Protein AF-A0A7Y5MPW9-F1 (afdb_monomer_lite)

Sequence (555 aa):
MIPFFASEKNNMHRIFVIFLLVLFFAHKMAAQVIPIPTDTASVNLPALAHAICSNPALPTSSKVRQVVEWTNQNFHWNYTDYQKRTVKQIICRKGGNCNEQAMVVRALFKELGIKNRRMVEINIQPESERRQQDAEKKVAEIGNRMSVFGLRHNDHVWTEFFDEETQSWQPADPTLNLIGLEDWLKARVGFSERKTHEIVSSRDMLVPIAVFALDAKGNIVENRSEHYLIRSFDAVYQNKISAAPIWKKWQDAIQFINPVCRNAFEGKENLHLHTNKINEIKGVYTELKNWYYNAYAPWEILRQGEKPQLMILGTFHFKDSGLDGYKPKFSVNILSEKRQQEVDDLVNRLAAFKPTKIAIEWKKEKDQRFVDSLYGEYLAGRYQLGQNEIYQVCFRLGKKLGHKQLYCVDTQARWFEDVPEEEPFAKQYGLQKYADTTYGTLYQKLYETDDSLKTVTTLREHLLYVNSPERLQIGHGHYLTGSFKYAAEGEYPGADNATGWYNRNLRILANVLQLAESPGDRIFLLIGAGHLPIIKHAATATPEIKYVEASEYLK

Radius of gyration: 27.68 Å; chains: 1; bounding box: 73×65×76 Å

Foldseek 3Di:
DDDDDDDPVVVVVVVVVLVVVCVVVCVVVPPVPQDQDLDLVPDDLLVSLCSQVVDLPDFLLVSLLSLLVVLLVQEAADPDPVDDDDLSRRSNNSYYHQVSSQNVSVS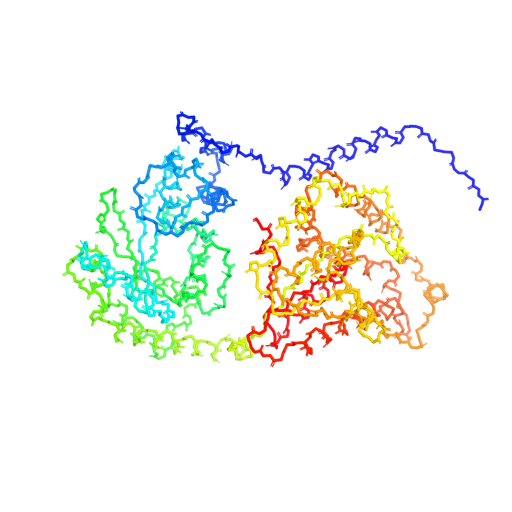SCVSSVWAKFKKKFKFFFAFDPPFQVVLVVCCVVPFLLSLSTHGTIHMGMFMWTQGPVVRDTATRGSNLSATGQLSCLCQAPNLDQHPDFLHDPSNGTDHTLWMFTADPVGQTPDTCCCVRHPVSNCVSVVVPLVPDPLNVVLVVLSVVCHVQSNCSNVRNHRCVVCVVSSVVNSVSSVVSSVVCCVVPNVVCVLQDDQFAEEEEFADQWLDDPPPDPADFPAHDPCVDPQNLVLLVLLLVLVCSLVAPAEEEADAQVPCQVVQLVQLVCVLVVNDDFDRTPCRSHVSVNCSVNVHNGHGYQFDFFDADPPADDLPVLCVVVVVQVQADPDVVVVVNVVVNSLSVVPVVDRSLVSSCVLLDPVNLVVLLCVLCGGSQPRDDPHHRRSVRVSVSLLRRLVSSLVSVLVVGPDSPGYYYYYYHSNSCVNNVVVQVVRSNYHYDYSVSRSD

pLDDT: mean 89.31, std 15.76, range [20.92, 98.88]

Secondary structure (DSSP, 8-state):
----PPPTHHHHHHHHHHHHHHHHHHHHH-----PPPSSGGG--HHHHHHHHS--TTS-HHHHHHHHHHHHHHH-EE---------HHHHHHHTEE-HHHHHHHHHHHHHHTT--EEEEEEEEE----HHHHHHHHHHHHHH-GGGGGSBTTEEEEEEEEEEETTTTEEEEEETTTTEESHHHHHHHHT-SSPPPPPSS-GGGG--EEEEEEEE-TTS-EEEE-HHIIIIIHHHHHTTT-GGGSTTHHHHHHHHHHHHHHHHHHHTTSS-GGGGHHHHHHHHHHHHHHHHHHHHHH-GGGGGG-S---EEEEEEE--SS--S-SSSPP-S---TTSHHHHHHHHHHHHHHHHT--SEEEEEEEHHHHHHHHHHHHHHHHTT-----S-HIIIIIIHHHHHHT-S--EEEE-PPP--SSPPPHHHHHHHTTGGGGS-SSHHHHHHHHHHHHHHHHHHS-HHHHHHHHTSHHHHHHHHGGGGSGGGG--BTTB-HHHHHHHHHHHHHHHHHHHHHTT--STT-EEEEEEEGGGHHHHHHHHHH-TTSEEEEGGGT--

Structure (mmCIF, N/CA/C/O backbone):
data_AF-A0A7Y5MPW9-F1
#
_entry.id   AF-A0A7Y5MPW9-F1
#
loop_
_atom_site.group_PDB
_atom_site.id
_atom_site.type_symbol
_atom_site.label_atom_id
_atom_site.label_alt_id
_atom_site.label_comp_id
_atom_site.label_asym_id
_atom_site.label_entity_id
_atom_site.label_seq_id
_atom_site.pdbx_PDB_ins_code
_atom_site.Cartn_x
_atom_site.Cartn_y
_atom_site.Cartn_z
_atom_site.occupancy
_atom_site.B_iso_or_equiv
_atom_site.auth_seq_id
_atom_site.auth_comp_id
_atom_site.auth_asym_id
_atom_site.auth_atom_id
_atom_site.pdbx_PDB_model_num
ATOM 1 N N . MET A 1 1 ? 38.965 -15.275 -31.873 1.00 36.59 1 MET A N 1
ATOM 2 C CA . MET A 1 1 ? 39.614 -16.514 -31.398 1.00 36.59 1 MET A CA 1
ATOM 3 C C . MET A 1 1 ? 41.077 -16.212 -31.065 1.00 36.59 1 MET A C 1
ATOM 5 O O . MET A 1 1 ? 41.889 -16.299 -31.965 1.00 36.59 1 MET A O 1
ATOM 9 N N . ILE A 1 2 ? 41.387 -15.800 -29.823 1.00 20.92 2 ILE A N 1
ATOM 10 C CA . ILE A 1 2 ? 42.716 -15.829 -29.155 1.00 20.92 2 ILE A CA 1
ATOM 11 C C . ILE A 1 2 ? 42.427 -15.898 -27.630 1.00 20.92 2 ILE A C 1
ATOM 13 O O . ILE A 1 2 ? 41.531 -15.172 -27.191 1.00 20.92 2 ILE A O 1
ATOM 17 N N . PRO A 1 3 ? 43.082 -16.768 -26.829 1.00 28.38 3 PRO A N 1
ATOM 18 C CA . PRO A 1 3 ? 42.669 -17.079 -25.457 1.00 28.38 3 PRO A CA 1
ATOM 19 C C . PRO A 1 3 ? 43.405 -16.230 -24.406 1.00 28.38 3 PRO A C 1
ATOM 21 O O . PRO A 1 3 ? 44.587 -15.931 -24.555 1.00 28.38 3 PRO A O 1
ATOM 24 N N . PHE A 1 4 ? 42.721 -15.884 -23.312 1.00 25.27 4 PHE A N 1
ATOM 25 C CA . PHE A 1 4 ? 43.318 -15.224 -22.146 1.00 25.27 4 PHE A CA 1
ATOM 26 C C . PHE A 1 4 ? 43.434 -16.220 -20.984 1.00 25.27 4 PHE A C 1
ATOM 28 O O . PHE A 1 4 ? 42.434 -16.768 -20.521 1.00 25.27 4 PHE A O 1
ATOM 35 N N . PHE A 1 5 ? 44.663 -16.442 -20.513 1.00 27.03 5 PHE A N 1
ATOM 36 C CA . PHE A 1 5 ? 44.967 -17.181 -19.288 1.00 27.03 5 PHE A CA 1
ATOM 37 C C . PHE A 1 5 ? 44.454 -16.406 -18.064 1.00 27.03 5 PHE A C 1
ATOM 39 O O . PHE A 1 5 ? 44.859 -15.268 -17.821 1.00 27.03 5 PHE A O 1
ATOM 46 N N . ALA A 1 6 ? 43.570 -17.025 -17.280 1.00 27.36 6 ALA A N 1
ATOM 47 C CA . ALA A 1 6 ? 43.117 -16.509 -15.992 1.00 27.36 6 ALA A CA 1
ATOM 48 C C . ALA A 1 6 ? 44.077 -16.968 -14.882 1.00 27.36 6 ALA A C 1
ATOM 50 O O . ALA A 1 6 ? 44.284 -18.165 -14.703 1.00 27.36 6 ALA A O 1
ATOM 51 N N . SER A 1 7 ? 44.654 -16.024 -14.132 1.00 30.05 7 SER A N 1
ATOM 52 C CA . SER A 1 7 ? 45.459 -16.324 -12.943 1.00 30.05 7 SER A CA 1
ATOM 53 C C . SER A 1 7 ? 44.592 -16.342 -11.678 1.00 30.05 7 SER A C 1
ATOM 55 O O . SER A 1 7 ? 43.710 -15.501 -11.475 1.00 30.05 7 SER A O 1
ATOM 57 N N . GLU A 1 8 ? 44.866 -17.309 -10.802 1.00 32.97 8 GLU A N 1
ATOM 58 C CA . GLU A 1 8 ? 44.140 -17.632 -9.562 1.00 32.97 8 GLU A CA 1
ATOM 59 C C . GLU A 1 8 ? 44.047 -16.482 -8.537 1.00 32.97 8 GLU A C 1
ATOM 61 O O . GLU A 1 8 ? 43.248 -16.543 -7.602 1.00 32.97 8 GLU A O 1
ATOM 66 N N . LYS A 1 9 ? 44.772 -15.372 -8.733 1.00 31.84 9 LYS A N 1
ATOM 67 C CA . LYS A 1 9 ? 44.693 -14.180 -7.867 1.00 31.84 9 LYS A CA 1
ATOM 68 C C . LYS A 1 9 ? 43.358 -13.426 -7.969 1.00 31.84 9 LYS A C 1
ATOM 70 O O . LYS A 1 9 ? 43.001 -12.706 -7.037 1.00 31.84 9 LYS A O 1
ATOM 75 N N . ASN A 1 10 ? 42.581 -13.635 -9.036 1.00 39.34 10 ASN A N 1
ATOM 76 C CA . ASN A 1 10 ? 41.259 -13.015 -9.197 1.00 39.34 10 ASN A CA 1
ATOM 77 C C . ASN A 1 10 ? 40.160 -13.651 -8.328 1.00 39.34 10 ASN A C 1
ATOM 79 O O . ASN A 1 10 ? 39.169 -12.983 -8.037 1.00 39.34 10 ASN A O 1
ATOM 83 N N . ASN A 1 11 ? 40.318 -14.899 -7.870 1.00 34.66 11 ASN A N 1
ATOM 84 C CA . ASN A 1 11 ? 39.304 -15.549 -7.030 1.00 34.66 11 ASN A CA 1
ATOM 85 C C . ASN A 1 11 ? 39.284 -14.987 -5.608 1.00 34.66 11 ASN A C 1
ATOM 87 O O . ASN A 1 11 ? 38.213 -14.757 -5.056 1.00 34.66 11 ASN A O 1
ATOM 91 N N . MET A 1 12 ? 40.446 -14.673 -5.037 1.00 33.28 12 MET A N 1
ATOM 92 C CA . MET A 1 12 ? 40.521 -14.143 -3.676 1.00 33.28 12 MET A CA 1
ATOM 93 C C . MET A 1 12 ? 40.031 -12.687 -3.601 1.00 33.28 12 MET A C 1
ATOM 95 O O . MET A 1 12 ? 39.333 -12.321 -2.662 1.00 33.28 12 MET A O 1
ATOM 99 N N . HIS A 1 13 ? 40.300 -11.874 -4.632 1.00 36.84 13 HIS A N 1
ATOM 100 C CA . HIS A 1 13 ? 39.751 -10.517 -4.752 1.00 36.84 13 HIS A CA 1
ATOM 101 C C . HIS A 1 13 ? 38.240 -10.515 -5.042 1.00 36.84 13 HIS A C 1
ATOM 103 O O . HIS A 1 13 ? 37.518 -9.695 -4.482 1.00 36.84 13 HIS A O 1
ATOM 109 N N . ARG A 1 14 ? 37.731 -11.464 -5.843 1.00 41.09 14 ARG A N 1
ATOM 110 C CA . ARG A 1 14 ? 36.284 -11.669 -6.036 1.00 41.09 14 ARG A CA 1
ATOM 111 C C . ARG A 1 14 ? 35.585 -12.073 -4.740 1.00 41.09 14 ARG A C 1
ATOM 113 O O . ARG A 1 14 ? 34.569 -11.475 -4.418 1.00 41.09 14 ARG A O 1
ATOM 120 N N . ILE A 1 15 ? 36.149 -13.008 -3.972 1.00 38.53 15 ILE A N 1
ATOM 121 C CA . ILE A 1 15 ? 35.609 -13.405 -2.663 1.00 38.53 15 ILE A CA 1
ATOM 122 C C . ILE A 1 15 ? 35.618 -12.216 -1.698 1.00 38.53 15 ILE A C 1
ATOM 124 O O . ILE A 1 15 ? 34.621 -11.988 -1.031 1.00 38.53 15 ILE A O 1
ATOM 128 N N . PHE A 1 16 ? 36.684 -11.411 -1.669 1.00 34.97 16 PHE A N 1
ATOM 129 C CA . PHE A 1 16 ? 36.799 -10.265 -0.760 1.00 34.97 16 PHE A CA 1
ATOM 130 C C . PHE A 1 16 ? 35.855 -9.105 -1.121 1.00 34.97 16 PHE A C 1
ATOM 132 O O . PHE A 1 16 ? 35.263 -8.496 -0.235 1.00 34.97 16 PHE A O 1
ATOM 139 N N . VAL A 1 17 ? 35.651 -8.830 -2.415 1.00 41.34 17 VAL A N 1
ATOM 140 C CA . VAL A 1 17 ? 34.695 -7.817 -2.901 1.00 41.34 17 VAL A CA 1
ATOM 141 C C . VAL A 1 17 ? 33.247 -8.288 -2.728 1.00 41.34 17 VAL A C 1
ATOM 143 O O . VAL A 1 17 ? 32.407 -7.482 -2.339 1.00 41.34 17 VAL A O 1
ATOM 146 N N . ILE A 1 18 ? 32.961 -9.583 -2.919 1.00 42.28 18 ILE A N 1
ATOM 147 C CA . ILE A 1 18 ? 31.672 -10.197 -2.557 1.00 42.28 18 ILE A CA 1
ATOM 148 C C . ILE A 1 18 ? 31.454 -10.096 -1.043 1.00 42.28 18 ILE A C 1
ATOM 150 O O . ILE A 1 18 ? 30.380 -9.691 -0.627 1.00 42.28 18 ILE A O 1
ATOM 154 N N . PHE A 1 19 ? 32.465 -10.362 -0.211 1.00 35.78 19 PHE A N 1
ATOM 155 C CA . PHE A 1 19 ? 32.359 -10.254 1.249 1.00 35.78 19 PHE A CA 1
ATOM 156 C C . PHE A 1 19 ? 32.123 -8.808 1.710 1.00 35.78 19 PHE A C 1
ATOM 158 O O . PHE A 1 19 ? 31.300 -8.578 2.588 1.00 35.78 19 PHE A O 1
ATOM 165 N N . LEU A 1 20 ? 32.788 -7.823 1.093 1.00 33.75 20 LEU A N 1
ATOM 166 C CA . LEU A 1 20 ? 32.621 -6.394 1.388 1.00 33.75 20 LEU A CA 1
ATOM 167 C C . LEU A 1 20 ? 31.289 -5.827 0.883 1.00 33.75 20 LEU A C 1
ATOM 169 O O . LEU A 1 20 ? 30.681 -5.034 1.591 1.00 33.75 20 LEU A O 1
ATOM 173 N N . LEU A 1 21 ? 30.798 -6.241 -0.290 1.00 38.34 21 LEU A N 1
ATOM 174 C CA . LEU A 1 21 ? 29.475 -5.847 -0.794 1.00 38.34 21 LEU A CA 1
ATOM 175 C C . LEU A 1 21 ? 28.344 -6.562 -0.056 1.00 38.34 21 LEU A C 1
ATOM 177 O O . LEU A 1 21 ? 27.338 -5.925 0.231 1.00 38.34 21 LEU A O 1
ATOM 181 N N . VAL A 1 22 ? 28.526 -7.830 0.329 1.00 38.56 22 VAL A N 1
ATOM 182 C CA . VAL A 1 22 ? 27.638 -8.529 1.268 1.00 38.56 22 VAL A CA 1
ATOM 183 C C . VAL A 1 22 ? 27.673 -7.837 2.623 1.00 38.56 22 VAL A C 1
ATOM 185 O O . VAL A 1 22 ? 26.615 -7.664 3.191 1.00 38.56 22 VAL A O 1
ATOM 188 N N . LEU A 1 23 ? 28.814 -7.349 3.121 1.00 31.73 23 LEU A N 1
ATOM 189 C CA . LEU A 1 23 ? 28.885 -6.550 4.353 1.00 31.73 23 LEU A CA 1
ATOM 190 C C . LEU A 1 23 ? 28.256 -5.160 4.210 1.00 31.73 23 LEU A C 1
ATOM 192 O O . LEU A 1 23 ? 27.691 -4.677 5.183 1.00 31.73 23 LEU A O 1
ATOM 196 N N . PHE A 1 24 ? 28.315 -4.523 3.036 1.00 33.16 24 PHE A N 1
ATOM 197 C CA . PHE A 1 24 ? 27.736 -3.195 2.789 1.00 33.16 24 PHE A CA 1
ATOM 198 C C . PHE A 1 24 ? 26.217 -3.265 2.551 1.00 33.16 24 PHE A C 1
ATOM 200 O O . PHE A 1 24 ? 25.467 -2.445 3.083 1.00 33.16 24 PHE A O 1
ATOM 207 N N . PHE A 1 25 ? 25.737 -4.288 1.833 1.00 34.47 25 PHE A N 1
ATOM 208 C CA . PHE A 1 25 ? 24.311 -4.611 1.730 1.00 34.47 25 PHE A CA 1
ATOM 209 C C . PHE A 1 25 ? 23.775 -5.223 3.023 1.00 34.47 25 PHE A C 1
ATOM 211 O O . PHE A 1 25 ? 22.677 -4.865 3.420 1.00 34.47 25 PHE A O 1
ATOM 218 N N . ALA A 1 26 ? 24.543 -6.035 3.751 1.00 32.91 26 ALA A N 1
ATOM 219 C CA . ALA A 1 26 ? 24.190 -6.462 5.103 1.00 32.91 26 ALA A CA 1
ATOM 220 C C . ALA A 1 26 ? 24.281 -5.304 6.102 1.00 32.91 26 ALA A C 1
ATOM 222 O O . ALA A 1 26 ? 23.536 -5.308 7.056 1.00 32.91 26 ALA A O 1
ATOM 223 N N . HIS A 1 27 ? 25.078 -4.253 5.910 1.00 30.97 27 HIS A N 1
ATOM 224 C CA . HIS A 1 27 ? 24.986 -3.076 6.787 1.00 30.97 27 HIS A CA 1
ATOM 225 C C . HIS A 1 27 ? 23.733 -2.235 6.515 1.00 30.97 27 HIS A C 1
ATOM 227 O O . HIS A 1 27 ? 23.226 -1.594 7.429 1.00 30.97 27 HIS A O 1
ATOM 233 N N . LYS A 1 28 ? 23.207 -2.247 5.281 1.00 33.47 28 LYS A N 1
ATOM 234 C CA . LYS A 1 28 ? 21.926 -1.600 4.946 1.00 33.47 28 LYS A CA 1
ATOM 235 C C . LYS A 1 28 ? 20.693 -2.498 5.115 1.00 33.47 28 LYS A C 1
ATOM 237 O O . LYS A 1 28 ? 19.593 -1.962 5.191 1.00 33.47 28 LYS A O 1
ATOM 242 N N . MET A 1 29 ? 20.849 -3.824 5.168 1.00 34.78 29 MET A N 1
ATOM 243 C CA . MET A 1 29 ? 19.740 -4.794 5.245 1.00 34.78 29 MET A CA 1
ATOM 244 C C . MET A 1 29 ? 19.801 -5.753 6.434 1.00 34.78 29 MET A C 1
ATOM 246 O O . MET A 1 29 ? 18.770 -6.302 6.802 1.00 34.78 29 MET A O 1
ATOM 250 N N . ALA A 1 30 ? 20.939 -5.913 7.105 1.00 34.00 30 ALA A N 1
ATOM 251 C CA . ALA A 1 30 ? 20.949 -6.389 8.481 1.00 34.00 30 ALA A CA 1
ATOM 252 C C . ALA A 1 30 ? 20.621 -5.187 9.368 1.00 34.00 30 ALA A C 1
ATOM 254 O O . ALA A 1 30 ? 21.451 -4.665 10.110 1.00 34.00 30 ALA A O 1
ATOM 255 N N . ALA A 1 31 ? 19.344 -4.796 9.351 1.00 41.03 31 ALA A N 1
ATOM 256 C CA . ALA A 1 31 ? 18.733 -4.554 10.643 1.00 41.03 31 ALA A CA 1
ATOM 257 C C . ALA A 1 31 ? 19.089 -5.797 11.462 1.00 41.03 31 ALA A C 1
ATOM 259 O O . ALA A 1 31 ? 18.732 -6.913 11.077 1.00 41.03 31 ALA A O 1
ATOM 260 N N . GLN A 1 32 ? 19.936 -5.630 12.477 1.00 47.59 32 GLN A N 1
ATOM 261 C CA . GLN A 1 32 ? 20.263 -6.698 13.406 1.00 47.59 32 GLN A CA 1
ATOM 262 C C . GLN A 1 32 ? 18.916 -7.331 13.767 1.00 47.59 32 GLN A C 1
ATOM 264 O O . GLN A 1 32 ? 18.032 -6.617 14.233 1.00 47.59 32 GLN A O 1
ATOM 269 N N . VAL A 1 33 ? 18.673 -8.598 13.409 1.00 58.28 33 VAL A N 1
ATOM 270 C CA . VAL A 1 33 ? 17.370 -9.217 13.680 1.00 58.28 33 VAL A CA 1
ATOM 271 C C . VAL A 1 33 ? 17.301 -9.344 15.190 1.00 58.28 33 VAL A C 1
ATOM 273 O O . VAL A 1 33 ? 17.901 -10.251 15.759 1.00 58.28 33 VAL A O 1
ATOM 276 N N . ILE A 1 34 ? 16.663 -8.374 15.845 1.00 75.19 34 ILE A N 1
ATOM 277 C CA . ILE A 1 34 ? 16.579 -8.319 17.300 1.00 75.19 34 ILE A CA 1
ATOM 278 C C . ILE A 1 34 ? 15.661 -9.469 17.704 1.00 75.19 34 ILE A C 1
ATOM 280 O O . ILE A 1 34 ? 14.462 -9.418 17.408 1.00 75.19 34 ILE A O 1
ATOM 284 N N . PRO A 1 35 ? 16.195 -10.531 18.331 1.00 74.94 35 PRO A N 1
ATOM 285 C CA . PRO A 1 35 ? 15.394 -11.691 18.655 1.00 74.94 35 PRO A CA 1
ATOM 286 C C . PRO A 1 35 ? 14.330 -11.282 19.670 1.00 74.94 35 PRO A C 1
ATOM 288 O O . PRO A 1 35 ? 14.627 -10.700 20.713 1.00 74.94 35 PRO A O 1
ATOM 291 N N . ILE A 1 36 ? 13.075 -11.592 19.358 1.00 79.38 36 ILE A N 1
ATOM 292 C CA . ILE A 1 36 ? 11.963 -11.298 20.257 1.00 79.38 36 ILE A CA 1
ATOM 293 C C . ILE A 1 36 ? 11.840 -12.435 21.263 1.00 79.38 36 ILE A C 1
ATOM 295 O O . ILE A 1 36 ? 11.637 -13.579 20.836 1.00 79.38 36 ILE A O 1
ATOM 299 N N . PRO A 1 37 ? 11.918 -12.143 22.573 1.00 82.44 37 PRO A N 1
ATOM 300 C CA . PRO A 1 37 ? 11.787 -13.163 23.598 1.00 82.44 37 PRO A CA 1
ATOM 301 C C . PRO A 1 37 ? 10.447 -13.895 23.487 1.00 82.44 37 PRO A C 1
ATOM 303 O O . PRO A 1 37 ? 9.399 -13.264 23.354 1.00 82.44 37 PRO A O 1
ATOM 306 N N . THR A 1 38 ? 10.467 -15.223 23.571 1.00 84.25 38 THR A N 1
ATOM 307 C CA . THR A 1 38 ? 9.258 -16.066 23.524 1.00 84.25 38 THR A CA 1
ATOM 308 C C . THR A 1 38 ? 8.666 -16.336 24.908 1.00 84.25 38 THR A C 1
ATOM 310 O O . THR A 1 38 ? 7.516 -16.756 25.002 1.00 84.25 38 THR A O 1
ATOM 313 N N . ASP A 1 39 ? 9.416 -16.044 25.974 1.00 87.00 39 ASP A N 1
ATOM 314 C CA . ASP A 1 39 ? 8.990 -16.185 27.366 1.00 87.00 39 ASP A CA 1
ATOM 315 C C . ASP A 1 39 ? 9.064 -14.845 28.112 1.00 87.00 39 ASP A C 1
ATOM 317 O O . ASP A 1 39 ? 10.076 -14.139 28.097 1.00 87.00 39 ASP A O 1
ATOM 321 N N . THR A 1 40 ? 7.989 -14.518 28.826 1.00 90.38 40 THR A N 1
ATOM 322 C CA . THR A 1 40 ? 7.848 -13.301 29.626 1.00 90.38 40 THR A CA 1
ATOM 323 C C . THR A 1 40 ? 8.956 -13.114 30.663 1.00 90.38 40 THR A C 1
ATOM 325 O O . THR A 1 40 ? 9.346 -11.969 30.912 1.00 90.38 40 THR A O 1
ATOM 328 N N . ALA A 1 41 ? 9.499 -14.194 31.239 1.00 88.00 41 ALA A N 1
ATOM 329 C CA . ALA A 1 41 ? 10.591 -14.110 32.211 1.00 88.00 41 ALA A CA 1
ATOM 330 C C . ALA A 1 41 ? 11.889 -13.573 31.583 1.00 88.00 41 ALA A C 1
ATOM 332 O O . ALA A 1 41 ? 12.651 -12.867 32.241 1.00 88.00 41 ALA A O 1
ATOM 333 N N . SER A 1 42 ? 12.094 -13.832 30.289 1.00 87.69 42 SER A N 1
ATOM 334 C CA . SER A 1 42 ? 13.272 -13.392 29.531 1.00 87.69 42 SER A CA 1
ATOM 335 C C . SER A 1 42 ? 13.159 -11.976 28.951 1.00 87.69 42 SER A C 1
ATOM 337 O O . SER A 1 42 ? 14.141 -11.431 28.450 1.00 87.69 42 SER A O 1
ATOM 339 N N . VAL A 1 43 ? 11.988 -11.331 29.042 1.00 91.12 43 VAL A N 1
ATOM 340 C CA . VAL A 1 43 ? 11.812 -9.954 28.557 1.00 91.12 43 VAL A CA 1
ATOM 341 C C . VAL A 1 43 ? 12.457 -8.958 29.528 1.00 91.12 43 VAL A C 1
ATOM 343 O O . VAL A 1 43 ? 11.893 -8.630 30.582 1.00 91.12 43 VAL A O 1
ATOM 346 N N . ASN A 1 44 ? 13.614 -8.427 29.127 1.00 94.44 44 ASN A N 1
ATOM 347 C CA . ASN A 1 44 ? 14.279 -7.272 29.730 1.00 94.44 44 ASN A CA 1
ATOM 348 C C . ASN A 1 44 ? 14.008 -6.023 28.869 1.00 94.44 44 ASN A C 1
ATOM 350 O O . ASN A 1 44 ? 14.571 -5.881 27.786 1.00 94.44 44 ASN A O 1
ATOM 354 N N . LEU A 1 45 ? 13.113 -5.143 29.337 1.00 94.69 45 LEU A N 1
ATOM 355 C CA . LEU A 1 45 ? 12.677 -3.958 28.587 1.00 94.69 45 LEU A CA 1
ATOM 356 C C . LEU A 1 45 ? 13.814 -2.955 28.317 1.00 94.69 45 LEU A C 1
ATOM 358 O O . LEU A 1 45 ? 13.947 -2.578 27.155 1.00 94.69 45 LEU A O 1
ATOM 362 N N . PRO A 1 46 ? 14.655 -2.569 29.303 1.00 94.75 46 PRO A N 1
ATOM 363 C CA . PRO A 1 46 ? 15.826 -1.737 29.034 1.00 94.75 46 PRO A CA 1
ATOM 364 C C . PRO A 1 46 ? 16.738 -2.320 27.953 1.00 94.75 46 PRO A C 1
ATOM 366 O O . PRO A 1 46 ? 17.067 -1.642 26.982 1.00 94.75 46 PRO A O 1
ATOM 369 N N . ALA A 1 47 ? 17.107 -3.600 28.079 1.00 92.62 47 ALA A N 1
ATOM 370 C CA . ALA A 1 47 ? 18.001 -4.248 27.122 1.00 92.62 47 ALA A CA 1
ATOM 371 C C . ALA A 1 47 ? 17.386 -4.306 25.717 1.00 92.62 47 ALA A C 1
ATOM 373 O O . ALA A 1 47 ? 18.075 -4.039 24.737 1.00 92.62 47 ALA A O 1
ATOM 374 N N . LEU A 1 48 ? 16.086 -4.599 25.617 1.00 93.69 48 LEU A N 1
ATOM 375 C CA . LEU A 1 48 ? 15.366 -4.606 24.347 1.00 93.69 48 LEU A CA 1
ATOM 376 C C . LEU A 1 48 ? 15.308 -3.207 23.721 1.00 93.69 48 LEU A C 1
ATOM 378 O O . LEU A 1 48 ? 15.583 -3.060 22.535 1.00 93.69 48 LEU A O 1
ATOM 382 N N . ALA A 1 49 ? 14.991 -2.176 24.506 1.00 93.75 49 ALA A N 1
ATOM 383 C CA . ALA A 1 49 ? 14.926 -0.802 24.023 1.00 93.75 49 ALA A CA 1
ATOM 384 C C . ALA A 1 49 ? 16.289 -0.312 23.502 1.00 93.75 49 ALA A C 1
ATOM 386 O O . ALA A 1 49 ? 16.353 0.293 22.434 1.00 93.75 49 ALA A O 1
ATOM 387 N N . HIS A 1 50 ? 17.381 -0.630 24.205 1.00 91.00 50 HIS A N 1
ATOM 388 C CA . HIS A 1 50 ? 18.744 -0.326 23.758 1.00 91.00 50 HIS A CA 1
ATOM 389 C C . HIS A 1 50 ? 19.202 -1.177 22.568 1.00 91.00 50 HIS A C 1
ATOM 391 O O . HIS A 1 50 ? 19.967 -0.693 21.741 1.00 91.00 50 HIS A O 1
ATOM 397 N N . ALA A 1 51 ? 18.731 -2.421 22.444 1.00 90.88 51 ALA A N 1
ATOM 398 C CA . ALA A 1 51 ? 19.001 -3.239 21.264 1.00 90.88 51 ALA A CA 1
ATOM 399 C C . ALA A 1 51 ? 18.312 -2.670 20.015 1.00 90.88 51 ALA A C 1
ATOM 401 O O . ALA A 1 51 ? 18.907 -2.670 18.942 1.00 90.88 51 ALA A O 1
ATOM 402 N N . ILE A 1 52 ? 17.084 -2.154 20.163 1.00 91.00 52 ILE A N 1
ATOM 403 C CA . ILE A 1 52 ? 16.361 -1.458 19.088 1.00 91.00 52 ILE A CA 1
ATOM 404 C C . ILE A 1 52 ? 17.071 -0.156 18.725 1.00 91.00 52 ILE A C 1
ATOM 406 O O . ILE A 1 52 ? 17.315 0.091 17.551 1.00 91.00 52 ILE A O 1
ATOM 410 N N . CYS A 1 53 ? 17.442 0.638 19.730 1.00 87.81 53 CYS A N 1
ATOM 411 C CA . CYS A 1 53 ? 18.123 1.918 19.567 1.00 87.81 53 CYS A CA 1
ATOM 412 C C . CYS A 1 53 ? 19.603 1.802 19.949 1.00 87.81 53 CYS A C 1
ATOM 414 O O . CYS A 1 53 ? 20.010 2.234 21.031 1.00 87.81 53 CYS A O 1
ATOM 416 N N . SER A 1 54 ? 20.415 1.251 19.045 1.00 73.38 54 SER A N 1
ATOM 417 C CA . SER A 1 54 ? 21.834 0.948 19.296 1.00 73.38 54 SER A CA 1
ATOM 418 C C . SER A 1 54 ? 22.714 2.177 19.563 1.00 73.38 54 SER A C 1
ATOM 420 O O . SER A 1 54 ? 23.769 2.052 20.185 1.00 73.38 54 SER A O 1
ATOM 422 N N . ASN A 1 55 ? 22.286 3.372 19.138 1.00 82.62 55 ASN A N 1
ATOM 423 C CA . ASN A 1 55 ? 22.996 4.626 19.379 1.00 82.62 55 ASN A CA 1
ATOM 424 C C . ASN A 1 55 ? 22.195 5.571 20.307 1.00 82.62 55 ASN A C 1
ATOM 426 O O . ASN A 1 55 ? 21.218 6.190 19.868 1.00 82.62 55 ASN A O 1
ATOM 430 N N . PRO A 1 56 ? 22.618 5.758 21.572 1.00 78.94 56 PRO A N 1
ATOM 431 C CA . PRO A 1 56 ? 21.923 6.623 22.524 1.00 78.94 56 PRO A CA 1
ATOM 432 C C . PRO A 1 56 ? 22.041 8.121 22.201 1.00 78.94 56 PRO A C 1
ATOM 434 O O . PRO A 1 56 ? 21.252 8.903 22.731 1.00 78.94 56 PRO A O 1
ATOM 437 N N . ALA A 1 57 ? 22.969 8.533 21.330 1.00 86.06 57 ALA A N 1
ATOM 438 C CA . ALA A 1 57 ? 23.161 9.929 20.927 1.00 86.06 57 ALA A CA 1
ATOM 439 C C . ALA A 1 57 ? 22.221 10.380 19.794 1.00 86.06 57 ALA A C 1
ATOM 441 O O . ALA A 1 57 ? 22.271 11.536 19.381 1.00 86.06 57 ALA A O 1
ATOM 442 N N . LEU A 1 58 ? 21.375 9.487 19.270 1.00 88.62 58 LEU A N 1
ATOM 443 C CA . LEU A 1 58 ? 20.410 9.848 18.235 1.00 88.62 58 LEU A CA 1
ATOM 444 C C . LEU A 1 58 ? 19.395 10.893 18.733 1.00 88.62 58 LEU A C 1
ATOM 446 O O . LEU A 1 58 ? 18.979 10.821 19.897 1.00 88.62 58 LEU A O 1
ATOM 450 N N . PRO A 1 59 ? 18.920 11.787 17.845 1.00 91.19 59 PRO A N 1
ATOM 451 C CA . PRO A 1 59 ? 17.764 12.632 18.122 1.00 91.19 59 PRO A CA 1
ATOM 452 C C . PRO A 1 59 ? 16.558 11.813 18.589 1.00 91.19 59 PRO A C 1
ATOM 454 O O . PRO A 1 59 ? 16.360 10.671 18.154 1.00 91.19 59 PRO A O 1
ATOM 457 N N . THR A 1 60 ? 15.714 12.399 19.436 1.00 94.25 60 THR A N 1
ATOM 458 C CA . THR A 1 60 ? 14.523 11.724 19.975 1.00 94.25 60 THR A CA 1
ATOM 459 C C . THR A 1 60 ? 13.606 11.210 18.870 1.00 94.25 60 THR A C 1
ATOM 461 O O . THR A 1 60 ? 13.193 10.052 18.912 1.00 94.25 60 THR A O 1
ATOM 464 N N . SER A 1 61 ? 13.377 12.004 17.822 1.00 91.62 61 SER A N 1
ATOM 465 C CA . SER A 1 61 ? 12.609 11.605 16.635 1.00 91.62 61 SER A CA 1
ATOM 466 C C . SER A 1 61 ? 13.164 10.344 15.947 1.00 91.62 61 SER A C 1
ATOM 468 O O . SER A 1 61 ? 12.400 9.473 15.527 1.00 91.62 61 SER A O 1
ATOM 470 N N . SER A 1 62 ? 14.491 10.193 15.890 1.00 92.00 62 SER A N 1
ATOM 471 C CA . SER A 1 62 ? 15.161 9.019 15.312 1.00 92.00 62 SER A CA 1
ATOM 472 C C . SER A 1 62 ? 15.000 7.771 16.183 1.00 92.00 62 SER A C 1
ATOM 474 O O . SER A 1 62 ? 14.731 6.689 15.661 1.00 92.00 62 SER A O 1
ATOM 476 N N . LYS A 1 63 ? 15.106 7.911 17.511 1.00 94.62 63 LYS A N 1
ATOM 477 C CA . LYS A 1 63 ? 14.854 6.807 18.456 1.00 94.62 63 LYS A CA 1
ATOM 478 C C . LYS A 1 63 ? 13.398 6.346 18.402 1.00 94.62 63 LYS A C 1
ATOM 480 O O . LYS A 1 63 ? 13.119 5.151 18.357 1.00 94.62 63 LYS A O 1
ATOM 485 N N . VAL A 1 64 ? 12.470 7.304 18.371 1.00 95.81 64 VAL A N 1
ATOM 486 C CA . VAL A 1 64 ? 11.031 7.051 18.229 1.00 95.81 64 VAL A CA 1
ATOM 487 C C . VAL A 1 64 ? 10.751 6.252 16.966 1.00 95.81 64 VAL A C 1
ATOM 489 O O . VAL A 1 64 ? 10.060 5.236 17.035 1.00 95.81 64 VAL A O 1
ATOM 492 N N . ARG A 1 65 ? 11.320 6.679 15.834 1.00 93.75 65 ARG A N 1
ATOM 493 C CA . ARG A 1 65 ? 11.170 6.003 14.545 1.00 93.75 65 ARG A CA 1
ATOM 494 C C . ARG A 1 65 ? 11.602 4.540 14.617 1.00 93.75 65 ARG A C 1
ATOM 496 O O . ARG A 1 65 ? 10.809 3.683 14.255 1.00 93.75 65 ARG A O 1
ATOM 503 N N . GLN A 1 66 ? 12.782 4.247 15.165 1.00 93.69 66 GLN A N 1
ATOM 504 C CA . GLN A 1 66 ? 13.279 2.868 15.278 1.00 93.69 66 GLN A CA 1
ATOM 505 C C . GLN A 1 66 ? 12.360 1.974 16.118 1.00 93.69 66 GLN A C 1
ATOM 507 O O . GLN A 1 66 ? 12.053 0.857 15.718 1.00 93.69 66 GLN A O 1
ATOM 512 N N . VAL A 1 67 ? 11.865 2.466 17.256 1.00 95.56 67 VAL A N 1
ATOM 513 C CA . VAL A 1 67 ? 10.943 1.702 18.116 1.00 95.56 67 VAL A CA 1
ATOM 514 C C . VAL A 1 67 ? 9.584 1.477 17.452 1.00 95.56 67 VAL A C 1
ATOM 516 O O . VAL A 1 67 ? 9.025 0.380 17.551 1.00 95.56 67 VAL A O 1
ATOM 519 N N . VAL A 1 68 ? 9.041 2.500 16.791 1.00 94.50 68 VAL A N 1
ATOM 520 C CA . VAL A 1 68 ? 7.757 2.420 16.085 1.00 94.50 68 VAL A CA 1
ATOM 521 C C . VAL A 1 68 ? 7.854 1.455 14.905 1.00 94.50 68 VAL A C 1
ATOM 523 O O . VAL A 1 68 ? 7.035 0.542 14.814 1.00 94.50 68 VAL A O 1
ATOM 526 N N . GLU A 1 69 ? 8.882 1.595 14.066 1.00 89.88 69 GLU A N 1
ATOM 527 C CA . GLU A 1 69 ? 9.128 0.725 12.912 1.00 89.88 69 GLU A CA 1
ATOM 528 C C . GLU A 1 69 ? 9.390 -0.717 13.353 1.00 89.88 69 GLU A C 1
ATOM 530 O O . GLU A 1 69 ? 8.780 -1.637 12.812 1.00 89.88 69 GLU A O 1
ATOM 535 N N . TRP A 1 70 ? 10.214 -0.925 14.387 1.00 92.19 70 TRP A N 1
ATOM 536 C CA . TRP A 1 70 ? 10.456 -2.255 14.942 1.00 92.19 70 TRP A CA 1
ATOM 537 C C . TRP A 1 70 ? 9.163 -2.896 15.446 1.00 92.19 70 TRP A C 1
ATOM 539 O O . TRP A 1 70 ? 8.888 -4.050 15.127 1.00 92.19 70 TRP A O 1
ATOM 549 N N . THR A 1 71 ? 8.337 -2.157 16.192 1.00 91.88 71 THR A N 1
ATOM 550 C CA . THR A 1 71 ? 7.060 -2.688 16.689 1.00 91.88 71 THR A CA 1
ATOM 551 C C . THR A 1 71 ? 6.141 -3.041 15.521 1.00 91.88 71 THR A C 1
ATOM 553 O O . THR A 1 71 ? 5.603 -4.142 15.485 1.00 91.88 71 THR A O 1
ATOM 556 N N . ASN A 1 72 ? 6.009 -2.153 14.534 1.00 87.31 72 ASN A N 1
ATOM 557 C CA . ASN A 1 72 ? 5.155 -2.368 13.368 1.00 87.31 72 ASN A CA 1
ATOM 558 C C . ASN A 1 72 ? 5.580 -3.588 12.532 1.00 87.31 72 ASN A C 1
ATOM 560 O O . ASN A 1 72 ? 4.731 -4.364 12.109 1.00 87.31 72 ASN A O 1
ATOM 564 N N . GLN A 1 73 ? 6.886 -3.785 12.339 1.00 82.69 73 GLN A N 1
ATOM 565 C CA . GLN A 1 73 ? 7.441 -4.896 11.555 1.00 82.69 73 GLN A CA 1
ATOM 566 C C . GLN A 1 73 ? 7.332 -6.251 12.259 1.00 82.69 73 GLN A C 1
ATOM 568 O O . GLN A 1 73 ? 7.326 -7.290 11.607 1.00 82.69 73 GLN A O 1
ATOM 573 N N . ASN A 1 74 ? 7.287 -6.254 13.590 1.00 86.56 74 ASN A N 1
ATOM 574 C CA . ASN A 1 74 ? 7.393 -7.480 14.372 1.00 86.56 74 ASN A CA 1
ATOM 575 C C . ASN A 1 74 ? 6.084 -7.924 15.035 1.00 86.56 74 ASN A C 1
ATOM 577 O O . ASN A 1 74 ? 6.030 -9.025 15.586 1.00 86.56 74 ASN A O 1
ATOM 581 N N . PHE A 1 75 ? 5.053 -7.076 15.042 1.00 87.62 75 PHE A N 1
ATOM 582 C CA . PHE A 1 75 ? 3.796 -7.345 15.732 1.00 87.62 75 PHE A CA 1
ATOM 583 C C . PHE A 1 75 ? 2.664 -7.536 14.731 1.00 87.62 75 PHE A C 1
ATOM 585 O O . PHE A 1 75 ? 2.318 -6.638 13.970 1.00 87.62 75 PHE A O 1
ATOM 592 N N . HIS A 1 76 ? 2.013 -8.692 14.797 1.00 82.31 76 HIS A N 1
ATOM 593 C CA . HIS A 1 76 ? 0.807 -8.959 14.028 1.00 82.31 76 HIS A CA 1
ATOM 594 C C . HIS A 1 76 ? -0.404 -8.231 14.623 1.00 82.31 76 HIS A C 1
ATOM 596 O O . HIS A 1 76 ? -0.573 -8.151 15.848 1.00 82.31 76 HIS A O 1
ATOM 602 N N . TRP A 1 77 ? -1.298 -7.749 13.756 1.00 79.31 77 TRP A N 1
ATOM 603 C CA . TRP A 1 77 ? -2.607 -7.290 14.208 1.00 79.31 77 TRP A CA 1
ATOM 604 C C . TRP A 1 77 ? -3.400 -8.444 14.807 1.00 79.31 77 TRP A C 1
ATOM 606 O O . TRP A 1 77 ? -3.606 -9.468 14.158 1.00 79.31 77 TRP A O 1
ATOM 616 N N . ASN A 1 78 ? -3.931 -8.226 16.005 1.00 78.56 78 ASN A N 1
ATOM 617 C CA . ASN A 1 78 ? -4.932 -9.099 16.594 1.00 78.56 78 ASN A CA 1
ATOM 618 C C . ASN A 1 78 ? -6.176 -8.267 16.904 1.00 78.56 78 ASN A C 1
ATOM 620 O O . ASN A 1 78 ? -6.079 -7.226 17.556 1.00 78.56 78 ASN A O 1
ATOM 624 N N . TYR A 1 79 ? -7.346 -8.728 16.457 1.00 73.62 79 TYR A N 1
ATOM 625 C CA . TYR A 1 79 ? -8.612 -8.108 16.845 1.00 73.62 79 TYR A CA 1
ATOM 626 C C . TYR A 1 79 ? -8.782 -8.141 18.366 1.00 73.62 79 TYR A C 1
ATOM 628 O O . TYR A 1 79 ? -8.332 -9.073 19.034 1.00 73.62 79 TYR A O 1
ATOM 636 N N . THR A 1 80 ? -9.444 -7.118 18.907 1.00 77.56 80 THR A N 1
ATOM 637 C CA . THR A 1 80 ? -9.671 -6.979 20.347 1.00 77.56 80 THR A CA 1
ATOM 638 C C . THR A 1 80 ? -10.421 -8.188 20.906 1.00 77.56 80 THR A C 1
ATOM 640 O O . THR A 1 80 ? -11.584 -8.409 20.585 1.00 77.56 80 THR A O 1
ATOM 643 N N . ASP A 1 81 ? -9.763 -8.925 21.799 1.00 81.44 81 ASP A N 1
ATOM 644 C CA . ASP A 1 81 ? -10.336 -10.046 22.556 1.00 81.44 81 ASP A CA 1
ATOM 645 C C . ASP A 1 81 ? -10.635 -9.685 24.022 1.00 81.44 81 ASP A C 1
ATOM 647 O O . ASP A 1 81 ? -11.031 -10.536 24.816 1.00 81.44 81 ASP A O 1
ATOM 651 N N . TYR A 1 82 ? -10.453 -8.406 24.373 1.00 80.44 82 TYR A N 1
ATOM 652 C CA . TYR A 1 82 ? -10.679 -7.821 25.698 1.00 80.44 82 TYR A CA 1
ATOM 653 C C . TYR A 1 82 ? -9.898 -8.487 26.845 1.00 80.44 82 TYR A C 1
ATOM 655 O O . TYR A 1 82 ? -10.188 -8.228 28.017 1.00 80.44 82 TYR A O 1
ATOM 663 N N . GLN A 1 83 ? -8.872 -9.289 26.544 1.00 87.19 83 GLN A N 1
ATOM 664 C CA . GLN A 1 83 ? -7.985 -9.830 27.568 1.00 87.19 83 GLN A CA 1
ATOM 665 C C . GLN A 1 83 ? -7.024 -8.748 28.070 1.00 87.19 83 GLN A C 1
ATOM 667 O O . GLN A 1 83 ? -6.451 -7.981 27.298 1.00 87.19 83 GLN A O 1
ATOM 672 N N . LYS A 1 84 ? -6.815 -8.688 29.388 1.00 90.50 84 LYS A N 1
ATOM 673 C CA . LYS A 1 84 ? -5.803 -7.806 29.982 1.00 90.50 84 LYS A CA 1
ATOM 674 C C . LYS A 1 84 ? -4.439 -8.481 29.897 1.00 90.50 84 LYS A C 1
ATOM 676 O O . LYS A 1 84 ? -4.256 -9.555 30.465 1.00 90.50 84 LYS A O 1
ATOM 681 N N . ARG A 1 85 ? -3.485 -7.833 29.231 1.00 93.56 85 ARG A N 1
ATOM 682 C CA . ARG A 1 85 ? -2.107 -8.317 29.092 1.00 93.56 85 ARG A CA 1
ATOM 683 C C . ARG A 1 85 ? -1.099 -7.296 29.600 1.00 93.56 85 ARG A C 1
ATOM 685 O O . ARG A 1 85 ? -1.311 -6.088 29.512 1.00 93.56 85 ARG A O 1
ATOM 692 N N . THR A 1 86 ? 0.011 -7.789 30.133 1.00 96.06 86 THR A N 1
ATOM 693 C CA . THR A 1 86 ? 1.185 -6.977 30.465 1.00 96.06 86 THR A CA 1
ATOM 694 C C . THR A 1 86 ? 2.006 -6.687 29.209 1.00 96.06 86 THR A C 1
ATOM 696 O O . THR A 1 86 ? 1.936 -7.423 28.227 1.00 96.06 86 THR A O 1
ATOM 699 N N . VAL A 1 87 ? 2.853 -5.654 29.251 1.00 96.12 87 VAL A N 1
ATOM 700 C CA . VAL A 1 87 ? 3.765 -5.317 28.139 1.00 96.12 87 VAL A CA 1
ATOM 701 C C . VAL A 1 87 ? 4.618 -6.521 27.724 1.00 96.12 87 VAL A C 1
ATOM 703 O O . VAL A 1 87 ? 4.746 -6.805 26.537 1.00 96.12 87 VAL A O 1
ATOM 706 N N . LYS A 1 88 ? 5.144 -7.280 28.694 1.00 96.69 88 LYS A N 1
ATOM 707 C CA . LYS A 1 88 ? 5.961 -8.472 28.428 1.00 96.69 88 LYS A CA 1
ATOM 708 C C . LYS A 1 88 ? 5.170 -9.566 27.706 1.00 96.69 88 LYS A C 1
ATOM 710 O O . LYS A 1 88 ? 5.678 -10.153 26.760 1.00 96.69 88 LYS A O 1
ATOM 715 N N . GLN A 1 89 ? 3.920 -9.803 28.109 1.00 95.25 89 GLN A N 1
ATOM 716 C CA . GLN A 1 89 ? 3.039 -10.768 27.437 1.00 95.25 89 GLN A CA 1
ATOM 717 C C . GLN A 1 89 ? 2.746 -10.361 25.990 1.00 95.25 89 GLN A C 1
ATOM 719 O O . GLN A 1 89 ? 2.749 -11.214 25.108 1.00 95.25 89 GLN A O 1
ATOM 724 N N . ILE A 1 90 ? 2.518 -9.068 25.742 1.00 94.88 90 ILE A N 1
ATOM 725 C CA . ILE A 1 90 ? 2.258 -8.545 24.394 1.00 94.88 90 ILE A CA 1
ATOM 726 C C . ILE A 1 90 ? 3.508 -8.712 23.511 1.00 94.88 90 ILE A C 1
ATOM 728 O O . ILE A 1 90 ? 3.388 -9.159 22.373 1.00 94.88 90 ILE A O 1
ATOM 732 N N . ILE A 1 91 ? 4.709 -8.445 24.048 1.00 94.62 91 ILE A N 1
ATOM 733 C CA . ILE A 1 91 ? 5.986 -8.672 23.346 1.00 94.62 91 ILE A CA 1
ATOM 734 C C . ILE A 1 91 ? 6.160 -10.145 22.966 1.00 94.62 91 ILE A C 1
ATOM 736 O O . ILE A 1 91 ? 6.399 -10.442 21.799 1.00 94.62 91 ILE A O 1
ATOM 740 N N . CYS A 1 92 ? 5.981 -11.074 23.909 1.00 92.56 92 CYS A N 1
ATOM 741 C CA . CYS A 1 92 ? 6.130 -12.505 23.622 1.00 92.56 92 CYS A CA 1
ATOM 742 C C . CYS A 1 92 ? 5.095 -13.023 22.620 1.00 92.56 92 CYS A C 1
ATOM 744 O O . CYS A 1 92 ? 5.399 -13.904 21.817 1.00 92.56 92 CYS A O 1
ATOM 746 N N . ARG A 1 93 ? 3.883 -12.455 22.636 1.00 91.00 93 ARG A N 1
ATOM 747 C CA . ARG A 1 93 ? 2.823 -12.771 21.673 1.00 91.00 93 ARG A CA 1
ATOM 748 C C . ARG A 1 93 ? 3.144 -12.288 20.257 1.00 91.00 93 ARG A C 1
ATOM 750 O O . ARG A 1 93 ? 2.553 -12.814 19.318 1.00 91.00 93 ARG A O 1
ATOM 757 N N . LYS A 1 94 ? 4.041 -11.306 20.094 1.00 89.69 94 LYS A N 1
ATOM 758 C CA . LYS A 1 94 ? 4.354 -10.673 18.800 1.00 89.69 94 LYS A CA 1
ATOM 759 C C . LYS A 1 94 ? 3.099 -10.148 18.106 1.00 89.69 94 LYS A C 1
ATOM 761 O O . LYS A 1 94 ? 2.884 -10.362 16.916 1.00 89.69 94 LYS A O 1
ATOM 766 N N . GLY A 1 95 ? 2.211 -9.510 18.861 1.00 86.44 95 GLY A N 1
ATOM 767 C CA . GLY A 1 95 ? 0.986 -8.976 18.284 1.00 86.44 95 GLY A CA 1
ATOM 768 C C . GLY A 1 95 ? -0.017 -8.471 19.301 1.00 86.44 95 GLY A C 1
ATOM 769 O O . GLY A 1 95 ? 0.024 -8.827 20.477 1.00 86.44 95 GLY A O 1
ATOM 770 N N . GLY A 1 96 ? -0.960 -7.674 18.816 1.00 88.06 96 GLY A N 1
ATOM 771 C CA . GLY A 1 96 ? -1.988 -7.043 19.635 1.00 88.06 96 GLY A CA 1
ATOM 772 C C . GLY A 1 96 ? -2.781 -5.986 18.876 1.00 88.06 96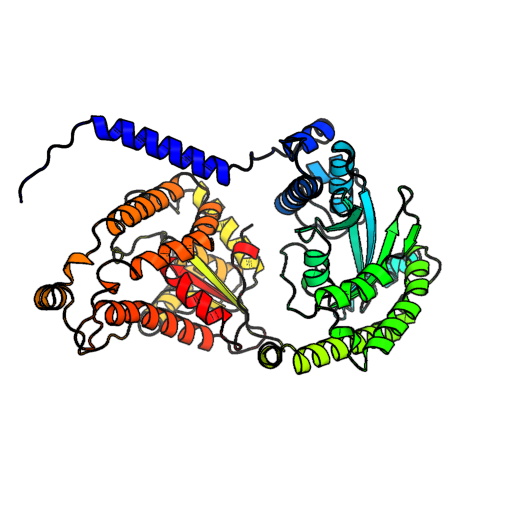 GLY A C 1
ATOM 773 O O . GLY A 1 96 ? -2.433 -5.634 17.743 1.00 88.06 96 GLY A O 1
ATOM 774 N N . ASN A 1 97 ? -3.841 -5.487 19.508 1.00 89.50 97 ASN A N 1
ATOM 775 C CA . ASN A 1 97 ? -4.629 -4.369 18.983 1.00 89.50 97 ASN A CA 1
ATOM 776 C C . ASN A 1 97 ? -3.899 -3.018 19.166 1.00 89.50 97 ASN A C 1
ATOM 778 O O . ASN A 1 97 ? -2.782 -2.956 19.686 1.00 89.50 97 ASN A O 1
ATOM 782 N N . CYS A 1 98 ? -4.536 -1.908 18.774 1.00 90.75 98 CYS A N 1
ATOM 783 C CA . CYS A 1 98 ? -3.917 -0.579 18.834 1.00 90.75 98 CYS A CA 1
ATOM 784 C C . CYS A 1 98 ? -3.493 -0.155 20.241 1.00 90.75 98 CYS A C 1
ATOM 786 O O . CYS A 1 98 ? -2.416 0.411 20.426 1.00 90.75 98 CYS A O 1
ATOM 788 N N . ASN A 1 99 ? -4.289 -0.504 21.250 1.00 93.31 99 ASN A N 1
ATOM 789 C CA . ASN A 1 99 ? -3.953 -0.220 22.633 1.00 93.31 99 ASN A CA 1
ATOM 790 C C . ASN A 1 99 ? -2.741 -1.034 23.106 1.00 93.31 99 ASN A C 1
ATOM 792 O O . ASN A 1 99 ? -1.844 -0.479 23.735 1.00 93.31 99 ASN A O 1
ATOM 796 N N . GLU A 1 100 ? -2.699 -2.331 22.806 1.00 94.69 100 GLU A N 1
ATOM 797 C CA . GLU A 1 100 ? -1.594 -3.209 23.200 1.00 94.69 100 GLU A CA 1
ATOM 798 C C . GLU A 1 100 ? -0.268 -2.787 22.546 1.00 94.69 100 GLU A C 1
ATOM 800 O O . GLU A 1 100 ? 0.754 -2.699 23.229 1.00 94.69 100 GLU A O 1
ATOM 805 N N . GLN A 1 101 ? -0.280 -2.433 21.259 1.00 94.62 101 GLN A N 1
ATOM 806 C CA . GLN A 1 101 ? 0.919 -1.930 20.579 1.00 94.62 101 GLN A CA 1
ATOM 807 C C . GLN A 1 101 ? 1.368 -0.567 21.134 1.00 94.62 101 GLN A C 1
ATOM 809 O O . GLN A 1 101 ? 2.557 -0.362 21.385 1.00 94.62 101 GLN A O 1
ATOM 814 N N . ALA A 1 102 ? 0.431 0.348 21.418 1.00 95.44 102 ALA A N 1
ATOM 815 C CA . ALA A 1 102 ? 0.748 1.618 22.074 1.00 95.44 102 ALA A CA 1
ATOM 816 C C . ALA A 1 102 ? 1.330 1.415 23.487 1.00 95.44 102 ALA A C 1
ATOM 818 O O . ALA A 1 102 ? 2.232 2.148 23.892 1.00 95.44 102 ALA A O 1
ATOM 819 N N . MET A 1 103 ? 0.871 0.409 24.241 1.00 96.31 103 MET A N 1
ATOM 820 C CA . MET A 1 103 ? 1.451 0.064 25.546 1.00 96.31 103 MET A CA 1
ATOM 821 C C . MET A 1 103 ? 2.919 -0.358 25.430 1.00 96.31 103 MET A C 1
ATOM 823 O O . MET A 1 103 ? 3.732 0.085 26.244 1.00 96.31 103 MET A O 1
ATOM 827 N N . VAL A 1 104 ? 3.260 -1.181 24.432 1.00 97.19 104 VAL A N 1
ATOM 828 C CA . VAL A 1 104 ? 4.642 -1.626 24.188 1.00 97.19 104 VAL A CA 1
ATOM 829 C C . VAL A 1 104 ? 5.536 -0.444 23.834 1.00 97.19 104 VAL A C 1
ATOM 831 O O . VAL A 1 104 ? 6.533 -0.215 24.517 1.00 97.19 104 VAL A O 1
ATOM 834 N N . VAL A 1 105 ? 5.147 0.362 22.844 1.00 97.38 105 VAL A N 1
ATOM 835 C CA . VAL A 1 105 ? 5.939 1.524 22.414 1.00 97.38 105 VAL A CA 1
ATOM 836 C C . VAL A 1 105 ? 6.167 2.513 23.551 1.00 97.38 105 VAL A C 1
ATOM 838 O O . VAL A 1 105 ? 7.293 2.951 23.767 1.00 97.38 105 VAL A O 1
ATOM 841 N N . ARG A 1 106 ? 5.137 2.821 24.344 1.00 97.56 106 ARG A N 1
ATOM 842 C CA . ARG A 1 106 ? 5.278 3.731 25.490 1.00 97.56 106 ARG A CA 1
ATOM 843 C C . ARG A 1 106 ? 6.216 3.207 26.569 1.00 97.56 106 ARG A C 1
ATOM 845 O O . ARG A 1 106 ? 6.923 4.001 27.191 1.00 97.56 106 ARG A O 1
ATOM 852 N N . ALA A 1 107 ? 6.210 1.897 26.810 1.00 97.56 107 ALA A N 1
ATOM 853 C CA . ALA A 1 107 ? 7.140 1.278 27.744 1.00 97.56 107 ALA A CA 1
ATOM 854 C C . ALA A 1 107 ? 8.580 1.388 27.228 1.00 97.56 107 ALA A C 1
ATOM 856 O O . ALA A 1 107 ? 9.443 1.838 27.970 1.00 97.56 107 ALA A O 1
ATOM 857 N N . LEU A 1 108 ? 8.820 1.087 25.949 1.00 97.50 108 LEU A N 1
ATOM 858 C CA . LEU A 1 108 ? 10.145 1.215 25.335 1.00 97.50 108 LEU A CA 1
ATOM 859 C C . LEU A 1 108 ? 10.629 2.675 25.308 1.00 97.50 108 LEU A C 1
ATOM 861 O O . LEU A 1 108 ? 11.774 2.944 25.651 1.00 97.50 108 LEU A O 1
ATOM 865 N N . PHE A 1 109 ? 9.754 3.639 25.003 1.00 97.25 109 PHE A N 1
ATOM 866 C CA . PHE A 1 109 ? 10.064 5.070 25.109 1.00 97.25 109 PHE A CA 1
ATOM 867 C C . PHE A 1 109 ? 10.490 5.465 26.519 1.00 97.25 109 PHE A C 1
ATOM 869 O O . PHE A 1 109 ? 11.451 6.211 26.677 1.00 97.25 109 PHE A O 1
ATOM 876 N N . LYS A 1 110 ? 9.806 4.946 27.545 1.00 96.81 110 LYS A N 1
ATOM 877 C CA . LYS A 1 110 ? 10.163 5.216 28.938 1.00 96.81 110 LYS A CA 1
ATOM 878 C C . LYS A 1 110 ? 11.571 4.713 29.268 1.00 96.81 110 LYS A C 1
ATOM 880 O O . LYS A 1 110 ? 12.317 5.453 29.901 1.00 96.81 110 LYS A O 1
ATOM 885 N N . GLU A 1 111 ? 11.940 3.514 28.815 1.00 96.69 111 GLU A N 1
ATOM 886 C CA . GLU A 1 111 ? 13.297 2.975 29.013 1.00 96.69 111 GLU A CA 1
ATOM 887 C C . GLU A 1 111 ? 14.370 3.799 28.281 1.00 96.69 111 GLU A C 1
ATOM 889 O O . GLU A 1 111 ? 15.504 3.889 28.739 1.00 96.69 111 GLU A O 1
ATOM 894 N N . LEU A 1 112 ? 14.006 4.465 27.182 1.00 95.62 112 LEU A N 1
ATOM 895 C CA . LEU A 1 112 ? 14.884 5.379 26.442 1.00 95.62 112 LEU A CA 1
ATOM 896 C C . LEU A 1 112 ? 14.892 6.816 26.991 1.00 95.62 112 LEU A C 1
ATOM 898 O O . LEU A 1 112 ? 15.507 7.692 26.383 1.00 95.62 112 LEU A O 1
ATOM 902 N N . GLY A 1 113 ? 14.196 7.084 28.102 1.00 95.06 113 GLY A N 1
ATOM 903 C CA . GLY A 1 113 ? 14.075 8.426 28.681 1.00 95.06 113 GLY A CA 1
ATOM 904 C C . GLY A 1 113 ? 13.181 9.384 27.885 1.00 95.06 113 GLY A C 1
ATOM 905 O O . GLY A 1 113 ? 13.170 10.580 28.157 1.00 95.06 113 GLY A O 1
ATOM 906 N N . ILE A 1 114 ? 12.408 8.881 26.920 1.00 96.38 114 ILE A N 1
ATOM 907 C CA . ILE A 1 114 ? 11.557 9.689 26.043 1.00 96.38 114 ILE A CA 1
ATOM 908 C C . ILE A 1 114 ? 10.240 9.990 26.757 1.00 96.38 114 ILE A C 1
ATOM 910 O O . ILE A 1 114 ? 9.431 9.094 27.053 1.00 96.38 114 ILE A O 1
ATOM 914 N N . LYS A 1 115 ? 9.987 11.279 26.999 1.00 97.25 115 LYS A N 1
ATOM 915 C CA . LYS A 1 115 ? 8.720 11.750 27.561 1.00 97.25 115 LYS A CA 1
ATOM 916 C C . LYS A 1 115 ? 7.588 11.424 26.587 1.00 97.25 115 LYS A C 1
ATOM 918 O O . LYS A 1 115 ? 7.587 11.871 25.446 1.00 97.25 115 LYS A O 1
ATOM 923 N N . ASN A 1 116 ? 6.613 10.646 27.047 1.00 97.25 116 ASN A N 1
ATOM 924 C CA . ASN A 1 116 ? 5.516 10.163 26.214 1.00 97.25 116 ASN A CA 1
ATOM 925 C C . ASN A 1 116 ? 4.179 10.163 26.959 1.00 97.25 116 ASN A C 1
ATOM 927 O O . ASN A 1 116 ? 4.136 10.106 28.191 1.00 97.25 116 ASN A O 1
ATOM 931 N N . ARG A 1 117 ? 3.077 10.180 26.208 1.00 96.81 117 ARG A N 1
ATOM 932 C CA . ARG A 1 117 ? 1.719 10.076 26.752 1.00 96.81 117 ARG A CA 1
ATOM 933 C C . ARG A 1 117 ? 0.795 9.294 25.833 1.00 96.81 117 ARG A C 1
ATOM 935 O O . ARG A 1 117 ? 1.024 9.190 24.631 1.00 96.81 117 ARG A O 1
ATOM 942 N N . ARG A 1 118 ? -0.233 8.696 26.433 1.00 97.62 118 ARG A N 1
ATOM 943 C CA . ARG A 1 118 ? -1.228 7.903 25.709 1.00 97.62 118 ARG A CA 1
ATOM 944 C C . ARG A 1 118 ? -2.238 8.838 25.061 1.00 97.62 118 ARG A C 1
ATOM 946 O O . ARG A 1 118 ? -2.696 9.778 25.703 1.00 97.62 118 ARG A O 1
ATOM 953 N N . MET A 1 119 ? -2.610 8.521 23.833 1.00 98.25 119 MET A N 1
ATOM 954 C CA . MET A 1 119 ? -3.579 9.265 23.045 1.00 98.25 119 MET A CA 1
ATOM 955 C C . MET A 1 119 ? -4.762 8.370 22.727 1.00 98.25 119 MET A C 1
ATOM 957 O O . MET A 1 119 ? -4.587 7.187 22.429 1.00 98.25 119 MET A O 1
ATOM 961 N N . VAL A 1 120 ? -5.956 8.942 22.787 1.00 97.44 120 VAL A N 1
ATOM 962 C CA . VAL A 1 120 ? -7.172 8.315 22.274 1.00 97.44 120 VAL A CA 1
ATOM 963 C C . VAL A 1 120 ? -7.847 9.266 21.311 1.00 97.44 120 VAL A C 1
ATOM 965 O O . VAL A 1 120 ? -7.755 10.489 21.444 1.00 97.44 120 VAL A O 1
ATOM 968 N N . GLU A 1 121 ? -8.554 8.701 20.354 1.00 95.94 121 GLU A N 1
ATOM 969 C CA . GLU A 1 121 ? -9.373 9.460 19.430 1.00 95.94 121 GLU A CA 1
ATOM 970 C C . GLU A 1 121 ? -10.664 8.722 19.105 1.00 95.94 121 GLU A C 1
ATOM 972 O O . GLU A 1 121 ? -10.757 7.508 19.283 1.00 95.94 121 GLU A O 1
ATOM 977 N N . ILE A 1 122 ? -11.629 9.469 18.579 1.00 97.00 122 ILE A N 1
ATOM 978 C CA . ILE A 1 122 ? -12.807 8.926 17.907 1.00 97.00 122 ILE A CA 1
ATOM 979 C C . ILE A 1 122 ? -12.757 9.404 16.465 1.00 97.00 122 ILE A C 1
ATOM 981 O O . ILE A 1 122 ? -12.573 10.596 16.205 1.00 97.00 122 ILE A O 1
ATOM 985 N N . ASN A 1 123 ? -12.926 8.474 15.533 1.00 94.31 123 ASN A N 1
ATOM 986 C CA . ASN A 1 123 ? -12.910 8.739 14.104 1.00 94.31 123 ASN A CA 1
ATOM 987 C C . ASN A 1 123 ? -14.175 8.244 13.417 1.00 94.31 123 ASN A C 1
ATOM 989 O O . ASN A 1 123 ? -14.771 7.248 13.819 1.00 94.31 123 ASN A O 1
ATOM 993 N N . ILE A 1 124 ? -14.569 8.957 12.366 1.00 94.94 124 ILE A N 1
ATOM 994 C CA . ILE A 1 124 ? -15.661 8.571 11.477 1.00 94.94 124 ILE A CA 1
ATOM 995 C C . ILE A 1 124 ? -15.181 7.423 10.585 1.00 94.94 124 ILE A C 1
ATOM 997 O O . ILE A 1 124 ? -14.075 7.474 10.049 1.00 94.94 124 ILE A O 1
ATOM 1001 N N . GLN A 1 125 ? -16.031 6.420 10.380 1.00 90.06 125 GLN A N 1
ATOM 1002 C CA . GLN A 1 125 ? -15.818 5.293 9.467 1.00 90.06 125 GLN A CA 1
ATOM 1003 C C . GLN A 1 125 ? -17.106 4.997 8.663 1.00 90.06 125 GLN A C 1
ATOM 1005 O O . GLN A 1 125 ? -18.184 5.455 9.052 1.00 90.06 125 GLN A O 1
ATOM 1010 N N . PRO A 1 126 ? -17.039 4.226 7.561 1.00 88.12 126 PRO A N 1
ATOM 1011 C CA . PRO A 1 126 ? -18.171 3.611 6.896 1.00 88.12 126 PRO A CA 1
ATOM 1012 C C . PRO A 1 126 ? -19.087 2.898 7.866 1.00 88.12 126 PRO A C 1
ATOM 1014 O O . PRO A 1 126 ? -18.663 2.405 8.914 1.00 88.12 126 PRO A O 1
ATOM 1017 N N . GLU A 1 127 ? -20.354 2.865 7.485 1.00 92.12 127 GLU A N 1
ATOM 1018 C CA . GLU A 1 127 ? -21.407 2.260 8.278 1.00 92.12 127 GLU A CA 1
ATOM 1019 C C . GLU A 1 127 ? -21.162 0.761 8.445 1.00 92.12 127 GLU A C 1
ATOM 1021 O O . GLU A 1 127 ? -20.804 0.059 7.501 1.00 92.12 127 GLU A O 1
ATOM 1026 N N . SER A 1 128 ? -21.332 0.273 9.671 1.00 92.25 128 SER A N 1
ATOM 1027 C CA . SER A 1 128 ? -21.204 -1.145 9.983 1.00 92.25 128 SER A CA 1
ATOM 1028 C C . SER A 1 128 ? -22.244 -1.554 11.015 1.00 92.25 128 SER A C 1
ATOM 1030 O O . SER A 1 128 ? -22.087 -1.288 12.208 1.00 92.25 128 SER A O 1
ATOM 1032 N N . GLU A 1 129 ? -23.280 -2.250 10.550 1.00 93.81 129 GLU A N 1
ATOM 1033 C CA . GLU A 1 129 ? -24.321 -2.835 11.406 1.00 93.81 129 GLU A CA 1
ATOM 1034 C C . GLU A 1 129 ? -23.725 -3.793 12.437 1.00 93.81 129 GLU A C 1
ATOM 1036 O O . GLU A 1 129 ? -24.060 -3.751 13.617 1.00 93.81 129 GLU A O 1
ATOM 1041 N N . ARG A 1 130 ? -22.744 -4.600 12.017 1.00 92.31 130 ARG A N 1
ATOM 1042 C CA . ARG A 1 130 ? -22.004 -5.483 12.921 1.00 92.31 130 ARG A CA 1
ATOM 1043 C C . ARG A 1 130 ? -21.347 -4.699 14.059 1.00 92.31 130 ARG A C 1
ATOM 1045 O O . ARG A 1 130 ? -21.487 -5.077 15.217 1.00 92.31 130 ARG A O 1
ATOM 1052 N N . ARG A 1 131 ? -20.631 -3.611 13.745 1.00 91.75 131 ARG A N 1
ATOM 1053 C CA . ARG A 1 131 ? -19.962 -2.793 14.768 1.00 91.75 131 ARG A CA 1
ATOM 1054 C C . ARG A 1 131 ? -20.971 -2.119 15.694 1.00 91.75 131 ARG A C 1
ATOM 1056 O O . ARG A 1 131 ? -20.693 -2.019 16.883 1.00 91.75 131 ARG A O 1
ATOM 1063 N N . GLN A 1 132 ? -22.117 -1.678 15.171 1.00 94.75 132 GLN A N 1
ATOM 1064 C CA . GLN A 1 132 ? -23.197 -1.130 15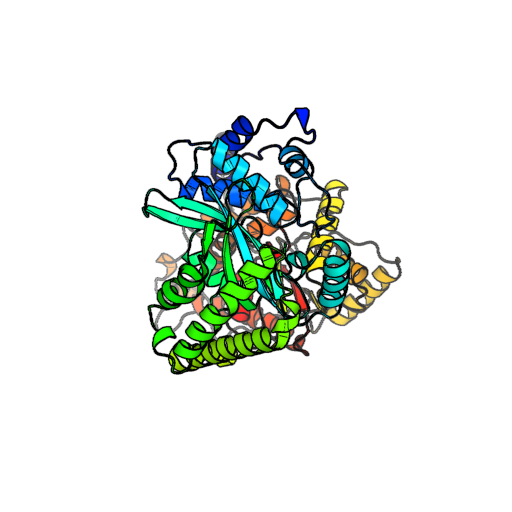.993 1.00 94.75 132 GLN A CA 1
ATOM 1065 C C . GLN A 1 132 ? -23.709 -2.172 16.997 1.00 94.75 132 GLN A C 1
ATOM 1067 O O . GLN A 1 132 ? -23.726 -1.895 18.193 1.00 94.75 132 GLN A O 1
ATOM 1072 N N . GLN A 1 133 ? -24.026 -3.383 16.536 1.00 95.62 133 GLN A N 1
ATOM 1073 C CA . GLN A 1 133 ? -24.494 -4.479 17.393 1.00 95.62 133 GLN A CA 1
ATOM 1074 C C . GLN A 1 133 ? -23.456 -4.865 18.460 1.00 95.62 133 GLN A C 1
ATOM 1076 O O . GLN A 1 133 ? -23.786 -5.014 19.640 1.00 95.62 133 GLN A O 1
ATOM 1081 N N . ASP A 1 134 ? -22.183 -4.981 18.066 1.00 93.31 134 ASP A N 1
ATOM 1082 C CA . ASP A 1 134 ? -21.078 -5.262 18.987 1.00 93.31 134 ASP A CA 1
ATOM 1083 C C . ASP A 1 134 ? -20.939 -4.147 20.047 1.00 93.31 134 ASP A C 1
ATOM 1085 O O . ASP A 1 134 ? -20.727 -4.430 21.232 1.00 93.31 134 ASP A O 1
ATOM 1089 N N . ALA A 1 135 ? -21.096 -2.881 19.643 1.00 94.75 135 ALA A N 1
ATOM 1090 C CA . ALA A 1 135 ? -21.021 -1.727 20.534 1.00 94.75 135 ALA A CA 1
ATOM 1091 C C . ALA A 1 135 ? -22.180 -1.677 21.532 1.00 94.75 135 ALA A C 1
ATOM 1093 O O . ALA A 1 135 ? -21.943 -1.491 22.723 1.00 94.75 135 ALA A O 1
ATOM 1094 N N . GLU A 1 136 ? -23.418 -1.879 21.084 1.00 96.75 136 GLU A N 1
ATOM 1095 C CA . GLU A 1 136 ? -24.609 -1.892 21.945 1.00 96.75 136 GLU A CA 1
ATOM 1096 C C . GLU A 1 136 ? -24.509 -2.971 23.022 1.00 96.75 136 GLU A C 1
ATOM 1098 O O . GLU A 1 136 ? -24.737 -2.699 24.204 1.00 96.75 136 GLU A O 1
ATOM 1103 N N . LYS A 1 137 ? -24.058 -4.174 22.643 1.00 96.06 137 LYS A N 1
ATOM 1104 C CA . LYS A 1 137 ? -23.793 -5.255 23.597 1.00 96.06 137 LYS A CA 1
ATOM 1105 C C . LYS A 1 137 ? -22.771 -4.830 24.652 1.00 96.06 137 LYS A C 1
ATOM 1107 O O . LYS A 1 137 ? -22.957 -5.100 25.837 1.00 96.06 137 LYS A O 1
ATOM 1112 N N . LYS A 1 138 ? -21.699 -4.146 24.243 1.00 95.19 138 LYS A N 1
ATOM 1113 C CA . LYS A 1 138 ? -20.661 -3.665 25.162 1.00 95.19 138 LYS A CA 1
ATOM 1114 C C . LYS A 1 138 ? -21.116 -2.504 26.039 1.00 95.19 138 LYS A C 1
ATOM 1116 O O . LYS A 1 138 ? -20.732 -2.462 27.206 1.00 95.19 138 LYS A O 1
ATOM 1121 N N . VAL A 1 139 ? -21.946 -1.600 25.530 1.00 97.00 139 VAL A N 1
ATOM 1122 C CA . VAL A 1 139 ? -22.557 -0.536 26.335 1.00 97.00 139 VAL A CA 1
ATOM 1123 C C . VAL A 1 139 ? -23.464 -1.136 27.410 1.00 97.00 139 VAL A C 1
ATOM 1125 O O . VAL A 1 139 ? -23.366 -0.730 28.567 1.00 97.00 139 VAL A O 1
ATOM 1128 N N . ALA A 1 140 ? -24.265 -2.150 27.070 1.00 96.69 140 ALA A N 1
ATOM 1129 C CA . ALA A 1 140 ? -25.096 -2.866 28.037 1.00 96.69 140 ALA A CA 1
ATOM 1130 C C . ALA A 1 140 ? -24.270 -3.625 29.096 1.00 96.69 140 ALA A C 1
ATOM 1132 O O . ALA A 1 140 ? -24.661 -3.676 30.257 1.00 96.69 140 ALA A O 1
ATOM 1133 N N . GLU A 1 141 ? -23.121 -4.197 28.714 1.00 95.62 141 GLU A N 1
ATOM 1134 C CA . GLU A 1 141 ? -22.263 -4.991 29.608 1.00 95.62 141 GLU A CA 1
ATOM 1135 C C . GLU A 1 141 ? -21.443 -4.128 30.584 1.00 95.62 141 GLU A C 1
ATOM 1137 O O . GLU A 1 141 ? -21.322 -4.456 31.763 1.00 95.62 141 GLU A O 1
ATOM 1142 N N . ILE A 1 142 ? -20.823 -3.049 30.093 1.00 93.38 142 ILE A N 1
ATOM 1143 C CA . ILE A 1 142 ? -19.776 -2.315 30.830 1.00 93.38 142 ILE A CA 1
ATOM 1144 C C . ILE A 1 142 ? -19.898 -0.782 30.746 1.00 93.38 142 ILE A C 1
ATOM 1146 O O . ILE A 1 142 ? -18.957 -0.069 31.124 1.00 93.38 142 ILE A O 1
ATOM 1150 N N . GLY A 1 143 ? -21.051 -0.285 30.290 1.00 96.31 143 GLY A N 1
ATOM 1151 C CA . GLY A 1 143 ? -21.475 1.112 30.361 1.00 96.31 143 GLY A CA 1
ATOM 1152 C C . GLY A 1 143 ? -21.108 1.982 29.157 1.00 96.31 143 GLY A C 1
ATOM 1153 O O . GLY A 1 143 ? -20.410 1.573 28.226 1.00 96.31 143 GLY A O 1
ATOM 1154 N N . ASN A 1 144 ? -21.544 3.244 29.223 1.00 97.38 144 ASN A N 1
ATOM 1155 C CA . ASN A 1 144 ? -21.450 4.238 28.146 1.00 97.38 144 ASN A CA 1
ATOM 1156 C C . ASN A 1 144 ? -20.033 4.480 27.609 1.00 97.38 144 ASN A C 1
ATOM 1158 O O . ASN A 1 144 ? -19.889 4.932 26.477 1.00 97.38 144 ASN A O 1
ATOM 1162 N N . ARG A 1 145 ? -18.984 4.122 28.359 1.00 95.19 145 ARG A N 1
ATOM 1163 C CA . ARG A 1 145 ? -17.592 4.187 27.882 1.00 95.19 145 ARG A CA 1
ATOM 1164 C C . ARG A 1 145 ? -17.329 3.381 26.614 1.00 95.19 145 ARG A C 1
ATOM 1166 O O . ARG A 1 145 ? -16.371 3.658 25.907 1.00 95.19 145 ARG A O 1
ATOM 1173 N N . MET A 1 146 ? -18.174 2.393 26.325 1.00 95.44 146 MET A N 1
ATOM 1174 C CA . MET A 1 146 ? -18.091 1.590 25.104 1.00 95.44 146 MET A CA 1
ATOM 1175 C C . MET A 1 146 ? -18.865 2.183 23.929 1.00 95.44 146 MET A C 1
ATOM 1177 O O . MET A 1 146 ? -18.814 1.634 22.838 1.00 95.44 146 MET A O 1
ATOM 1181 N N . SER A 1 147 ? -19.532 3.325 24.112 1.00 97.62 147 SER A N 1
ATOM 1182 C CA . SER A 1 147 ? -20.202 4.030 23.015 1.00 97.62 147 SER A CA 1
ATOM 1183 C C . SER A 1 147 ? -19.227 4.746 22.068 1.00 97.62 147 SER A C 1
ATOM 1185 O O . SER A 1 147 ? -19.639 5.263 21.031 1.00 97.62 147 SER A O 1
ATOM 1187 N N . VAL A 1 148 ? -17.926 4.751 22.389 1.00 96.12 148 VAL A N 1
ATOM 1188 C CA . VAL A 1 148 ? -16.840 5.365 21.597 1.00 96.12 148 VAL A CA 1
ATOM 1189 C C . VAL A 1 148 ? -16.599 4.693 20.237 1.00 96.12 148 VAL A C 1
ATOM 1191 O O . VAL A 1 148 ? -15.896 5.249 19.398 1.00 96.12 148 VAL A O 1
ATOM 1194 N N . PHE A 1 149 ? -17.232 3.546 19.989 1.00 94.69 149 PHE A N 1
ATOM 1195 C CA . PHE A 1 149 ? -17.392 2.935 18.671 1.00 94.69 149 PHE A CA 1
ATOM 1196 C C . PHE A 1 149 ? -18.864 2.585 18.434 1.00 94.69 149 PHE A C 1
ATOM 1198 O O . PHE A 1 149 ? -19.618 2.407 19.387 1.00 94.69 149 PHE A O 1
ATOM 1205 N N . GLY A 1 150 ? -19.298 2.518 17.177 1.00 94.88 150 GLY A N 1
ATOM 1206 C CA . GLY A 1 150 ? -20.696 2.275 16.810 1.00 94.88 150 GLY A CA 1
ATOM 1207 C C . GLY A 1 150 ? -20.902 2.321 15.300 1.00 94.88 150 GLY A C 1
ATOM 1208 O O . GLY A 1 150 ? -19.968 2.104 14.541 1.00 94.88 150 GLY A O 1
ATOM 1209 N N . LEU A 1 151 ? -22.109 2.614 14.827 1.00 94.88 151 LEU A N 1
ATOM 1210 C CA . LEU A 1 151 ? -22.481 2.493 13.417 1.00 94.88 151 LEU A CA 1
ATOM 1211 C C . LEU A 1 151 ? -21.509 3.228 12.484 1.00 94.88 151 LEU A C 1
ATOM 1213 O O . LEU A 1 151 ? -21.012 2.631 11.532 1.00 94.88 151 LEU A O 1
ATOM 1217 N N . ARG A 1 152 ? -21.192 4.492 12.788 1.00 94.62 152 ARG A N 1
ATOM 1218 C CA . ARG A 1 152 ? -20.458 5.428 11.910 1.00 94.62 152 ARG A CA 1
ATOM 1219 C C . ARG A 1 152 ? -19.095 5.854 12.458 1.00 94.62 152 ARG A C 1
ATOM 1221 O O . ARG A 1 152 ? -18.454 6.731 11.882 1.00 94.62 152 ARG A O 1
ATOM 1228 N N . HIS A 1 153 ? -18.659 5.293 13.580 1.00 95.50 153 HIS A N 1
ATOM 1229 C CA . HIS A 1 153 ? -17.448 5.732 14.267 1.00 95.50 153 HIS A CA 1
ATOM 1230 C C . HIS A 1 153 ? -16.750 4.589 14.994 1.00 95.50 153 HIS A C 1
ATOM 1232 O O . HIS A 1 153 ? -17.351 3.562 15.308 1.00 95.50 153 HIS A O 1
ATOM 1238 N N . ASN A 1 154 ? -15.462 4.775 15.251 1.00 93.62 154 ASN A N 1
ATOM 1239 C CA . ASN A 1 154 ? -14.646 3.852 16.022 1.00 93.62 154 ASN A CA 1
ATOM 1240 C C . ASN A 1 154 ? -13.616 4.621 16.850 1.00 93.62 154 ASN A C 1
ATOM 1242 O O . ASN A 1 154 ? -13.206 5.719 16.459 1.00 93.62 154 ASN A O 1
ATOM 1246 N N . ASP A 1 155 ? -13.157 4.031 17.948 1.00 93.31 155 ASP A N 1
ATOM 1247 C CA . ASP A 1 155 ? -12.036 4.569 18.703 1.00 93.31 155 ASP A CA 1
ATOM 1248 C C . ASP A 1 155 ? -10.692 4.078 18.149 1.00 93.31 155 ASP A C 1
ATOM 1250 O O . ASP A 1 155 ? -10.592 3.071 17.439 1.00 93.31 155 ASP A O 1
ATOM 1254 N N . HIS A 1 156 ? -9.633 4.824 18.449 1.00 93.06 156 HIS A N 1
ATOM 1255 C CA . HIS A 1 156 ? -8.260 4.400 18.198 1.00 93.06 156 HIS A CA 1
ATOM 1256 C C . HIS A 1 156 ? -7.334 4.899 19.303 1.00 93.06 156 HIS A C 1
ATOM 1258 O O . HIS A 1 156 ? -7.552 5.966 19.877 1.00 93.06 156 HIS A O 1
ATOM 1264 N N . VAL A 1 157 ? -6.282 4.131 19.585 1.00 94.38 157 VAL A N 1
ATOM 1265 C CA . VAL A 1 157 ? -5.294 4.435 20.625 1.00 94.38 157 VAL A CA 1
ATOM 1266 C C . VAL A 1 157 ? -3.910 4.500 19.999 1.00 94.38 157 VAL A C 1
ATOM 1268 O O . VAL A 1 157 ? -3.514 3.603 19.260 1.00 94.38 157 VAL A O 1
ATOM 1271 N N . TRP A 1 158 ? -3.167 5.550 20.328 1.00 95.75 158 TRP A N 1
ATOM 1272 C CA . TRP A 1 158 ? -1.806 5.781 19.847 1.00 95.75 158 TRP A CA 1
ATOM 1273 C C . TRP A 1 158 ? -0.997 6.580 20.888 1.00 95.75 158 TRP A C 1
ATOM 1275 O O . TRP A 1 158 ? -1.417 6.696 22.043 1.00 95.75 158 TRP A O 1
ATOM 1285 N N . THR A 1 159 ? 0.198 7.063 20.537 1.00 97.56 159 THR A N 1
ATOM 1286 C CA . THR A 1 159 ? 1.133 7.701 21.483 1.00 97.56 159 THR A CA 1
ATOM 1287 C C . THR A 1 159 ? 1.603 9.063 20.987 1.00 97.56 159 THR A C 1
ATOM 1289 O O . THR A 1 159 ? 1.911 9.214 19.815 1.00 97.56 159 THR A O 1
ATOM 1292 N N . GLU A 1 160 ? 1.737 10.046 21.874 1.00 98.00 160 GLU A N 1
ATOM 1293 C CA . GLU A 1 160 ? 2.567 11.227 21.611 1.00 98.00 160 GLU A CA 1
ATOM 1294 C C . GLU A 1 160 ? 3.905 11.092 22.345 1.00 98.00 160 GLU A C 1
ATOM 1296 O O . GLU A 1 160 ? 3.963 10.566 23.463 1.00 98.00 160 GLU A O 1
ATOM 1301 N N . PHE A 1 161 ? 4.965 11.619 21.742 1.00 97.88 161 PHE A N 1
ATOM 1302 C CA . PHE A 1 161 ? 6.257 11.855 22.377 1.00 97.88 161 PHE A CA 1
ATOM 1303 C C . PHE A 1 161 ? 6.554 13.354 22.390 1.00 97.88 161 PHE A C 1
ATOM 1305 O O . PHE A 1 161 ? 6.072 14.090 21.532 1.00 97.88 161 PHE A O 1
ATOM 1312 N N . PHE A 1 162 ? 7.292 13.826 23.387 1.00 97.75 162 PHE A N 1
ATOM 1313 C CA . PHE A 1 162 ? 7.781 15.198 23.387 1.00 97.75 162 PHE A CA 1
ATOM 1314 C C . PHE A 1 162 ? 9.093 15.233 22.612 1.00 97.75 162 PHE A C 1
ATOM 1316 O O . PHE A 1 162 ? 10.021 14.510 22.960 1.00 97.75 162 PHE A O 1
ATOM 1323 N N . ASP A 1 163 ? 9.139 16.036 21.561 1.00 95.50 163 ASP A N 1
ATOM 1324 C CA . ASP A 1 163 ? 10.319 16.211 20.730 1.00 95.50 163 ASP A CA 1
ATOM 1325 C C . ASP A 1 163 ? 11.084 17.453 21.186 1.00 95.50 163 ASP A C 1
ATOM 1327 O O . ASP A 1 163 ? 10.556 18.568 21.134 1.00 95.50 163 ASP A O 1
ATOM 1331 N N . GLU A 1 164 ? 12.314 17.270 21.666 1.00 93.38 164 GLU A N 1
ATOM 1332 C CA . GLU A 1 164 ? 13.131 18.371 22.169 1.00 93.38 164 GLU A CA 1
ATOM 1333 C C . GLU A 1 164 ? 13.618 19.308 21.057 1.00 93.38 164 GLU A C 1
ATOM 1335 O O . GLU A 1 164 ? 13.883 20.475 21.338 1.00 93.38 164 GLU A O 1
ATOM 1340 N N . GLU A 1 165 ? 13.700 18.862 19.802 1.00 91.69 165 GLU A N 1
ATOM 1341 C CA . GLU A 1 165 ? 14.116 19.737 18.697 1.00 91.69 165 GLU A CA 1
ATOM 1342 C C . GLU A 1 165 ? 13.017 20.742 18.343 1.00 91.69 165 GLU A C 1
ATOM 1344 O O . GLU A 1 165 ? 13.270 21.939 18.217 1.00 91.69 165 GLU A O 1
ATOM 1349 N N . THR A 1 166 ? 11.773 20.270 18.243 1.00 92.00 166 THR A N 1
ATOM 1350 C CA . THR A 1 166 ? 10.616 21.129 17.947 1.00 92.00 166 THR A CA 1
ATOM 1351 C C . THR A 1 166 ? 9.954 21.717 19.195 1.00 92.00 166 THR A C 1
ATOM 1353 O O . THR A 1 166 ? 9.012 22.499 19.070 1.00 92.00 166 THR A O 1
ATOM 1356 N N . GLN A 1 167 ? 10.413 21.342 20.396 1.00 95.81 167 GLN A N 1
ATOM 1357 C CA . GLN A 1 167 ? 9.839 21.732 21.693 1.00 95.81 167 GLN A CA 1
ATOM 1358 C C . GLN A 1 167 ? 8.322 21.491 21.772 1.00 95.81 167 GLN A C 1
ATOM 1360 O O . GLN A 1 167 ? 7.560 22.301 22.309 1.00 95.81 167 GLN A O 1
ATOM 1365 N N . SER A 1 168 ? 7.854 20.375 21.212 1.00 95.50 168 SER A N 1
ATOM 1366 C CA . SER A 1 168 ? 6.423 20.125 21.048 1.00 95.50 168 SER A CA 1
ATOM 1367 C C . SER A 1 168 ? 6.061 18.645 21.147 1.00 95.50 168 SER A C 1
ATOM 1369 O O . SER A 1 168 ? 6.891 17.757 20.971 1.00 95.50 168 SER A O 1
ATOM 1371 N N . TRP A 1 169 ? 4.791 18.369 21.451 1.00 97.69 169 TRP A N 1
ATOM 1372 C CA . TRP A 1 169 ? 4.264 17.008 21.409 1.00 97.69 169 TRP A CA 1
ATOM 1373 C C . TRP A 1 169 ? 4.008 16.578 19.964 1.00 97.69 169 TRP A C 1
ATOM 1375 O O . TRP A 1 169 ? 3.250 17.227 19.244 1.00 97.69 169 TRP A O 1
ATOM 1385 N N . GLN A 1 170 ? 4.612 15.460 19.577 1.00 97.88 170 GLN A N 1
ATOM 1386 C CA . GLN A 1 170 ? 4.568 14.877 18.244 1.00 97.88 170 GLN A CA 1
ATOM 1387 C C . GLN A 1 170 ? 3.904 13.493 18.281 1.00 97.88 170 GLN A C 1
ATOM 1389 O O . GLN A 1 170 ? 4.097 12.743 19.243 1.00 97.88 170 GLN A O 1
ATOM 1394 N N . PRO A 1 171 ? 3.118 13.119 17.259 1.00 97.44 171 PRO A N 1
ATOM 1395 C CA . PRO A 1 171 ? 2.461 11.823 17.219 1.00 97.44 171 PRO A CA 1
ATOM 1396 C C . PRO A 1 171 ? 3.405 10.678 16.832 1.00 97.44 171 PRO A C 1
ATOM 1398 O O . PRO A 1 171 ? 4.326 10.842 16.037 1.00 97.44 171 PRO A O 1
ATOM 1401 N N . ALA A 1 172 ? 3.129 9.500 17.384 1.00 96.94 172 ALA A N 1
ATOM 1402 C CA . ALA A 1 172 ? 3.773 8.223 17.108 1.00 96.94 172 ALA A CA 1
ATOM 1403 C C . ALA A 1 172 ? 2.717 7.099 17.182 1.00 96.94 172 ALA A C 1
ATOM 1405 O O . ALA A 1 172 ? 2.296 6.673 18.264 1.00 96.94 172 ALA A O 1
ATOM 1406 N N . ASP A 1 173 ? 2.254 6.630 16.024 1.00 93.88 173 ASP A N 1
ATOM 1407 C CA . ASP A 1 173 ? 1.266 5.555 15.893 1.00 93.88 173 ASP A CA 1
ATOM 1408 C C . ASP A 1 173 ? 1.947 4.247 15.443 1.00 93.88 173 ASP A C 1
ATOM 1410 O O . ASP A 1 173 ? 2.283 4.116 14.261 1.00 93.88 173 ASP A O 1
ATOM 1414 N N . PRO A 1 174 ? 2.131 3.259 16.343 1.00 91.19 174 PRO A N 1
ATOM 1415 C CA . PRO A 1 174 ? 2.766 1.987 15.997 1.00 91.19 174 PRO A CA 1
ATOM 1416 C C . PRO A 1 174 ? 1.960 1.120 15.043 1.00 91.19 174 PRO A C 1
ATOM 1418 O O . PRO A 1 174 ? 2.537 0.364 14.266 1.00 91.19 174 PRO A O 1
ATOM 1421 N N . THR A 1 175 ? 0.635 1.237 15.062 1.00 86.19 175 THR A N 1
ATOM 1422 C CA . THR A 1 175 ? -0.209 0.378 14.226 1.00 86.19 175 THR A CA 1
ATOM 1423 C C . THR A 1 175 ? -0.157 0.765 12.758 1.00 86.19 175 THR A C 1
ATOM 1425 O O . THR A 1 175 ? -0.296 -0.089 11.886 1.00 86.19 175 THR A O 1
ATOM 1428 N N . LEU A 1 176 ? 0.051 2.055 12.491 1.00 83.44 176 LEU A N 1
ATOM 1429 C CA . LEU A 1 176 ? 0.088 2.628 11.149 1.00 83.44 176 LEU A CA 1
ATOM 1430 C C . LEU A 1 176 ? 1.484 3.094 10.737 1.00 83.44 176 LEU A C 1
ATOM 1432 O O . LEU A 1 176 ? 1.614 3.722 9.695 1.00 83.44 176 LEU A O 1
ATOM 1436 N N . ASN A 1 177 ? 2.503 2.839 11.559 1.00 88.56 177 ASN A N 1
ATOM 1437 C CA . ASN A 1 177 ? 3.869 3.302 11.330 1.00 88.56 177 ASN A CA 1
ATOM 1438 C C . ASN A 1 177 ? 3.956 4.811 10.998 1.00 88.56 177 ASN A C 1
ATOM 1440 O O . ASN A 1 177 ? 4.640 5.216 10.059 1.00 88.56 177 ASN A O 1
ATOM 1444 N N . LEU A 1 178 ? 3.219 5.648 11.741 1.00 89.81 178 LEU A N 1
ATOM 1445 C CA . LEU A 1 178 ? 3.192 7.103 11.534 1.00 89.81 178 LEU A CA 1
ATOM 1446 C C . LEU A 1 178 ? 3.991 7.792 12.635 1.00 89.81 178 LEU A C 1
ATOM 1448 O O . LEU A 1 178 ? 3.670 7.634 13.813 1.00 89.81 178 LEU A O 1
ATOM 1452 N N . ILE A 1 179 ? 4.994 8.585 12.260 1.00 93.50 179 ILE A N 1
ATOM 1453 C CA . ILE A 1 179 ? 5.822 9.354 13.193 1.00 93.50 179 ILE A CA 1
ATOM 1454 C C . ILE A 1 179 ? 5.857 10.813 12.743 1.00 93.50 179 ILE A C 1
ATOM 1456 O O . ILE A 1 179 ? 6.209 11.100 11.605 1.00 93.50 179 ILE A O 1
ATOM 1460 N N . GLY A 1 180 ? 5.557 11.733 13.657 1.00 94.56 180 GLY A N 1
ATOM 1461 C CA . GLY A 1 180 ? 5.584 13.170 13.404 1.00 94.56 180 GLY A CA 1
ATOM 1462 C C . GLY A 1 180 ? 4.264 13.726 12.867 1.00 94.56 180 GLY A C 1
ATOM 1463 O O . GLY A 1 180 ? 3.430 13.020 12.294 1.00 94.56 180 GLY A O 1
ATOM 1464 N N . LEU A 1 181 ? 4.053 15.021 13.115 1.00 93.88 181 LEU A N 1
ATOM 1465 C CA . LEU A 1 181 ? 2.773 15.695 12.905 1.00 93.88 181 LEU A CA 1
ATOM 1466 C C . LEU A 1 181 ? 2.299 15.652 11.448 1.00 93.88 181 LEU A C 1
ATOM 1468 O O . LEU A 1 181 ? 1.130 15.368 11.199 1.00 93.88 181 LEU A O 1
ATOM 1472 N N . GLU A 1 182 ? 3.188 15.911 10.491 1.00 91.50 182 GLU A N 1
ATOM 1473 C CA . GLU A 1 182 ? 2.832 15.983 9.071 1.00 91.50 182 GLU A CA 1
ATOM 1474 C C . GLU A 1 182 ? 2.383 14.626 8.510 1.00 91.50 182 GLU A C 1
ATOM 1476 O O . GLU A 1 182 ? 1.315 14.543 7.899 1.00 91.50 182 GLU A O 1
ATOM 1481 N N . ASP A 1 183 ? 3.148 13.560 8.763 1.00 89.00 183 ASP A N 1
ATOM 1482 C CA . ASP A 1 183 ? 2.812 12.199 8.324 1.00 89.00 183 ASP A CA 1
ATOM 1483 C C . ASP A 1 183 ? 1.490 11.736 8.937 1.00 89.00 183 ASP A C 1
ATOM 1485 O O . ASP A 1 183 ? 0.626 11.189 8.244 1.00 89.00 183 ASP A O 1
ATOM 1489 N N . TRP A 1 184 ? 1.295 12.016 10.229 1.00 92.19 184 TRP A N 1
ATOM 1490 C CA . TRP A 1 184 ? 0.053 11.693 10.915 1.00 92.19 184 TRP A CA 1
ATOM 1491 C C . TRP A 1 184 ? -1.131 12.451 10.314 1.00 92.19 184 TRP A C 1
ATOM 1493 O O . TRP A 1 184 ? -2.142 11.839 9.984 1.00 92.19 184 TRP A O 1
ATOM 1503 N N . LEU A 1 185 ? -1.018 13.763 10.099 1.00 92.88 185 LEU A N 1
ATOM 1504 C CA . LEU A 1 185 ? -2.102 14.567 9.532 1.00 92.88 185 LEU A CA 1
ATOM 1505 C C . LEU A 1 185 ? -2.443 14.150 8.107 1.00 92.88 185 LEU A C 1
ATOM 1507 O O . LEU A 1 185 ? -3.621 13.973 7.811 1.00 92.88 185 LEU A O 1
ATOM 1511 N N . LYS A 1 186 ? -1.449 13.924 7.242 1.00 87.81 186 LYS A N 1
ATOM 1512 C CA . LYS A 1 186 ? -1.686 13.443 5.872 1.00 87.81 186 LYS A CA 1
ATOM 1513 C C . LYS A 1 186 ? -2.406 12.096 5.858 1.00 87.81 186 LYS A C 1
ATOM 1515 O O . LYS A 1 186 ? -3.294 11.896 5.037 1.00 87.81 186 LYS A O 1
ATOM 1520 N N . ALA A 1 187 ? -2.061 11.192 6.775 1.00 85.44 187 ALA A N 1
ATOM 1521 C CA . ALA A 1 187 ? -2.662 9.863 6.843 1.00 85.44 187 ALA A CA 1
ATOM 1522 C C . ALA A 1 187 ? -4.018 9.824 7.573 1.00 85.44 187 ALA A C 1
ATOM 1524 O O . ALA A 1 187 ? -4.850 8.959 7.283 1.00 85.44 187 ALA A O 1
ATOM 1525 N N . ARG A 1 188 ? -4.242 10.716 8.547 1.00 88.94 188 ARG A N 1
ATOM 1526 C CA . ARG A 1 188 ? -5.383 10.661 9.478 1.00 88.94 188 ARG A CA 1
ATOM 1527 C C . ARG A 1 188 ? -6.426 11.741 9.233 1.00 88.94 188 ARG A C 1
ATOM 1529 O O . ARG A 1 188 ? -7.588 11.482 9.499 1.00 88.94 188 ARG A O 1
ATOM 1536 N N . VAL A 1 189 ? -6.065 12.918 8.734 1.00 91.81 189 VAL A N 1
ATOM 1537 C CA . VAL A 1 189 ? -6.997 14.052 8.545 1.00 91.81 189 VAL A CA 1
ATOM 1538 C C . VAL A 1 189 ? -7.063 14.502 7.084 1.00 91.81 189 VAL A C 1
ATOM 1540 O O . VAL A 1 189 ? -8.104 14.966 6.625 1.00 91.81 189 VAL A O 1
ATOM 1543 N N . GLY A 1 190 ? -5.968 14.334 6.344 1.00 90.19 190 GLY A N 1
ATOM 1544 C CA . GLY A 1 190 ? -5.819 14.775 4.967 1.00 90.19 190 GLY A CA 1
ATOM 1545 C C . GLY A 1 190 ? -6.851 14.189 4.005 1.00 90.19 190 GLY A C 1
ATOM 1546 O O . GLY A 1 190 ? -7.392 13.105 4.199 1.00 90.19 190 GLY A O 1
ATOM 1547 N N . PHE A 1 191 ? -7.104 14.941 2.942 1.00 88.88 191 PHE A N 1
ATOM 1548 C CA . PHE A 1 191 ? -8.024 14.609 1.863 1.00 88.88 191 PHE A CA 1
ATOM 1549 C C . PHE A 1 191 ? -7.518 13.506 0.945 1.00 88.88 191 PHE A C 1
ATOM 1551 O O . PHE A 1 191 ? -8.338 12.758 0.410 1.00 88.88 191 PHE A O 1
ATOM 1558 N N . SER A 1 192 ? -6.199 13.433 0.747 1.00 75.75 192 SER A N 1
ATOM 1559 C CA . SER A 1 192 ? -5.549 12.481 -0.151 1.00 75.75 192 SER A CA 1
ATOM 1560 C C . SER A 1 192 ? -5.909 11.041 0.189 1.00 75.75 192 SER A C 1
ATOM 1562 O O . SER A 1 192 ? -6.282 10.717 1.318 1.00 75.75 192 SER A O 1
ATOM 1564 N N . GLU A 1 193 ? -5.777 10.161 -0.799 1.00 67.50 193 GLU A N 1
ATOM 1565 C CA . GLU A 1 193 ? -5.954 8.741 -0.555 1.00 67.50 193 GLU A CA 1
ATOM 1566 C C . GLU A 1 193 ? -5.006 8.260 0.553 1.00 67.50 193 GLU A C 1
ATOM 1568 O O . GLU A 1 193 ? -3.809 8.561 0.573 1.00 67.50 193 GLU A O 1
ATOM 1573 N N . ARG A 1 194 ? -5.574 7.542 1.520 1.00 71.31 194 ARG A N 1
ATOM 1574 C CA . ARG A 1 194 ? -4.849 7.078 2.698 1.00 71.31 194 ARG A CA 1
ATOM 1575 C C . ARG A 1 194 ? -4.016 5.864 2.314 1.00 71.31 194 ARG A C 1
ATOM 1577 O O . ARG A 1 194 ? -4.541 4.918 1.727 1.00 71.31 194 ARG A O 1
ATOM 1584 N N . LYS A 1 195 ? -2.731 5.868 2.681 1.00 55.28 195 LYS A N 1
ATOM 1585 C CA . LYS A 1 195 ? -1.858 4.699 2.512 1.00 55.28 195 LYS A CA 1
ATOM 1586 C C . LYS A 1 195 ? -2.445 3.514 3.278 1.00 55.28 195 LYS A C 1
ATOM 1588 O O . LYS A 1 195 ? -2.601 3.571 4.503 1.00 55.28 195 LYS A O 1
ATOM 1593 N N . THR A 1 196 ? -2.778 2.452 2.556 1.00 49.66 196 THR A N 1
ATOM 1594 C CA . THR A 1 196 ? -3.297 1.217 3.131 1.00 49.66 196 THR A CA 1
ATOM 1595 C C . THR A 1 196 ? -2.188 0.523 3.911 1.00 49.66 196 THR A C 1
ATOM 1597 O O . THR A 1 196 ? -1.138 0.208 3.373 1.00 49.66 196 THR A O 1
ATOM 1600 N N . HIS A 1 197 ? -2.408 0.308 5.207 1.00 49.22 197 HIS A N 1
ATOM 1601 C CA . HIS A 1 197 ? -1.541 -0.542 6.022 1.00 49.22 197 HIS A CA 1
ATOM 1602 C C . HIS A 1 197 ? -2.174 -1.936 6.142 1.00 49.22 197 HIS A C 1
ATOM 1604 O O . HIS A 1 197 ? -3.402 -2.085 6.095 1.00 49.22 197 HIS A O 1
ATOM 1610 N N . GLU A 1 198 ? -1.337 -2.969 6.269 1.00 44.41 198 GLU A N 1
ATOM 1611 C CA . GLU A 1 198 ? -1.740 -4.382 6.399 1.00 44.41 198 GLU A CA 1
ATOM 1612 C C . GLU A 1 198 ? -2.625 -4.651 7.631 1.00 44.41 198 GLU A C 1
ATOM 1614 O O . GLU A 1 198 ? -3.371 -5.626 7.660 1.00 44.41 198 GLU A O 1
ATOM 1619 N N . ILE A 1 199 ? -2.559 -3.778 8.640 1.00 47.88 199 ILE A N 1
ATOM 1620 C CA . ILE A 1 199 ? -2.813 -4.153 10.033 1.00 47.88 199 ILE A CA 1
ATOM 1621 C C . ILE A 1 199 ? -4.174 -3.661 10.567 1.00 47.88 199 ILE A C 1
ATOM 1623 O O . ILE A 1 199 ? -4.667 -4.259 11.507 1.00 47.88 199 ILE A O 1
ATOM 1627 N N . VAL A 1 200 ? -4.866 -2.650 10.016 1.00 47.31 200 VAL A N 1
ATOM 1628 C CA . VAL A 1 200 ? -6.084 -2.113 10.686 1.00 47.31 200 VAL A CA 1
ATOM 1629 C C . VAL A 1 200 ? -7.237 -1.793 9.727 1.00 47.31 200 VAL A C 1
ATOM 1631 O O . VAL A 1 200 ? -7.032 -1.371 8.591 1.00 47.31 200 VAL A O 1
ATOM 1634 N N . SER A 1 201 ? -8.469 -1.872 10.248 1.00 44.00 201 SER A N 1
ATOM 1635 C CA . SER A 1 201 ? -9.699 -1.250 9.714 1.00 44.00 201 SER A CA 1
ATOM 1636 C C . SER A 1 201 ? -9.604 0.268 9.471 1.00 44.00 201 SER A C 1
ATOM 1638 O O . SER A 1 201 ? -10.568 0.895 9.045 1.00 44.00 201 SER A O 1
ATOM 1640 N N . SER A 1 202 ? -8.439 0.883 9.702 1.00 47.03 202 SER A N 1
ATOM 1641 C CA . SER A 1 202 ? -8.140 2.268 9.340 1.00 47.03 202 SER A CA 1
ATOM 1642 C C . SER A 1 202 ? -8.197 2.514 7.831 1.00 47.03 202 SER A C 1
ATOM 1644 O O . SER A 1 202 ? -8.302 3.674 7.439 1.00 47.03 202 SER A O 1
ATOM 1646 N N . ARG A 1 203 ? -8.184 1.451 7.002 1.00 50.62 203 ARG A N 1
ATOM 1647 C CA . ARG A 1 203 ? -8.461 1.515 5.552 1.00 50.62 203 ARG A CA 1
ATOM 1648 C C . ARG A 1 203 ? -9.751 2.273 5.244 1.00 50.62 203 ARG A C 1
ATOM 1650 O O . ARG A 1 203 ? -9.810 2.986 4.250 1.00 50.62 203 ARG A O 1
ATOM 1657 N N . ASP A 1 204 ? -10.720 2.165 6.146 1.00 58.81 204 ASP A N 1
ATOM 1658 C CA . ASP A 1 204 ? -12.046 2.741 6.000 1.00 58.81 204 ASP A CA 1
ATOM 1659 C C . ASP A 1 204 ? -12.204 4.029 6.831 1.00 58.81 204 ASP A C 1
ATOM 1661 O O . ASP A 1 204 ? -13.224 4.698 6.773 1.00 58.81 204 ASP A O 1
ATOM 1665 N N . MET A 1 205 ? -11.210 4.444 7.620 1.00 81.00 205 MET A N 1
ATOM 1666 C CA . MET A 1 205 ? -11.352 5.632 8.463 1.00 81.00 205 MET A CA 1
ATOM 1667 C C . MET A 1 205 ? -11.372 6.924 7.638 1.00 81.00 205 MET A C 1
ATOM 1669 O O . MET A 1 205 ? -10.449 7.185 6.871 1.00 81.00 205 MET A O 1
ATOM 1673 N N . LEU A 1 206 ? -12.404 7.752 7.830 1.00 85.75 206 LEU A N 1
ATOM 1674 C CA . LEU A 1 206 ? -12.640 8.969 7.051 1.00 85.75 206 LEU A CA 1
ATOM 1675 C C . LEU A 1 206 ? -11.969 10.209 7.633 1.00 85.75 206 LEU A C 1
ATOM 1677 O O . LEU A 1 206 ? -11.340 10.934 6.870 1.00 85.75 206 LEU A O 1
ATOM 1681 N N . VAL A 1 207 ? -12.121 10.472 8.938 1.00 93.62 207 VAL A N 1
ATOM 1682 C CA . VAL A 1 207 ? -11.476 11.585 9.666 1.00 93.62 207 VAL A CA 1
ATOM 1683 C C . VAL A 1 207 ? -11.720 11.455 11.187 1.00 93.62 207 VAL A C 1
ATOM 1685 O O . VAL A 1 207 ? -12.823 11.070 11.589 1.00 93.62 207 VAL A O 1
ATOM 1688 N N . PRO A 1 208 ? -10.744 11.766 12.062 1.00 96.06 208 PRO A N 1
ATOM 1689 C CA . PRO A 1 208 ? -10.967 11.958 13.490 1.00 96.06 208 PRO A CA 1
ATOM 1690 C C . PRO A 1 208 ? -11.865 13.165 13.775 1.00 96.06 208 PRO A C 1
ATOM 1692 O O . PRO A 1 208 ? -11.801 14.180 13.090 1.00 96.06 208 PRO A O 1
ATOM 1695 N N . ILE A 1 209 ? -12.671 13.071 14.829 1.00 97.75 209 ILE A N 1
ATOM 1696 C CA . ILE A 1 209 ? -13.553 14.153 15.301 1.00 97.75 209 ILE A CA 1
ATOM 1697 C C . ILE A 1 209 ? -13.268 14.559 16.749 1.00 97.75 209 ILE A C 1
ATOM 1699 O O . ILE A 1 209 ? -13.723 15.607 17.206 1.00 97.75 209 ILE A O 1
ATOM 1703 N N . ALA A 1 210 ? -12.489 13.751 17.470 1.00 98.38 210 ALA A N 1
ATOM 1704 C CA . ALA A 1 210 ? -11.997 14.077 18.798 1.00 98.38 210 ALA A CA 1
ATOM 1705 C C . ALA A 1 210 ? -10.645 13.406 19.055 1.00 98.38 210 ALA A C 1
ATOM 1707 O O . ALA A 1 210 ? -10.470 12.244 18.696 1.00 98.38 210 ALA A O 1
ATOM 1708 N N . VAL A 1 211 ? -9.713 14.121 19.689 1.00 98.56 211 VAL A N 1
ATOM 1709 C CA . VAL A 1 211 ? -8.370 13.651 20.051 1.00 98.56 211 VAL A CA 1
ATOM 1710 C C . VAL A 1 211 ? -8.033 14.132 21.462 1.00 98.56 211 VAL A C 1
ATOM 1712 O O . VAL A 1 211 ? -8.075 15.329 21.751 1.00 98.56 211 VAL A O 1
ATOM 1715 N N . PHE A 1 212 ? -7.658 13.207 22.342 1.00 98.62 212 PHE A N 1
ATOM 1716 C CA . PHE A 1 212 ? -7.401 13.481 23.754 1.00 98.62 212 PHE A CA 1
ATOM 1717 C C . PHE A 1 212 ? -6.093 12.849 24.226 1.00 98.62 212 PHE A C 1
ATOM 1719 O O . PHE A 1 212 ? -5.767 11.723 23.848 1.00 98.62 212 PHE A O 1
ATOM 1726 N N . ALA A 1 213 ? -5.376 13.558 25.101 1.00 98.25 213 ALA A N 1
ATOM 1727 C CA . ALA A 1 213 ? -4.214 13.023 25.800 1.00 98.25 213 ALA A CA 1
ATOM 1728 C C . ALA A 1 213 ? -4.599 12.537 27.201 1.00 98.25 213 ALA A C 1
ATOM 1730 O O . ALA A 1 213 ? -5.350 13.205 27.920 1.00 98.25 213 ALA A O 1
ATOM 1731 N N . LEU A 1 214 ? -4.069 11.377 27.583 1.00 97.06 214 LEU A N 1
ATOM 1732 C CA . LEU A 1 214 ? -4.363 10.700 28.842 1.00 97.06 214 LEU A CA 1
ATOM 1733 C C . LEU A 1 214 ? -3.155 10.730 29.782 1.00 97.06 214 LEU A C 1
ATOM 1735 O O . LEU A 1 214 ? -2.006 10.604 29.348 1.00 97.06 214 LEU A O 1
ATOM 1739 N N . ASP A 1 215 ? -3.427 10.822 31.084 1.00 91.62 215 ASP A N 1
ATOM 1740 C CA . ASP A 1 215 ? -2.432 10.570 32.126 1.00 91.62 215 ASP A CA 1
ATOM 1741 C C . ASP A 1 215 ? -2.139 9.064 32.305 1.00 91.62 215 ASP A C 1
ATOM 1743 O O . ASP A 1 215 ? -2.697 8.189 31.635 1.00 91.62 215 ASP A O 1
ATOM 1747 N N . ALA A 1 216 ? -1.248 8.738 33.246 1.00 86.31 216 ALA A N 1
ATOM 1748 C CA . ALA A 1 216 ? -0.901 7.354 33.570 1.00 86.31 216 ALA A CA 1
ATOM 1749 C C . ALA A 1 216 ? -2.061 6.544 34.187 1.00 86.31 216 ALA A C 1
ATOM 1751 O O . ALA A 1 216 ? -2.019 5.315 34.152 1.00 86.31 216 ALA A O 1
ATOM 1752 N N . LYS A 1 217 ? -3.079 7.212 34.744 1.00 88.12 217 LYS A N 1
ATOM 1753 C CA . LYS A 1 217 ? -4.282 6.593 35.321 1.00 88.12 217 LYS A CA 1
ATOM 1754 C C . LYS A 1 217 ? -5.384 6.385 34.274 1.00 88.12 217 LYS A C 1
ATOM 1756 O O . LYS A 1 217 ? -6.351 5.684 34.548 1.00 88.12 217 LYS A O 1
ATOM 1761 N N . GLY A 1 218 ? -5.217 6.943 33.075 1.00 88.94 218 GLY A N 1
ATOM 1762 C CA . GLY A 1 218 ? -6.178 6.870 31.982 1.00 88.94 218 GLY A CA 1
ATOM 1763 C C . GLY A 1 218 ? -7.193 8.013 31.960 1.00 88.94 218 GLY A C 1
ATOM 1764 O O . GLY A 1 218 ? -8.140 7.938 31.183 1.00 88.94 218 GLY A O 1
ATOM 1765 N N . ASN A 1 219 ? -7.009 9.061 32.766 1.00 94.50 219 ASN A N 1
ATOM 1766 C CA . ASN A 1 219 ? -7.877 10.236 32.742 1.00 94.50 219 ASN A CA 1
ATOM 1767 C C . ASN A 1 219 ? -7.475 11.167 31.602 1.00 94.50 219 ASN A C 1
ATOM 1769 O O . ASN A 1 219 ? -6.285 11.372 31.356 1.00 94.50 219 ASN A O 1
ATOM 1773 N N . ILE A 1 220 ? -8.459 11.788 30.954 1.00 97.19 220 ILE A N 1
ATOM 1774 C CA . ILE A 1 220 ? -8.198 12.807 29.939 1.00 97.19 220 ILE A CA 1
ATOM 1775 C C . ILE A 1 220 ? -7.686 14.082 30.616 1.00 97.19 220 ILE A C 1
ATOM 1777 O O . ILE A 1 220 ? -8.439 14.766 31.312 1.00 97.19 220 ILE A O 1
ATOM 1781 N N . VAL A 1 221 ? -6.435 14.441 30.336 1.00 96.88 221 VAL A N 1
ATOM 1782 C CA . VAL A 1 221 ? -5.770 15.638 30.882 1.00 96.88 221 VAL A CA 1
ATOM 1783 C C . VAL A 1 221 ? -5.692 16.797 29.898 1.00 96.88 221 VAL A C 1
ATOM 1785 O O . VAL A 1 221 ? -5.592 17.942 30.321 1.00 96.88 221 VAL A O 1
ATOM 1788 N N . GLU A 1 222 ? -5.778 16.534 28.594 1.00 97.88 222 GLU A N 1
ATOM 1789 C CA . GLU A 1 222 ? -5.719 17.584 27.573 1.00 97.88 222 GLU A CA 1
ATOM 1790 C C . GLU A 1 222 ? -6.625 17.249 26.385 1.00 97.88 222 GLU A C 1
ATOM 1792 O O . GLU A 1 222 ? -6.655 16.110 25.911 1.00 97.88 222 GLU A O 1
ATOM 1797 N N . ASN A 1 223 ? -7.355 18.255 25.893 1.00 98.06 223 ASN A N 1
ATOM 1798 C CA . ASN A 1 223 ? -8.052 18.184 24.612 1.00 98.06 223 ASN A CA 1
ATOM 1799 C C . ASN A 1 223 ? -7.117 18.661 23.496 1.00 98.06 223 ASN A C 1
ATOM 1801 O O . ASN A 1 223 ? -6.688 19.812 23.491 1.00 98.06 223 ASN A O 1
ATOM 1805 N N . ARG A 1 224 ? -6.817 17.771 22.551 1.00 98.19 224 ARG A N 1
ATOM 1806 C CA . ARG A 1 224 ? -5.888 18.008 21.440 1.00 98.19 224 ARG A CA 1
ATOM 1807 C C . ARG A 1 224 ? -6.610 18.195 20.104 1.00 98.19 224 ARG A C 1
ATOM 1809 O O . ARG A 1 224 ? -5.953 18.449 19.097 1.00 98.19 224 ARG A O 1
ATOM 1816 N N . SER A 1 225 ? -7.940 18.122 20.078 1.00 98.31 225 SER A N 1
ATOM 1817 C CA . SER A 1 225 ? -8.739 18.212 18.853 1.00 98.31 225 SER A CA 1
ATOM 1818 C C . SER A 1 225 ? -8.526 19.516 18.093 1.00 98.31 225 SER A C 1
ATOM 1820 O O . SER A 1 225 ? -8.354 19.482 16.885 1.00 98.31 225 SER A O 1
ATOM 1822 N N . GLU A 1 226 ? -8.473 20.666 18.767 1.00 97.31 226 GLU A N 1
ATOM 1823 C CA . GLU A 1 226 ? -8.233 21.948 18.086 1.00 97.31 226 GLU A CA 1
ATOM 1824 C C . GLU A 1 226 ? -6.827 22.023 17.470 1.00 97.31 226 GLU A C 1
ATOM 1826 O O . GLU A 1 226 ? -6.636 22.587 16.392 1.00 97.31 226 GLU A O 1
ATOM 1831 N N . HIS A 1 227 ? -5.828 21.439 18.137 1.00 97.69 227 HIS A N 1
ATOM 1832 C CA . HIS A 1 227 ? -4.479 21.356 17.590 1.00 97.69 227 HIS A CA 1
ATOM 1833 C C . HIS A 1 227 ? -4.472 20.519 16.305 1.00 97.69 227 HIS A C 1
ATOM 1835 O O . HIS A 1 227 ? -4.112 21.039 15.256 1.00 97.69 227 HIS A O 1
ATOM 1841 N N . TYR A 1 228 ? -4.939 19.269 16.358 1.00 98.12 228 TYR A N 1
ATOM 1842 C CA . TYR A 1 228 ? -4.874 18.358 15.210 1.00 98.12 228 TYR A CA 1
ATOM 1843 C C . TYR A 1 228 ? -5.875 18.678 14.098 1.00 98.12 228 TYR A C 1
ATOM 1845 O O . TYR A 1 228 ? -5.510 18.666 12.928 1.00 98.12 228 TYR A O 1
ATOM 1853 N N . LEU A 1 229 ? -7.134 18.936 14.447 1.00 98.12 229 LEU A N 1
ATOM 1854 C CA . LEU A 1 229 ? -8.253 18.937 13.499 1.00 98.12 229 LEU A CA 1
ATOM 1855 C C . LEU A 1 229 ? -8.582 20.325 12.950 1.00 98.12 229 LEU A C 1
ATOM 1857 O O . LEU A 1 229 ? -9.330 20.415 11.982 1.00 98.12 229 LEU A O 1
ATOM 1861 N N . ILE A 1 230 ? -8.035 21.389 13.550 1.00 97.31 230 ILE A N 1
ATOM 1862 C CA . ILE A 1 230 ? -8.252 22.775 13.118 1.00 97.31 230 ILE A CA 1
ATOM 1863 C C . ILE A 1 230 ? -6.924 23.418 12.709 1.00 97.31 230 ILE A C 1
ATOM 1865 O O . ILE A 1 230 ? -6.689 23.621 11.522 1.00 97.31 230 ILE A O 1
ATOM 1869 N N . ARG A 1 231 ? -6.034 23.706 13.670 1.00 96.25 231 ARG A N 1
ATOM 1870 C CA . ARG A 1 231 ? -4.816 24.499 13.416 1.00 96.25 231 ARG A CA 1
ATOM 1871 C C . ARG A 1 231 ? -3.818 23.767 12.527 1.00 96.25 231 ARG A C 1
ATOM 1873 O O . ARG A 1 231 ? -3.403 24.290 11.498 1.00 96.25 231 ARG A O 1
ATOM 1880 N N . SER A 1 232 ? -3.441 22.551 12.908 1.00 96.69 232 SER A N 1
ATOM 1881 C CA . SER A 1 232 ? -2.440 21.792 12.160 1.00 96.69 232 SER A CA 1
ATOM 1882 C C . SER A 1 232 ? -3.009 21.204 10.870 1.00 96.69 232 SER A C 1
ATOM 1884 O O . SER A 1 232 ? -2.276 21.078 9.893 1.00 96.69 232 SER A O 1
ATOM 1886 N N . PHE A 1 233 ? -4.312 20.896 10.836 1.00 96.06 233 PHE A N 1
ATOM 1887 C CA . PHE A 1 233 ? -4.983 20.457 9.615 1.00 96.06 233 PHE A CA 1
ATOM 1888 C C . PHE A 1 233 ? -4.851 21.495 8.497 1.00 96.06 233 PHE A C 1
ATOM 1890 O O . PHE A 1 233 ? -4.363 21.160 7.422 1.00 96.06 233 PHE A O 1
ATOM 1897 N N . ASP A 1 234 ? -5.201 22.755 8.758 1.00 95.62 234 ASP A N 1
ATOM 1898 C CA . ASP A 1 234 ? -5.085 23.817 7.755 1.00 95.62 234 ASP A CA 1
ATOM 1899 C C . ASP A 1 234 ? -3.617 24.091 7.371 1.00 95.62 234 ASP A C 1
ATOM 1901 O O . ASP A 1 234 ? -3.289 24.247 6.192 1.00 95.62 234 ASP A O 1
ATOM 1905 N N . ALA A 1 235 ? -2.701 24.029 8.345 1.00 94.12 235 ALA A N 1
ATOM 1906 C CA . ALA A 1 235 ? -1.271 24.233 8.115 1.00 94.12 235 ALA A CA 1
ATOM 1907 C C . ALA A 1 235 ? -0.659 23.220 7.127 1.00 94.12 235 ALA A C 1
ATOM 1909 O O . ALA A 1 235 ? 0.126 23.611 6.262 1.00 94.12 235 ALA A O 1
ATOM 1910 N N . VAL A 1 236 ? -1.050 21.937 7.183 1.00 92.19 236 VAL A N 1
ATOM 1911 C CA . VAL A 1 236 ? -0.586 20.904 6.223 1.00 92.19 236 VAL A CA 1
ATOM 1912 C C . VAL A 1 236 ? -1.029 21.206 4.791 1.00 92.19 236 VAL A C 1
ATOM 1914 O O . VAL A 1 236 ? -0.391 20.781 3.829 1.00 92.19 236 VAL A O 1
ATOM 1917 N N . TYR A 1 237 ? -2.080 22.004 4.646 1.00 92.19 237 TYR A N 1
ATOM 1918 C CA . TYR A 1 237 ? -2.585 22.494 3.374 1.00 92.19 237 TYR A CA 1
ATOM 1919 C C . TYR A 1 237 ? -2.179 23.940 3.088 1.00 92.19 237 TYR A C 1
ATOM 1921 O O . TYR A 1 237 ? -2.814 24.604 2.271 1.00 92.19 237 TYR A O 1
ATOM 1929 N N . GLN A 1 238 ? -1.097 24.423 3.710 1.00 94.44 238 GLN A N 1
ATOM 1930 C CA . GLN A 1 238 ? -0.560 25.773 3.511 1.00 94.44 238 GLN A CA 1
ATOM 1931 C C . GLN A 1 238 ? -1.599 26.870 3.806 1.00 94.44 238 GLN A C 1
ATOM 1933 O O . GLN A 1 238 ? -1.640 27.889 3.121 1.00 94.44 238 GLN A O 1
ATOM 1938 N N . ASN A 1 239 ? -2.454 26.641 4.806 1.00 95.12 239 ASN A N 1
ATOM 1939 C CA . ASN A 1 239 ? -3.545 27.526 5.219 1.00 95.12 239 ASN A CA 1
ATOM 1940 C C . ASN A 1 239 ? -4.598 27.806 4.130 1.00 95.12 239 ASN A C 1
ATOM 1942 O O . ASN A 1 239 ? -5.235 28.857 4.114 1.00 95.12 239 ASN A O 1
ATOM 1946 N N . LYS A 1 240 ? -4.751 26.890 3.166 1.00 94.94 240 LYS A N 1
ATOM 1947 C CA . LYS A 1 240 ? -5.714 27.033 2.063 1.00 94.94 240 LYS A CA 1
ATOM 1948 C C . LYS A 1 240 ? -7.119 26.579 2.437 1.00 94.94 240 LYS A C 1
ATOM 1950 O O . LYS A 1 240 ? -8.079 27.040 1.832 1.00 94.94 240 LYS A O 1
ATOM 1955 N N . ILE A 1 241 ? -7.258 25.661 3.391 1.00 94.31 241 ILE A N 1
ATOM 1956 C CA . ILE A 1 241 ? -8.555 25.077 3.749 1.00 94.31 241 ILE A CA 1
ATOM 1957 C C . ILE A 1 241 ? -9.406 26.100 4.499 1.00 94.31 241 ILE A C 1
ATOM 1959 O O . ILE A 1 241 ? -10.619 26.147 4.298 1.00 94.31 241 ILE A O 1
ATOM 1963 N N . SER A 1 242 ? -8.788 26.962 5.308 1.00 96.00 242 SER A N 1
ATOM 1964 C CA . SER A 1 242 ? -9.507 28.009 6.036 1.00 96.00 242 SER A CA 1
ATOM 1965 C C . SER A 1 242 ? -10.161 29.073 5.155 1.00 96.00 242 SER A C 1
ATOM 1967 O O . SER A 1 242 ? -11.059 29.771 5.625 1.00 96.00 242 SER A O 1
ATOM 1969 N N . ALA A 1 243 ? -9.788 29.161 3.875 1.00 96.00 243 ALA A N 1
ATOM 1970 C CA . ALA A 1 243 ? -10.467 30.006 2.896 1.00 96.00 243 ALA A CA 1
ATOM 1971 C C . ALA A 1 243 ? -11.798 29.410 2.390 1.00 96.00 243 ALA A C 1
ATOM 1973 O O . ALA A 1 243 ? -12.561 30.099 1.710 1.00 96.00 243 ALA A O 1
ATOM 1974 N N . ALA A 1 244 ? -12.103 28.146 2.706 1.00 96.56 244 ALA A N 1
ATOM 1975 C CA . ALA A 1 244 ? -13.350 27.515 2.298 1.00 96.56 244 ALA A CA 1
ATOM 1976 C C . ALA A 1 244 ? -14.554 28.145 3.021 1.00 96.56 244 ALA A C 1
ATOM 1978 O O . ALA A 1 244 ? -14.538 28.232 4.252 1.00 96.56 244 ALA A O 1
ATOM 1979 N N . PRO A 1 245 ? -15.663 28.463 2.323 1.00 96.06 245 PRO A N 1
ATOM 1980 C CA . PRO A 1 245 ? -16.886 28.946 2.974 1.00 96.06 245 PRO A CA 1
ATOM 1981 C C . PRO A 1 245 ? -17.412 27.991 4.058 1.00 96.06 245 PRO A C 1
ATOM 1983 O O . PRO A 1 245 ? -17.968 28.419 5.067 1.00 96.06 245 PRO A O 1
ATOM 1986 N N . ILE A 1 246 ? -17.189 26.685 3.873 1.00 96.69 246 ILE A N 1
ATOM 1987 C CA . ILE A 1 246 ? -17.624 25.630 4.791 1.00 96.69 246 ILE A CA 1
ATOM 1988 C C . ILE A 1 246 ? -16.683 25.437 6.000 1.00 96.69 246 ILE A C 1
ATOM 1990 O O . ILE A 1 246 ? -17.025 24.716 6.939 1.00 96.69 246 ILE A O 1
ATOM 1994 N N . TRP A 1 247 ? -15.518 26.099 6.036 1.00 97.88 247 TRP A N 1
ATOM 1995 C CA . TRP A 1 247 ? -14.525 25.922 7.104 1.00 97.88 247 TRP A CA 1
ATOM 1996 C C . TRP A 1 247 ? -15.071 26.266 8.490 1.00 97.88 247 TRP A C 1
ATOM 1998 O O . TRP A 1 247 ? -14.864 25.515 9.445 1.00 97.88 247 TRP A O 1
ATOM 2008 N N . LYS A 1 248 ? -15.839 27.357 8.605 1.00 98.19 248 LYS A N 1
ATOM 2009 C CA . LYS A 1 248 ? -16.438 27.750 9.885 1.00 98.19 248 LYS A CA 1
ATOM 2010 C C . LYS A 1 248 ? -17.367 26.660 10.432 1.00 98.19 248 LYS A C 1
ATOM 2012 O O . LYS A 1 248 ? -17.316 26.342 11.617 1.00 98.19 248 LYS A O 1
ATOM 2017 N N . LYS A 1 249 ? -18.129 26.005 9.550 1.00 98.31 249 LYS A N 1
ATOM 2018 C CA . LYS A 1 249 ? -19.000 24.882 9.914 1.00 98.31 249 LYS A CA 1
ATOM 2019 C C . LYS A 1 249 ? -18.200 23.675 10.412 1.00 98.31 249 LYS A C 1
ATOM 2021 O O . LYS A 1 249 ? -18.646 23.009 11.340 1.00 98.31 249 LYS A O 1
ATOM 2026 N N . TRP A 1 250 ? -17.016 23.407 9.851 1.00 98.19 250 TRP A N 1
ATOM 2027 C CA . TRP A 1 250 ? -16.111 22.370 10.367 1.00 98.19 250 TRP A CA 1
ATOM 2028 C C . TRP A 1 250 ? -15.644 22.693 11.790 1.00 98.19 250 TRP A C 1
ATOM 2030 O O . TRP A 1 250 ? -15.765 21.848 12.677 1.00 98.19 250 TRP A O 1
ATOM 2040 N N . GLN A 1 251 ? -15.190 23.927 12.031 1.00 98.50 251 GLN A N 1
ATOM 2041 C CA . GLN A 1 251 ? -14.765 24.377 13.361 1.00 98.50 251 GLN A CA 1
ATOM 2042 C C . GLN A 1 251 ? -15.881 24.227 14.400 1.00 98.50 251 GLN A C 1
ATOM 2044 O O . GLN A 1 251 ? -15.660 23.633 15.457 1.00 98.50 251 GLN A O 1
ATOM 2049 N N . ASP A 1 252 ? -17.084 24.703 14.076 1.00 98.50 252 ASP A N 1
ATOM 2050 C CA . ASP A 1 252 ? -18.238 24.649 14.976 1.00 98.50 252 ASP A CA 1
ATOM 2051 C C . ASP A 1 252 ? -18.663 23.201 15.261 1.00 98.50 252 ASP A C 1
ATOM 2053 O O . ASP A 1 252 ? -19.004 22.852 16.393 1.00 98.50 252 ASP A O 1
ATOM 2057 N N . ALA A 1 253 ? -18.590 22.321 14.260 1.00 98.25 253 ALA A N 1
ATOM 2058 C CA . ALA A 1 253 ? -18.948 20.919 14.425 1.00 98.25 253 ALA A CA 1
ATOM 2059 C C . ALA A 1 253 ? -17.934 20.152 15.297 1.00 98.25 253 ALA A C 1
ATOM 2061 O O . ALA A 1 253 ? -18.340 19.366 16.157 1.00 98.25 253 ALA A O 1
ATOM 2062 N N . ILE A 1 254 ? -16.630 20.426 15.143 1.00 98.38 254 ILE A N 1
ATOM 2063 C CA . ILE A 1 254 ? -15.584 19.897 16.032 1.00 98.38 254 ILE A CA 1
ATOM 2064 C C . ILE A 1 254 ? -15.762 20.439 17.453 1.00 98.38 254 ILE A C 1
ATOM 2066 O O . ILE A 1 254 ? -15.712 19.664 18.410 1.00 98.38 254 ILE A O 1
ATOM 2070 N N . GLN A 1 255 ? -16.020 21.737 17.622 1.00 98.12 255 GLN A N 1
ATOM 2071 C CA . GLN A 1 255 ? -16.250 22.330 18.939 1.00 98.12 255 GLN A CA 1
ATOM 2072 C C . GLN A 1 255 ? -17.458 21.700 19.648 1.00 98.12 255 GLN A C 1
ATOM 2074 O O . GLN A 1 255 ? -17.369 21.387 20.835 1.00 98.12 255 GLN A O 1
ATOM 2079 N N . PHE A 1 256 ? -18.549 21.455 18.918 1.00 98.06 256 PHE A N 1
ATOM 2080 C CA . PHE A 1 256 ? -19.760 20.827 19.447 1.00 98.06 256 PHE A CA 1
ATOM 2081 C C . PHE A 1 256 ? -19.529 19.387 19.922 1.00 98.06 256 PHE A C 1
ATOM 2083 O O . PHE A 1 256 ? -19.935 19.022 21.022 1.00 98.06 256 PHE A O 1
ATOM 2090 N N . ILE A 1 257 ? -18.891 18.547 19.100 1.00 98.25 257 ILE A N 1
ATOM 2091 C CA . ILE A 1 257 ? -18.803 17.106 19.382 1.00 98.25 257 ILE A CA 1
ATOM 2092 C C . ILE A 1 257 ? -17.753 16.771 20.450 1.00 98.25 257 ILE A C 1
ATOM 2094 O O . ILE A 1 257 ? -17.801 15.712 21.068 1.00 98.25 257 ILE A O 1
ATOM 2098 N N . ASN A 1 258 ? -16.797 17.670 20.699 1.00 98.19 258 ASN A N 1
ATOM 2099 C CA . ASN A 1 258 ? -15.680 17.417 21.605 1.00 98.19 258 ASN A CA 1
ATOM 2100 C C . ASN A 1 258 ? -16.095 17.122 23.061 1.00 98.19 258 ASN A C 1
ATOM 2102 O O . ASN A 1 258 ? -15.639 16.110 23.599 1.00 98.19 258 ASN A O 1
ATOM 2106 N N . PRO A 1 259 ? -16.945 17.939 23.716 1.00 98.31 259 PRO A N 1
ATOM 2107 C CA . PRO A 1 259 ? -17.450 17.636 25.056 1.00 98.31 259 PRO A CA 1
ATOM 2108 C C . PRO A 1 259 ? -18.208 16.304 25.122 1.00 98.31 259 PRO A C 1
ATOM 2110 O O . PRO A 1 259 ? -17.979 15.528 26.046 1.00 98.31 259 PRO A O 1
ATOM 2113 N N . VAL A 1 260 ? -19.025 16.000 24.109 1.00 98.31 260 VAL A N 1
ATOM 2114 C CA . VAL A 1 260 ? -19.778 14.737 24.005 1.00 98.31 260 VAL A CA 1
ATOM 2115 C C . VAL A 1 260 ? -18.824 13.541 23.927 1.00 98.31 260 VAL A C 1
ATOM 2117 O O . VAL A 1 260 ? -18.941 12.586 24.691 1.00 98.31 260 VAL A O 1
ATOM 2120 N N . CYS A 1 261 ? -17.818 13.606 23.051 1.00 98.38 261 CYS A N 1
ATOM 2121 C CA . CYS A 1 261 ? -16.789 12.575 22.914 1.00 98.38 261 CYS A CA 1
ATOM 2122 C C . CYS A 1 261 ? -15.977 12.379 24.203 1.00 98.38 261 CYS A C 1
ATOM 2124 O O . CYS A 1 261 ? -15.683 11.245 24.583 1.00 98.38 261 CYS A O 1
ATOM 2126 N N . ARG A 1 262 ? -15.626 13.468 24.900 1.00 98.31 262 ARG A N 1
ATOM 2127 C CA . ARG A 1 262 ? -14.972 13.399 26.215 1.00 98.31 262 ARG A CA 1
ATOM 2128 C C . ARG A 1 262 ? -15.864 12.672 27.223 1.00 98.31 262 ARG A C 1
ATOM 2130 O O . ARG A 1 262 ? -15.400 11.740 27.875 1.00 98.31 262 ARG A O 1
ATOM 2137 N N . ASN A 1 263 ? -17.130 13.071 27.331 1.00 98.31 263 ASN A N 1
ATOM 2138 C CA . ASN A 1 263 ? -18.087 12.449 28.243 1.00 98.31 263 ASN A CA 1
ATOM 2139 C C . ASN A 1 263 ? -18.292 10.965 27.925 1.00 98.31 263 ASN A C 1
ATOM 2141 O O . ASN A 1 263 ? -18.421 10.162 28.848 1.00 98.31 263 ASN A O 1
ATOM 2145 N N . ALA A 1 264 ? -18.272 10.589 26.644 1.00 97.88 264 ALA A N 1
ATOM 2146 C CA . ALA A 1 264 ? -18.322 9.198 26.219 1.00 97.88 264 ALA A CA 1
ATOM 2147 C C . ALA A 1 264 ? -17.118 8.409 26.742 1.00 97.88 264 ALA A C 1
ATOM 2149 O O . ALA A 1 264 ? -17.321 7.410 27.422 1.00 97.88 264 ALA A O 1
ATOM 2150 N N . PHE A 1 265 ? -15.880 8.878 26.548 1.00 96.44 265 PHE A N 1
ATOM 2151 C CA . PHE A 1 265 ? -14.693 8.223 27.125 1.00 96.44 265 PHE A CA 1
ATOM 2152 C C . PHE A 1 265 ? -14.747 8.112 28.656 1.00 96.44 265 PHE A C 1
ATOM 2154 O O . PHE A 1 265 ? -14.319 7.106 29.221 1.00 96.44 265 PHE A O 1
ATOM 2161 N N . GLU A 1 266 ? -15.297 9.125 29.326 1.00 96.50 266 GLU A N 1
ATOM 2162 C CA . GLU A 1 266 ? -15.479 9.152 30.782 1.00 96.50 266 GLU A CA 1
ATOM 2163 C C . GLU A 1 266 ? -16.688 8.316 31.260 1.00 96.50 266 GLU A C 1
ATOM 2165 O O . GLU A 1 266 ? -16.917 8.196 32.462 1.00 96.50 266 GLU A O 1
ATOM 2170 N N . GLY A 1 267 ? -17.463 7.724 30.342 1.00 96.75 267 GLY A N 1
ATOM 2171 C CA . GLY A 1 267 ? -18.646 6.913 30.642 1.00 96.75 267 GLY A CA 1
ATOM 2172 C C . GLY A 1 267 ? -19.871 7.705 31.113 1.00 96.75 267 GLY A C 1
ATOM 2173 O O . GLY A 1 267 ? -20.830 7.108 31.597 1.00 96.75 267 GLY A O 1
ATOM 2174 N N . LYS A 1 268 ? -19.857 9.031 30.967 1.00 97.81 268 LYS A N 1
ATOM 2175 C CA . LYS A 1 268 ? -20.920 9.950 31.405 1.00 97.81 268 LYS A CA 1
ATOM 2176 C C . LYS A 1 268 ? -22.030 10.130 30.371 1.00 97.81 268 LYS A C 1
ATOM 2178 O O . LYS A 1 268 ? -23.131 10.522 30.732 1.00 97.81 268 LYS A O 1
ATOM 2183 N N . GLU A 1 269 ? -21.762 9.832 29.103 1.00 97.56 269 GLU A N 1
ATOM 2184 C CA . GLU A 1 269 ? -22.698 10.070 28.001 1.00 97.56 269 GLU A CA 1
ATOM 2185 C C . GLU A 1 269 ? -22.624 8.951 26.959 1.00 97.56 269 GLU A C 1
ATOM 2187 O O . GLU A 1 269 ? -21.547 8.419 26.695 1.00 97.56 269 GLU A O 1
ATOM 2192 N N . ASN A 1 270 ? -23.765 8.571 26.379 1.00 97.88 270 ASN A N 1
ATOM 2193 C CA . ASN A 1 270 ? -23.815 7.577 25.309 1.00 97.88 270 ASN A CA 1
ATOM 2194 C C . ASN A 1 270 ? -23.705 8.269 23.941 1.00 97.88 270 ASN A C 1
ATOM 2196 O O . ASN A 1 270 ? -24.654 8.899 23.476 1.00 97.88 270 ASN A O 1
ATOM 2200 N N . LEU A 1 271 ? -22.562 8.113 23.273 1.00 98.00 271 LEU A N 1
ATOM 2201 C CA . LEU A 1 271 ? -22.288 8.723 21.971 1.00 98.00 271 LEU A CA 1
ATOM 2202 C C . LEU A 1 271 ? -23.199 8.202 20.846 1.00 98.00 271 LEU A C 1
ATOM 2204 O O . LEU A 1 271 ? -23.383 8.893 19.845 1.00 98.00 271 LEU A O 1
ATOM 2208 N N . HIS A 1 272 ? -23.820 7.025 20.996 1.00 97.44 272 HIS A N 1
ATOM 2209 C CA . HIS A 1 272 ? -24.753 6.486 19.995 1.00 97.44 272 HIS A CA 1
ATOM 2210 C C . HIS A 1 272 ? -25.982 7.384 19.791 1.00 97.44 272 HIS A C 1
ATOM 2212 O O . HIS A 1 272 ? -26.542 7.411 18.697 1.00 97.44 272 HIS A O 1
ATOM 2218 N N . LEU A 1 273 ? -26.338 8.201 20.790 1.00 97.06 273 LEU A N 1
ATOM 2219 C CA . LEU A 1 273 ? -27.410 9.201 20.699 1.00 97.06 273 LEU A CA 1
ATOM 2220 C C . LEU A 1 273 ? -27.080 10.363 19.743 1.00 97.06 273 LEU A C 1
ATOM 2222 O O . LEU A 1 273 ? -27.967 11.117 19.354 1.00 97.06 273 LEU A O 1
ATOM 2226 N N . HIS A 1 274 ? -25.818 10.490 19.322 1.00 97.25 274 HIS A N 1
ATOM 2227 C CA . HIS A 1 274 ? -25.321 11.567 18.461 1.00 97.25 274 HIS A CA 1
ATOM 2228 C C . HIS A 1 274 ? -24.963 11.093 17.044 1.00 97.25 274 HIS A C 1
ATOM 2230 O O . HIS A 1 274 ? -24.294 11.810 16.299 1.00 97.25 274 HIS A O 1
ATOM 2236 N N . THR A 1 275 ? -25.424 9.908 16.627 1.00 93.50 275 THR A N 1
ATOM 2237 C CA . THR A 1 275 ? -25.101 9.316 15.309 1.00 93.50 275 THR A CA 1
ATOM 2238 C C . THR A 1 275 ? -25.448 10.233 14.125 1.00 93.50 275 THR A C 1
ATOM 2240 O O . THR A 1 275 ? -24.662 10.373 13.185 1.00 93.50 275 THR A O 1
ATOM 2243 N N . ASN A 1 276 ? -26.574 10.956 14.204 1.00 95.81 276 ASN A N 1
ATOM 2244 C CA . ASN A 1 276 ? -26.981 11.925 13.181 1.00 95.81 276 ASN A CA 1
ATOM 2245 C C . ASN A 1 276 ? -25.997 13.095 13.089 1.00 95.81 276 ASN A C 1
ATOM 2247 O O . ASN A 1 276 ? -25.657 13.531 11.989 1.00 95.81 276 ASN A O 1
ATOM 2251 N N . LYS A 1 277 ? -25.483 13.565 14.233 1.00 97.44 277 LYS A N 1
ATOM 2252 C CA . LYS A 1 277 ? -24.491 14.640 14.260 1.00 97.44 277 LYS A CA 1
ATOM 2253 C C . LYS A 1 277 ? -23.148 14.182 13.700 1.00 97.44 277 LYS A C 1
ATOM 2255 O O . LYS A 1 277 ? -22.530 14.917 12.937 1.00 97.44 277 LYS A O 1
ATOM 2260 N N . ILE A 1 278 ? -22.721 12.957 14.012 1.00 97.69 278 ILE A N 1
ATOM 2261 C CA . ILE A 1 278 ? -21.520 12.345 13.420 1.00 97.69 278 ILE A CA 1
ATOM 2262 C C . ILE A 1 278 ? -21.652 12.281 11.889 1.00 97.69 278 ILE A C 1
ATOM 2264 O O . ILE A 1 278 ? -20.704 12.602 11.171 1.00 97.69 278 ILE A O 1
ATOM 2268 N N . ASN A 1 279 ? -22.838 11.943 11.373 1.00 97.19 279 ASN A N 1
ATOM 2269 C CA . ASN A 1 279 ? -23.094 11.958 9.934 1.00 97.19 279 ASN A CA 1
ATOM 2270 C C . ASN A 1 279 ? -23.066 13.372 9.325 1.00 97.19 279 ASN A C 1
ATOM 2272 O O . ASN A 1 279 ? -22.533 13.562 8.235 1.00 97.19 279 ASN A O 1
ATOM 2276 N N . GLU A 1 280 ? -23.593 14.377 10.025 1.00 97.88 280 GLU A N 1
ATOM 2277 C CA . GLU A 1 280 ? -23.488 15.775 9.591 1.00 97.88 280 GLU A CA 1
ATOM 2278 C C . GLU A 1 280 ? -22.017 16.215 9.496 1.00 97.88 280 GLU A C 1
ATOM 2280 O O . GLU A 1 280 ? -21.612 16.786 8.485 1.00 97.88 280 GLU A O 1
ATOM 2285 N N . ILE A 1 281 ? -21.192 15.877 10.499 1.00 98.19 281 ILE A N 1
ATOM 2286 C CA . ILE A 1 281 ? -19.748 16.172 10.510 1.00 98.19 281 ILE A CA 1
ATOM 2287 C C . ILE A 1 281 ? -19.043 15.509 9.318 1.00 98.19 281 ILE A C 1
ATOM 2289 O O . ILE A 1 281 ? -18.232 16.153 8.650 1.00 98.19 281 ILE A O 1
ATOM 2293 N N . LYS A 1 282 ? -19.386 14.252 8.998 1.00 96.75 282 LYS A N 1
ATOM 2294 C CA . LYS A 1 282 ? -18.904 13.564 7.786 1.00 96.75 282 LYS A CA 1
ATOM 2295 C C . LYS A 1 282 ? -19.233 14.365 6.521 1.00 96.75 282 LYS A C 1
ATOM 2297 O O . LYS A 1 282 ? -18.377 14.501 5.645 1.00 96.75 282 LYS A O 1
ATOM 2302 N N . GLY A 1 283 ? -20.457 14.887 6.422 1.00 96.88 283 GLY A N 1
ATOM 2303 C CA . GLY A 1 283 ? -20.895 15.724 5.303 1.00 96.88 283 GLY A CA 1
ATOM 2304 C C . GLY A 1 283 ? -20.051 16.991 5.161 1.00 96.88 283 GLY A C 1
ATOM 2305 O O . GLY A 1 283 ? -19.541 17.262 4.079 1.00 96.88 283 GLY A O 1
ATOM 2306 N N . VAL A 1 284 ? -19.813 17.698 6.269 1.00 98.00 284 VAL A N 1
ATOM 2307 C CA . VAL A 1 284 ? -18.970 18.906 6.302 1.00 98.00 284 VAL A CA 1
ATOM 2308 C C . VAL A 1 284 ? -17.537 18.609 5.855 1.00 98.00 284 VAL A C 1
ATOM 2310 O O . VAL A 1 284 ? -16.989 19.333 5.027 1.00 98.00 284 VAL A O 1
ATOM 2313 N N . TYR A 1 285 ? -16.939 17.521 6.347 1.00 96.62 285 TYR A N 1
ATOM 2314 C CA . TYR A 1 285 ? -15.604 17.095 5.916 1.00 96.62 285 TYR A CA 1
ATOM 2315 C C . TYR A 1 285 ? -15.551 16.776 4.414 1.00 96.62 285 TYR A C 1
ATOM 2317 O O . TYR A 1 285 ? -14.604 17.151 3.725 1.00 96.62 285 TYR A O 1
ATOM 2325 N N . THR A 1 286 ? -16.582 16.105 3.895 1.00 93.81 286 THR A N 1
ATOM 2326 C CA . THR A 1 286 ? -16.682 15.742 2.473 1.00 93.81 286 THR A CA 1
ATOM 2327 C C . THR A 1 286 ? -16.808 16.981 1.587 1.00 93.81 286 THR A C 1
ATOM 2329 O O . THR A 1 286 ? -16.140 17.080 0.561 1.00 93.81 286 THR A O 1
ATOM 2332 N N . GLU A 1 287 ? -17.619 17.955 1.997 1.00 95.62 287 GLU A N 1
ATOM 2333 C CA . GLU A 1 287 ? -17.770 19.229 1.294 1.00 95.62 287 GLU A CA 1
ATOM 2334 C C . GLU A 1 287 ? -16.458 20.024 1.286 1.00 95.62 287 GLU A C 1
ATOM 2336 O O . GLU A 1 287 ? -16.043 20.524 0.241 1.00 95.62 287 GLU A O 1
ATOM 2341 N N . LEU A 1 288 ? -15.753 20.060 2.420 1.00 95.62 288 LEU A N 1
ATOM 2342 C CA . LEU A 1 288 ? -14.448 20.704 2.545 1.00 95.62 288 LEU A CA 1
ATOM 2343 C C . LEU A 1 288 ? -13.393 20.051 1.636 1.00 95.62 288 LEU A C 1
ATOM 2345 O O . LEU A 1 288 ? -12.648 20.749 0.946 1.00 95.62 288 LEU A O 1
ATOM 2349 N N . LYS A 1 289 ? -13.373 18.714 1.588 1.00 93.00 289 LYS A N 1
ATOM 2350 C CA . LYS A 1 289 ? -12.526 17.928 0.682 1.00 93.00 289 LYS A CA 1
ATOM 2351 C C . LYS A 1 289 ? -12.801 18.269 -0.783 1.00 93.00 289 LYS A C 1
ATOM 2353 O O . LYS A 1 289 ? -11.870 18.557 -1.533 1.00 93.00 289 LYS A O 1
ATOM 2358 N N . ASN A 1 290 ? -14.071 18.265 -1.183 1.00 91.81 290 ASN A N 1
ATOM 2359 C CA . ASN A 1 290 ? -14.476 18.554 -2.558 1.00 91.81 290 ASN A CA 1
ATOM 2360 C C . ASN A 1 290 ? -14.144 19.995 -2.955 1.00 91.81 290 ASN A C 1
ATOM 2362 O O . ASN A 1 290 ? -13.635 20.227 -4.050 1.00 91.81 290 ASN A O 1
ATOM 2366 N N . TRP A 1 291 ? -14.373 20.956 -2.056 1.00 94.50 291 TRP A N 1
ATOM 2367 C CA . TRP A 1 291 ? -13.979 22.346 -2.269 1.00 94.50 291 TRP A CA 1
ATOM 2368 C C . TRP A 1 291 ? -12.470 22.468 -2.500 1.00 94.50 291 TRP A C 1
ATOM 2370 O O . TRP A 1 291 ? -12.050 23.087 -3.478 1.00 94.50 291 TRP A O 1
ATOM 2380 N N . TYR A 1 292 ? -11.654 21.825 -1.655 1.00 93.81 292 TYR A N 1
ATOM 2381 C CA . TYR A 1 292 ? -10.199 21.869 -1.791 1.00 93.81 292 TYR A CA 1
ATOM 2382 C C . TYR A 1 292 ? -9.734 21.271 -3.122 1.00 93.81 292 TYR A C 1
ATOM 2384 O O . TYR A 1 292 ? -8.892 21.859 -3.797 1.00 93.81 292 TYR A O 1
ATOM 2392 N N . TYR A 1 293 ? -10.291 20.129 -3.528 1.00 92.25 293 TYR A N 1
ATOM 2393 C CA . TYR A 1 293 ? -9.972 19.528 -4.823 1.00 92.25 293 TYR A CA 1
ATOM 2394 C C . TYR A 1 293 ? -10.339 20.440 -5.988 1.00 92.25 293 TYR A C 1
ATOM 2396 O O . TYR A 1 293 ? -9.498 20.675 -6.849 1.00 92.25 293 TYR A O 1
ATOM 2404 N N . ASN A 1 294 ? -11.529 21.034 -5.978 1.00 90.94 294 ASN A N 1
ATOM 2405 C CA . ASN A 1 294 ? -11.943 21.946 -7.042 1.00 90.94 294 ASN A CA 1
ATOM 2406 C C . ASN A 1 294 ? -11.055 23.198 -7.124 1.00 90.94 294 ASN A C 1
ATOM 2408 O O . ASN A 1 294 ? -10.761 23.666 -8.220 1.00 90.94 294 ASN A O 1
ATOM 2412 N N . ALA A 1 295 ? -10.613 23.729 -5.981 1.00 93.06 295 ALA A N 1
ATOM 2413 C CA . ALA A 1 295 ? -9.824 24.956 -5.925 1.00 93.06 295 ALA A CA 1
ATOM 2414 C C . ALA A 1 295 ? -8.316 24.742 -6.158 1.00 93.06 295 ALA A C 1
ATOM 2416 O O . ALA A 1 295 ? -7.664 25.600 -6.752 1.00 93.06 295 ALA A O 1
ATOM 2417 N N . TYR A 1 296 ? -7.746 23.628 -5.687 1.00 92.88 296 TYR A N 1
ATOM 2418 C CA . TYR A 1 296 ? -6.288 23.460 -5.581 1.00 92.88 296 TYR A CA 1
ATOM 2419 C C . TYR A 1 296 ? -5.737 22.139 -6.123 1.00 92.88 296 TYR A C 1
ATOM 2421 O O . TYR A 1 296 ? -4.520 22.020 -6.262 1.00 92.88 296 TYR A O 1
ATOM 2429 N N . ALA A 1 297 ? -6.585 21.154 -6.426 1.00 89.12 297 ALA A N 1
ATOM 2430 C CA . ALA A 1 297 ? -6.161 19.873 -6.989 1.00 89.12 297 ALA A CA 1
ATOM 2431 C C . ALA A 1 297 ? -7.198 19.326 -7.991 1.00 89.12 297 ALA A C 1
ATOM 2433 O O . ALA A 1 297 ? -7.726 18.229 -7.790 1.00 89.12 297 ALA A O 1
ATOM 2434 N N . PRO A 1 298 ? -7.520 20.072 -9.069 1.00 87.56 298 PRO A N 1
ATOM 2435 C CA . PRO A 1 298 ? -8.646 19.744 -9.947 1.00 87.56 298 PRO A CA 1
ATOM 2436 C C . PRO A 1 298 ? -8.494 18.386 -10.644 1.00 87.56 298 PRO A C 1
ATOM 2438 O O . PRO A 1 298 ? -9.490 17.749 -10.968 1.00 87.56 298 PRO A O 1
ATOM 2441 N N . TRP A 1 299 ? -7.263 17.889 -10.817 1.00 86.06 299 TRP A N 1
ATOM 2442 C CA . TRP A 1 299 ? -6.992 16.546 -11.345 1.00 86.06 299 TRP A CA 1
ATOM 2443 C C . TRP A 1 299 ? -7.536 15.414 -10.459 1.00 86.06 299 TRP A C 1
ATOM 2445 O O . TRP A 1 299 ? -7.749 14.309 -10.956 1.00 86.06 299 TRP A O 1
ATOM 2455 N N . GLU A 1 300 ? -7.798 15.657 -9.169 1.00 85.06 300 GLU A N 1
ATOM 2456 C CA . GLU A 1 300 ? -8.370 14.651 -8.269 1.00 85.06 300 GLU A CA 1
ATOM 2457 C C . GLU A 1 300 ? -9.791 14.247 -8.677 1.00 85.06 300 GLU A C 1
ATOM 2459 O O . GLU A 1 300 ? -10.228 13.162 -8.306 1.00 85.06 300 GLU A O 1
ATOM 2464 N N . ILE A 1 301 ? -10.496 15.029 -9.509 1.00 83.81 301 ILE A N 1
ATOM 2465 C CA . ILE A 1 301 ? -11.785 14.609 -10.085 1.00 83.81 301 ILE A CA 1
ATOM 2466 C C . ILE A 1 301 ? -11.663 13.291 -10.859 1.00 83.81 301 ILE A C 1
ATOM 2468 O O . ILE A 1 301 ? -12.537 12.435 -10.767 1.00 83.81 301 ILE A O 1
ATOM 2472 N N . LEU A 1 302 ? -10.533 13.081 -11.544 1.00 85.94 302 LEU A N 1
ATOM 2473 C CA . LEU A 1 302 ? -10.243 11.845 -12.268 1.00 85.94 302 LEU A CA 1
ATOM 2474 C C . LEU A 1 302 ? -9.876 10.700 -11.320 1.00 85.94 302 LEU A C 1
ATOM 2476 O O . LEU A 1 302 ? -9.796 9.555 -11.751 1.00 85.94 302 LEU A O 1
ATOM 2480 N N . ARG A 1 303 ? -9.619 10.982 -10.037 1.00 79.81 303 ARG A N 1
ATOM 2481 C CA . ARG A 1 303 ? -9.212 10.016 -9.006 1.00 79.81 303 ARG A CA 1
ATOM 2482 C C . ARG A 1 303 ? -10.327 9.608 -8.045 1.00 79.81 303 ARG A C 1
ATOM 2484 O O . ARG A 1 303 ? -10.145 8.639 -7.316 1.00 79.81 303 ARG A O 1
ATOM 2491 N N . GLN A 1 304 ? -11.470 10.287 -8.079 1.00 76.25 304 GLN A N 1
ATOM 2492 C CA . GLN A 1 304 ? -12.625 9.979 -7.235 1.00 76.25 304 GLN A CA 1
ATOM 2493 C C . GLN A 1 304 ? -13.364 8.706 -7.681 1.00 76.25 304 GLN A C 1
ATOM 2495 O O . GLN A 1 304 ? -13.260 8.277 -8.829 1.00 76.25 304 GLN A O 1
ATOM 2500 N N . GLY A 1 305 ? -14.140 8.132 -6.756 1.00 78.31 305 GLY A N 1
ATOM 2501 C CA . GLY A 1 305 ? -14.939 6.925 -6.979 1.00 78.31 305 GLY A CA 1
ATOM 2502 C C . GLY A 1 305 ? -14.209 5.623 -6.644 1.00 78.31 305 GLY A C 1
ATOM 2503 O O . GLY A 1 305 ? -12.995 5.598 -6.442 1.00 78.31 305 GLY A O 1
ATOM 2504 N N . GLU A 1 306 ? -14.974 4.536 -6.553 1.00 83.38 306 GLU A N 1
ATOM 2505 C CA . GLU A 1 306 ? -14.402 3.191 -6.476 1.00 83.38 306 GLU A CA 1
ATOM 2506 C C . GLU A 1 306 ? -13.767 2.822 -7.816 1.00 83.38 306 GLU A C 1
ATOM 2508 O O . GLU A 1 306 ? -14.293 3.157 -8.879 1.00 83.38 306 GLU A O 1
ATOM 2513 N N . LYS A 1 307 ? -12.625 2.135 -7.757 1.00 90.25 307 LYS A N 1
ATOM 2514 C CA . LYS A 1 307 ? -11.845 1.762 -8.934 1.00 90.25 307 LYS A CA 1
ATOM 2515 C C . LYS A 1 307 ? -11.309 0.347 -8.807 1.00 90.25 307 LYS A C 1
ATOM 2517 O O . LYS A 1 307 ? -10.889 -0.025 -7.703 1.00 90.25 307 LYS A O 1
ATOM 2522 N N . PRO A 1 308 ? -11.206 -0.377 -9.935 1.00 95.75 308 PRO A N 1
ATOM 2523 C CA . PRO A 1 308 ? -10.489 -1.636 -9.972 1.00 95.75 308 PRO A CA 1
ATOM 2524 C C . PRO A 1 308 ? -9.066 -1.456 -9.432 1.00 95.75 308 PRO A C 1
ATOM 2526 O O . PRO A 1 308 ? -8.410 -0.442 -9.683 1.00 95.75 308 PRO A O 1
ATOM 2529 N N . GLN A 1 309 ? -8.569 -2.441 -8.694 1.00 96.31 309 GLN A N 1
ATOM 2530 C CA . GLN A 1 309 ? -7.227 -2.430 -8.120 1.00 96.31 309 GLN A CA 1
ATOM 2531 C C . GLN A 1 309 ? -6.278 -3.288 -8.953 1.00 96.31 309 GLN A C 1
ATOM 2533 O O . GLN A 1 309 ? -6.642 -4.394 -9.345 1.00 96.31 309 GLN A O 1
ATOM 2538 N N . LEU A 1 310 ? -5.045 -2.826 -9.165 1.00 98.19 310 LEU A N 1
ATOM 2539 C CA . LEU A 1 310 ? -3.984 -3.597 -9.814 1.00 98.19 310 LEU A CA 1
ATOM 2540 C C . LEU A 1 310 ? -2.784 -3.738 -8.881 1.00 98.19 310 LEU A C 1
ATOM 2542 O O . LEU A 1 310 ? -2.160 -2.747 -8.511 1.00 98.19 310 LEU A O 1
ATOM 2546 N N . MET A 1 311 ? -2.427 -4.978 -8.562 1.00 98.31 311 MET A N 1
ATOM 2547 C CA . MET A 1 311 ? -1.169 -5.329 -7.914 1.00 98.31 311 MET A CA 1
ATOM 2548 C C . MET A 1 311 ? -0.259 -6.037 -8.909 1.00 98.31 311 MET A C 1
ATOM 2550 O O . MET A 1 311 ? -0.690 -6.975 -9.577 1.00 98.31 311 MET A O 1
ATOM 2554 N N . ILE A 1 312 ? 1.008 -5.631 -8.968 1.00 98.44 312 ILE A N 1
ATOM 2555 C CA . ILE A 1 312 ? 2.017 -6.252 -9.829 1.00 98.44 312 ILE A CA 1
ATOM 2556 C C . ILE A 1 312 ? 3.148 -6.787 -8.955 1.00 98.44 312 ILE A C 1
ATOM 2558 O O . ILE A 1 312 ? 3.663 -6.062 -8.105 1.00 98.44 312 ILE A O 1
ATOM 2562 N N . LEU A 1 313 ? 3.544 -8.039 -9.180 1.00 98.50 313 LEU A N 1
ATOM 2563 C CA . LEU A 1 313 ? 4.725 -8.640 -8.572 1.00 98.50 313 LEU A CA 1
ATOM 2564 C C . LEU A 1 313 ? 5.722 -9.050 -9.656 1.00 98.50 313 LEU A C 1
ATOM 2566 O O . LEU A 1 313 ? 5.459 -9.949 -10.455 1.00 98.50 313 LEU A O 1
ATOM 2570 N N . GLY A 1 314 ? 6.878 -8.393 -9.638 1.00 97.62 314 GLY A N 1
ATOM 2571 C CA . GLY A 1 314 ? 8.044 -8.729 -10.440 1.00 97.62 314 GLY A CA 1
ATOM 2572 C C . GLY A 1 314 ? 8.754 -9.965 -9.900 1.00 97.62 314 GLY A C 1
ATOM 2573 O O . GLY A 1 314 ? 8.936 -10.099 -8.688 1.00 97.62 314 GLY A O 1
ATOM 2574 N N . THR A 1 315 ? 9.197 -10.853 -10.781 1.00 96.06 315 THR A N 1
ATOM 2575 C CA . THR A 1 315 ? 9.980 -12.042 -10.420 1.00 96.06 315 THR A CA 1
ATOM 2576 C C . THR A 1 315 ? 11.322 -12.074 -11.146 1.00 96.06 315 THR A C 1
ATOM 2578 O O . THR A 1 315 ? 11.542 -11.349 -12.113 1.00 96.06 315 THR A O 1
ATOM 2581 N N . PHE A 1 316 ? 12.224 -12.935 -10.686 1.00 92.88 316 PHE A N 1
ATOM 2582 C CA . PHE A 1 316 ? 13.500 -13.227 -11.346 1.00 92.88 316 PHE A CA 1
ATOM 2583 C C . PHE A 1 316 ? 13.400 -14.397 -12.346 1.00 92.88 316 PHE A C 1
ATOM 2585 O O . PHE A 1 316 ? 14.433 -14.941 -12.719 1.00 92.88 316 PHE A O 1
ATOM 2592 N N . HIS A 1 317 ? 12.177 -14.808 -12.715 1.00 93.75 317 HIS A N 1
ATOM 2593 C CA . HIS A 1 317 ? 11.853 -16.059 -13.412 1.00 93.75 317 HIS A CA 1
ATOM 2594 C C . HIS A 1 317 ? 12.390 -17.305 -12.688 1.00 93.75 317 HIS A C 1
ATOM 2596 O O . HIS A 1 317 ? 13.574 -17.634 -12.738 1.00 93.75 317 HIS A O 1
ATOM 2602 N N . PHE A 1 318 ? 11.510 -18.057 -12.014 1.00 92.88 318 PHE A N 1
ATOM 2603 C CA . PHE A 1 318 ? 11.931 -19.260 -11.273 1.00 92.88 318 PHE A CA 1
ATOM 2604 C C . PHE A 1 318 ? 12.530 -20.309 -12.209 1.00 92.88 318 PHE A C 1
ATOM 2606 O O . PHE A 1 318 ? 13.397 -21.089 -11.811 1.00 92.88 318 PHE A O 1
ATOM 2613 N N . LYS A 1 319 ? 12.074 -20.301 -13.464 1.00 89.25 319 LYS A N 1
ATOM 2614 C CA . LYS A 1 319 ? 12.656 -21.060 -14.559 1.00 89.25 319 LYS A CA 1
ATOM 2615 C C . LYS A 1 319 ? 13.013 -20.104 -15.696 1.00 89.25 319 LYS A C 1
ATOM 2617 O O . LYS A 1 319 ? 12.112 -19.583 -16.346 1.00 89.25 319 LYS A O 1
ATOM 2622 N N . ASP A 1 320 ? 14.309 -19.942 -15.952 1.00 83.44 320 ASP A N 1
ATOM 2623 C CA . ASP A 1 320 ? 14.812 -19.122 -17.057 1.00 83.44 320 ASP A CA 1
ATOM 2624 C C . ASP A 1 320 ? 14.286 -19.625 -18.413 1.00 83.44 320 ASP A C 1
ATOM 2626 O O . ASP A 1 320 ? 14.277 -20.829 -18.696 1.00 83.44 320 ASP A O 1
ATOM 2630 N N . SER A 1 321 ? 13.832 -18.684 -19.240 1.00 78.00 321 SER A N 1
ATOM 2631 C CA . SER A 1 321 ? 13.390 -18.929 -20.615 1.00 78.00 321 SER A CA 1
ATOM 2632 C C . SER A 1 321 ? 14.546 -18.863 -21.615 1.00 78.00 321 SER A C 1
ATOM 2634 O O . SER A 1 321 ? 14.396 -19.297 -22.757 1.00 78.00 321 SER A O 1
ATOM 2636 N N . GLY A 1 322 ? 15.700 -18.331 -21.195 1.00 80.75 322 GLY A N 1
ATOM 2637 C CA . GLY A 1 322 ? 16.877 -18.158 -22.031 1.00 80.75 322 GLY A CA 1
ATOM 2638 C C . GLY A 1 322 ? 16.765 -16.989 -23.008 1.00 80.75 322 GLY A C 1
ATOM 2639 O O . GLY A 1 322 ? 17.585 -16.908 -23.921 1.00 80.75 322 GLY A O 1
ATOM 2640 N N . LEU A 1 323 ? 15.798 -16.084 -22.831 1.00 80.81 323 LEU A N 1
ATOM 2641 C CA . LEU A 1 323 ? 15.589 -14.927 -23.711 1.00 80.81 323 LEU A CA 1
ATOM 2642 C C . LEU A 1 323 ? 16.402 -13.691 -23.294 1.00 80.81 323 LEU A C 1
ATOM 2644 O O . LEU A 1 323 ? 16.719 -12.863 -24.144 1.00 80.81 323 LEU A O 1
ATOM 2648 N N . ASP A 1 324 ? 16.801 -13.596 -22.025 1.00 81.25 324 ASP A N 1
ATOM 2649 C CA . ASP A 1 324 ? 17.507 -12.426 -21.494 1.00 81.25 324 ASP A CA 1
ATOM 2650 C C . ASP A 1 324 ? 18.984 -12.390 -21.907 1.00 81.25 324 ASP A C 1
ATOM 2652 O O . ASP A 1 324 ? 19.628 -13.428 -22.086 1.00 81.25 324 ASP A O 1
ATOM 2656 N N . GLY A 1 325 ? 19.556 -11.187 -22.035 1.00 79.44 325 GLY A N 1
ATOM 2657 C CA . GLY A 1 325 ? 20.972 -11.015 -22.389 1.00 79.44 325 GLY A CA 1
ATOM 2658 C C . GLY A 1 325 ? 21.933 -11.579 -21.333 1.00 79.44 325 GLY A C 1
ATOM 2659 O O . GLY A 1 325 ? 22.963 -12.162 -21.673 1.00 79.44 325 GLY A O 1
ATOM 2660 N N . TYR A 1 326 ? 21.579 -11.462 -20.050 1.00 86.06 326 TYR A N 1
ATOM 2661 C CA . TYR A 1 326 ? 22.289 -12.129 -18.960 1.00 86.06 326 TYR A CA 1
ATOM 2662 C C . TYR A 1 326 ? 21.770 -13.561 -18.786 1.00 86.06 326 TYR A C 1
ATOM 2664 O O . TYR A 1 326 ? 20.564 -13.782 -18.743 1.00 86.06 326 TYR A O 1
ATOM 2672 N N . LYS A 1 327 ? 22.681 -14.532 -18.648 1.00 87.75 327 LYS A N 1
ATOM 2673 C CA . LYS A 1 327 ? 22.337 -15.933 -18.369 1.00 87.75 327 LYS A CA 1
ATOM 2674 C C . LYS A 1 327 ? 22.611 -16.257 -16.896 1.00 87.75 327 LYS A C 1
ATOM 2676 O O . LYS A 1 327 ? 23.773 -16.133 -16.489 1.00 87.75 327 LYS A O 1
ATOM 2681 N N . PRO A 1 328 ? 21.596 -16.682 -16.118 1.00 86.19 328 PRO A N 1
ATOM 2682 C CA . PRO A 1 328 ? 21.769 -17.085 -14.726 1.00 86.19 328 PRO A CA 1
ATOM 2683 C C . PRO A 1 328 ? 22.851 -18.154 -14.539 1.00 86.19 328 PRO A C 1
ATOM 2685 O O . PRO A 1 328 ? 22.898 -19.147 -15.265 1.00 86.19 328 PRO A O 1
ATOM 2688 N N . LYS A 1 329 ? 23.707 -17.961 -13.536 1.00 90.44 329 LYS A N 1
ATOM 2689 C CA . LYS A 1 329 ? 24.772 -18.884 -13.110 1.00 90.44 329 LYS A CA 1
ATOM 2690 C C . LYS A 1 329 ? 24.444 -19.584 -11.793 1.00 90.44 329 LYS A C 1
ATOM 2692 O O . LYS A 1 329 ? 25.011 -20.635 -11.501 1.00 90.44 329 LYS A O 1
ATOM 2697 N N . PHE A 1 330 ? 23.544 -19.013 -10.999 1.00 88.88 330 PHE A N 1
ATOM 2698 C CA . PHE A 1 330 ? 23.146 -19.530 -9.699 1.00 88.88 330 PHE A CA 1
ATOM 2699 C C . PHE A 1 330 ? 21.726 -20.104 -9.776 1.00 88.88 330 PHE A C 1
ATOM 2701 O O . PHE A 1 330 ? 20.772 -19.431 -10.168 1.00 88.88 330 PHE A O 1
ATOM 2708 N N . SER A 1 331 ? 21.561 -21.374 -9.405 1.00 84.81 331 SER A N 1
ATOM 2709 C CA . SER A 1 331 ? 20.270 -22.069 -9.470 1.00 84.81 331 SER A CA 1
ATOM 2710 C C . SER A 1 331 ? 19.583 -22.130 -8.109 1.00 84.81 331 SER A C 1
ATOM 2712 O O . SER A 1 331 ? 20.224 -22.412 -7.098 1.00 84.81 331 SER A O 1
ATOM 2714 N N . VAL A 1 332 ? 18.259 -21.977 -8.095 1.00 87.56 332 VAL A N 1
ATOM 2715 C CA . VAL A 1 332 ? 17.419 -22.259 -6.925 1.00 87.56 332 VAL A CA 1
ATOM 2716 C C . VAL A 1 332 ? 16.504 -23.423 -7.261 1.00 87.56 332 VAL A C 1
ATOM 2718 O O . VAL A 1 332 ? 15.731 -23.348 -8.210 1.00 87.56 332 VAL A O 1
ATOM 2721 N N . ASN A 1 333 ? 16.552 -24.488 -6.460 1.00 92.75 333 ASN A N 1
ATOM 2722 C CA . ASN A 1 333 ? 15.552 -25.543 -6.555 1.00 92.75 333 ASN A CA 1
ATOM 2723 C C . ASN A 1 333 ? 14.269 -25.093 -5.847 1.00 92.75 333 ASN A C 1
ATOM 2725 O O . ASN A 1 333 ? 14.114 -25.282 -4.634 1.00 92.75 333 ASN A O 1
ATOM 2729 N N . ILE A 1 334 ? 13.345 -24.509 -6.610 1.00 95.62 334 ILE A N 1
ATOM 2730 C CA . ILE A 1 334 ? 12.064 -24.037 -6.077 1.00 95.62 334 ILE A CA 1
ATOM 2731 C C . ILE A 1 334 ? 11.190 -25.183 -5.541 1.00 95.62 334 ILE A C 1
ATOM 2733 O O . ILE A 1 334 ? 10.329 -24.951 -4.700 1.00 95.62 334 ILE A O 1
ATOM 2737 N N . LEU A 1 335 ? 11.430 -26.426 -5.977 1.00 96.06 335 LEU A N 1
ATOM 2738 C CA . LEU A 1 335 ? 10.692 -27.620 -5.544 1.00 96.06 335 LEU A CA 1
ATOM 2739 C C . LEU A 1 335 ? 11.254 -28.250 -4.263 1.00 96.06 335 LEU A C 1
ATOM 2741 O O . LEU A 1 335 ? 10.692 -29.226 -3.775 1.00 96.06 335 LEU A O 1
ATOM 2745 N N . SER A 1 336 ? 12.350 -27.722 -3.713 1.00 96.56 336 SER A N 1
ATOM 2746 C CA . SER A 1 336 ? 12.854 -28.168 -2.410 1.00 96.56 336 SER A CA 1
ATOM 2747 C C . SER A 1 336 ? 11.855 -27.849 -1.295 1.00 96.56 336 SER A C 1
ATOM 2749 O O . SER A 1 336 ? 11.183 -26.822 -1.345 1.00 96.56 336 SER A O 1
ATOM 2751 N N . GLU A 1 337 ? 11.795 -28.687 -0.258 1.00 96.81 337 GLU A N 1
ATOM 2752 C CA . GLU A 1 337 ? 10.846 -28.536 0.857 1.00 96.81 337 GLU A CA 1
ATOM 2753 C C . GLU A 1 337 ? 10.868 -27.126 1.469 1.00 96.81 337 GLU A C 1
ATOM 2755 O O . GLU A 1 337 ? 9.825 -26.485 1.595 1.00 96.81 337 GLU A O 1
ATOM 2760 N N . LYS A 1 338 ? 12.066 -26.591 1.745 1.00 94.94 338 LYS A N 1
ATOM 2761 C CA . LYS A 1 338 ? 12.237 -25.223 2.253 1.00 94.94 338 LYS A CA 1
ATOM 2762 C C . LYS A 1 338 ? 11.600 -24.183 1.326 1.00 94.94 338 LYS A C 1
ATOM 2764 O O . LYS A 1 338 ? 10.859 -23.319 1.780 1.00 94.94 338 LYS A O 1
ATOM 2769 N N . ARG A 1 339 ? 11.877 -24.249 0.019 1.00 96.00 339 ARG A N 1
ATOM 2770 C CA . ARG A 1 339 ? 11.334 -23.279 -0.946 1.00 96.00 339 ARG A CA 1
ATOM 2771 C C . ARG A 1 339 ? 9.836 -23.460 -1.165 1.00 96.00 339 ARG A C 1
ATOM 2773 O O . ARG A 1 339 ? 9.155 -22.475 -1.408 1.00 96.00 339 ARG A O 1
ATOM 2780 N N . GLN A 1 340 ? 9.310 -24.673 -1.026 1.00 98.06 340 GLN A N 1
ATOM 2781 C CA . GLN A 1 340 ? 7.873 -24.933 -1.081 1.00 98.06 340 GLN A CA 1
ATOM 2782 C C . GLN A 1 340 ? 7.129 -24.264 0.079 1.00 98.06 340 GLN A C 1
ATOM 2784 O O . GLN A 1 340 ? 6.108 -23.627 -0.161 1.00 98.06 340 GLN A O 1
ATOM 2789 N N . GLN A 1 341 ? 7.683 -24.303 1.295 1.00 97.25 341 GLN A N 1
ATOM 2790 C CA . GLN A 1 341 ? 7.140 -23.555 2.436 1.00 97.25 341 GLN A CA 1
ATOM 2791 C C . GLN A 1 341 ? 7.164 -22.038 2.187 1.00 97.25 341 GLN A C 1
ATOM 2793 O O . GLN A 1 341 ? 6.190 -21.345 2.473 1.00 97.25 341 GLN A O 1
ATOM 2798 N N . GLU A 1 342 ? 8.248 -21.516 1.605 1.00 97.12 342 GLU A N 1
ATOM 2799 C CA . GLU A 1 342 ? 8.348 -20.094 1.246 1.00 97.12 342 GLU A CA 1
ATOM 2800 C C . GLU A 1 342 ? 7.369 -19.690 0.124 1.00 97.12 342 GLU A C 1
ATOM 2802 O O . GLU A 1 342 ? 6.817 -18.590 0.151 1.00 97.12 342 GLU A O 1
ATOM 2807 N N . VAL A 1 343 ? 7.119 -20.569 -0.853 1.00 98.38 343 VAL A N 1
ATOM 2808 C CA . VAL A 1 343 ? 6.086 -20.372 -1.885 1.00 98.38 343 VAL A CA 1
ATOM 2809 C C . VAL A 1 343 ? 4.691 -20.367 -1.260 1.00 98.38 343 VAL A C 1
ATOM 2811 O O . VAL A 1 343 ? 3.869 -19.529 -1.623 1.00 98.38 343 VAL A O 1
ATOM 2814 N N . ASP A 1 344 ? 4.415 -21.258 -0.310 1.00 97.75 344 ASP A N 1
ATOM 2815 C CA . ASP A 1 344 ? 3.117 -21.306 0.364 1.00 97.75 344 ASP A CA 1
ATOM 2816 C C . ASP A 1 344 ? 2.878 -20.052 1.225 1.00 97.75 344 ASP A C 1
ATOM 2818 O O . ASP A 1 344 ? 1.776 -19.497 1.197 1.00 97.75 344 ASP A O 1
ATOM 2822 N N . ASP A 1 345 ? 3.904 -19.545 1.922 1.00 95.69 345 ASP A N 1
ATOM 2823 C CA . ASP A 1 345 ? 3.860 -18.239 2.603 1.00 95.69 345 ASP A CA 1
ATOM 2824 C C . ASP A 1 345 ? 3.538 -17.106 1.615 1.00 95.69 345 ASP A C 1
ATOM 2826 O O . ASP A 1 345 ? 2.588 -16.346 1.824 1.00 95.69 345 ASP A O 1
ATOM 2830 N N . LEU A 1 346 ? 4.253 -17.048 0.487 1.00 97.31 346 LEU A N 1
ATOM 2831 C CA . LEU A 1 346 ? 4.013 -16.067 -0.572 1.00 97.31 346 LEU A CA 1
ATOM 2832 C C . LEU A 1 346 ? 2.568 -16.126 -1.097 1.00 97.31 346 LEU A C 1
ATOM 2834 O O . LEU A 1 346 ? 1.905 -15.096 -1.210 1.00 97.31 346 LEU A O 1
ATOM 2838 N N . VAL A 1 347 ? 2.047 -17.321 -1.387 1.00 98.25 347 VAL A N 1
ATOM 2839 C CA . VAL A 1 347 ? 0.670 -17.507 -1.871 1.00 98.25 347 VAL A CA 1
ATOM 2840 C C . VAL A 1 347 ? -0.353 -17.073 -0.818 1.00 98.25 347 VAL A C 1
ATOM 2842 O O . VAL A 1 347 ? -1.349 -16.437 -1.163 1.00 98.25 347 VAL A O 1
ATOM 2845 N N . ASN A 1 348 ? -0.126 -17.373 0.464 1.00 93.69 348 ASN A N 1
ATOM 2846 C CA . ASN A 1 348 ? -1.021 -16.955 1.547 1.00 93.69 348 ASN A CA 1
ATOM 2847 C C . ASN A 1 348 ? -1.077 -15.430 1.692 1.00 93.69 348 ASN A C 1
ATOM 2849 O O . ASN A 1 348 ? -2.156 -14.864 1.871 1.00 93.69 348 ASN A O 1
ATOM 2853 N N . ARG A 1 349 ? 0.070 -14.768 1.553 1.00 92.00 349 ARG A N 1
ATOM 2854 C CA . ARG A 1 349 ? 0.200 -13.309 1.579 1.00 92.00 349 ARG A CA 1
ATOM 2855 C C . ARG A 1 349 ? -0.512 -12.642 0.409 1.00 92.00 349 ARG A C 1
ATOM 2857 O O . ARG A 1 349 ? -1.339 -11.755 0.607 1.00 92.00 349 ARG A O 1
ATOM 2864 N N . LEU A 1 350 ? -0.290 -13.140 -0.806 1.00 95.88 350 LEU A N 1
ATOM 2865 C CA . LEU A 1 350 ? -0.993 -12.665 -2.001 1.00 95.88 350 LEU A CA 1
ATOM 2866 C C . LEU A 1 350 ? -2.507 -12.927 -1.926 1.00 95.88 350 LEU A C 1
ATOM 2868 O O . LEU A 1 350 ? -3.301 -12.116 -2.397 1.00 95.88 350 LEU A O 1
ATOM 2872 N N . ALA A 1 351 ? -2.946 -14.010 -1.277 1.00 95.44 351 ALA A N 1
ATOM 2873 C CA . ALA A 1 351 ? -4.368 -14.281 -1.065 1.00 95.44 351 ALA A CA 1
ATOM 2874 C C . ALA A 1 351 ? -5.052 -13.244 -0.156 1.00 95.44 351 ALA A C 1
ATOM 2876 O O . ALA A 1 351 ? -6.256 -13.020 -0.295 1.00 95.44 351 ALA A O 1
ATOM 2877 N N . ALA A 1 352 ? -4.312 -12.556 0.722 1.00 89.38 352 ALA A N 1
ATOM 2878 C CA . ALA A 1 352 ? -4.853 -11.469 1.540 1.00 89.38 352 ALA A CA 1
ATOM 2879 C C . ALA A 1 352 ? -5.244 -10.238 0.700 1.00 89.38 352 ALA A C 1
ATOM 2881 O O . ALA A 1 352 ? -6.139 -9.484 1.090 1.00 89.38 352 ALA A O 1
ATOM 2882 N N . PHE A 1 353 ? -4.653 -10.075 -0.492 1.00 93.56 353 PHE A N 1
ATOM 2883 C CA . PHE A 1 353 ? -5.115 -9.109 -1.489 1.00 93.56 353 PHE A CA 1
ATOM 2884 C C . PHE A 1 353 ? -6.445 -9.516 -2.127 1.00 93.56 353 PHE A C 1
ATOM 2886 O O . PHE A 1 353 ? -7.046 -8.685 -2.790 1.00 93.56 353 PHE A O 1
ATOM 2893 N N . LYS A 1 354 ? -6.948 -10.739 -1.925 1.00 95.69 354 LYS A N 1
ATOM 2894 C CA . LYS A 1 354 ? -8.226 -11.221 -2.480 1.00 95.69 354 LYS A CA 1
ATOM 2895 C C . LYS A 1 354 ? -8.401 -10.893 -3.978 1.00 95.69 354 LYS A C 1
ATOM 2897 O O . LYS A 1 354 ? -9.411 -10.283 -4.336 1.00 95.69 354 LYS A O 1
ATOM 2902 N N . PRO A 1 355 ? -7.428 -11.217 -4.851 1.00 97.94 355 PRO A N 1
ATOM 2903 C CA . PRO A 1 355 ? -7.562 -10.918 -6.270 1.00 97.94 355 PRO A CA 1
ATOM 2904 C C . PRO A 1 355 ? -8.799 -11.610 -6.848 1.00 97.94 355 PRO A C 1
ATOM 2906 O O . PRO A 1 355 ? -8.988 -12.806 -6.633 1.00 97.94 355 PRO A O 1
ATOM 2909 N N . THR A 1 356 ? -9.624 -10.869 -7.587 1.00 98.50 356 THR A N 1
ATOM 2910 C CA . THR A 1 356 ? -10.755 -11.402 -8.364 1.00 98.50 356 THR A CA 1
ATOM 2911 C C . THR A 1 356 ? -10.279 -11.988 -9.691 1.00 98.50 356 THR A C 1
ATOM 2913 O O . THR A 1 356 ? -10.912 -12.895 -10.224 1.00 98.50 356 THR A O 1
ATOM 2916 N N . LYS A 1 357 ? -9.142 -11.502 -10.209 1.00 98.75 357 LYS A N 1
ATOM 2917 C CA . LYS A 1 357 ? -8.527 -11.940 -11.467 1.00 98.75 357 LYS A CA 1
ATOM 2918 C C . LYS A 1 357 ? -7.012 -12.068 -11.293 1.00 98.75 357 LYS A C 1
ATOM 2920 O O . LYS A 1 357 ? -6.383 -11.243 -10.632 1.00 98.75 357 LYS A O 1
ATOM 2925 N N . ILE A 1 358 ? -6.423 -13.108 -11.885 1.00 98.88 358 ILE A N 1
ATOM 2926 C CA . ILE A 1 358 ? -4.973 -13.353 -11.868 1.00 98.88 358 ILE A CA 1
ATOM 2927 C C . ILE A 1 358 ? -4.459 -13.321 -13.306 1.00 98.88 358 ILE A C 1
ATOM 2929 O O . ILE A 1 358 ? -4.796 -14.195 -14.104 1.00 98.88 358 ILE A O 1
ATOM 2933 N N . ALA A 1 359 ? -3.656 -12.311 -13.618 1.00 98.81 359 ALA A N 1
ATOM 2934 C CA . ALA A 1 359 ? -2.994 -12.109 -14.894 1.00 98.81 359 ALA A CA 1
ATOM 2935 C C . ALA A 1 359 ? -1.567 -12.683 -14.874 1.00 98.81 359 ALA A C 1
ATOM 2937 O O . ALA A 1 359 ? -0.856 -12.578 -13.871 1.00 98.81 359 ALA A O 1
ATOM 2938 N N . ILE A 1 360 ? -1.152 -13.295 -15.983 1.00 98.75 360 ILE A N 1
ATOM 2939 C CA . ILE A 1 360 ? 0.126 -14.005 -16.113 1.00 98.75 360 ILE A CA 1
ATOM 2940 C C . ILE A 1 360 ? 0.862 -13.618 -17.396 1.00 98.75 360 ILE A C 1
ATOM 2942 O O . ILE A 1 360 ? 0.247 -13.358 -18.436 1.00 98.75 360 ILE A O 1
ATOM 2946 N N . GLU A 1 361 ? 2.192 -13.624 -17.330 1.00 97.62 361 GLU A N 1
ATOM 2947 C CA . GLU A 1 361 ? 3.089 -13.316 -18.448 1.00 97.62 361 GLU A CA 1
ATOM 2948 C C . GLU A 1 361 ? 3.201 -14.463 -19.472 1.00 97.62 361 GLU A C 1
ATOM 2950 O O . GLU A 1 361 ? 4.287 -14.937 -19.779 1.00 97.62 361 GLU A O 1
ATOM 2955 N N . TRP A 1 362 ? 2.073 -14.923 -20.012 1.00 97.31 362 TRP A N 1
ATOM 2956 C CA . TRP A 1 362 ? 2.008 -15.767 -21.213 1.00 97.31 362 TRP A CA 1
ATOM 2957 C C . TRP A 1 362 ? 1.176 -15.075 -22.292 1.00 97.31 362 TRP A C 1
ATOM 2959 O O . TRP A 1 362 ? 0.372 -14.185 -21.990 1.00 97.31 362 TRP A O 1
ATOM 2969 N N . LYS A 1 363 ? 1.397 -15.428 -23.565 1.00 97.31 363 LYS A N 1
ATOM 2970 C CA . LYS A 1 363 ? 0.885 -14.649 -24.696 1.00 97.31 363 LYS A CA 1
ATOM 2971 C C . LYS A 1 363 ? -0.623 -14.808 -24.812 1.00 97.31 363 LYS A C 1
ATOM 2973 O O . LYS A 1 363 ? -1.104 -15.904 -25.095 1.00 97.31 363 LYS A O 1
ATOM 2978 N N . LYS A 1 364 ? -1.362 -13.701 -24.685 1.00 94.62 364 LYS A N 1
ATOM 2979 C CA . LYS A 1 364 ? -2.838 -13.675 -24.724 1.00 94.62 364 LYS A CA 1
ATOM 2980 C C . LYS A 1 364 ? -3.419 -14.440 -25.916 1.00 94.62 364 LYS A C 1
ATOM 2982 O O . LYS A 1 364 ? -4.290 -15.285 -25.752 1.00 94.62 364 LYS A O 1
ATOM 2987 N N . GLU A 1 365 ? -2.907 -14.167 -27.111 1.00 92.44 365 GLU A N 1
ATOM 2988 C CA . GLU A 1 365 ? -3.444 -14.715 -28.364 1.00 92.44 365 GLU A CA 1
ATOM 2989 C C . GLU A 1 365 ? -3.064 -16.182 -28.606 1.00 92.44 365 GLU A C 1
ATOM 2991 O O . GLU A 1 365 ? -3.785 -16.901 -29.295 1.00 92.44 365 GLU A O 1
ATOM 2996 N N . LYS A 1 366 ? -1.935 -16.636 -28.049 1.00 95.62 366 LYS A N 1
ATOM 2997 C CA . LYS A 1 366 ? -1.358 -17.954 -28.351 1.00 95.62 366 LYS A CA 1
ATOM 2998 C C . LYS A 1 366 ? -1.601 -18.979 -27.247 1.00 95.62 366 LYS A C 1
ATOM 3000 O O . LYS A 1 366 ? -1.904 -20.132 -27.541 1.00 95.62 366 LYS A O 1
ATOM 3005 N N . ASP A 1 367 ? -1.459 -18.568 -25.991 1.00 97.56 367 ASP A N 1
ATOM 3006 C CA . ASP A 1 367 ? -1.245 -19.494 -24.879 1.00 97.56 367 ASP A CA 1
ATOM 3007 C C . ASP A 1 367 ? -2.497 -19.687 -24.006 1.00 97.56 367 ASP A C 1
ATOM 3009 O O . ASP A 1 367 ? -2.561 -20.656 -23.252 1.00 97.56 367 ASP A O 1
ATOM 3013 N N . GLN A 1 368 ? -3.528 -18.838 -24.134 1.00 97.94 368 GLN A N 1
ATOM 3014 C CA . GLN A 1 368 ? -4.707 -18.866 -23.252 1.00 97.94 368 GLN A CA 1
ATOM 3015 C C . GLN A 1 368 ? -5.395 -20.240 -23.208 1.00 97.94 368 GLN A C 1
ATOM 3017 O O . GLN A 1 368 ? -5.587 -20.798 -22.133 1.00 97.94 368 GLN A O 1
ATOM 3022 N N . ARG A 1 369 ? -5.688 -20.843 -24.370 1.00 97.88 369 ARG A N 1
ATOM 3023 C CA . ARG A 1 369 ? -6.333 -22.172 -24.429 1.00 97.88 369 ARG A CA 1
ATOM 3024 C C . ARG A 1 369 ? -5.489 -23.264 -23.770 1.00 97.88 369 ARG A C 1
ATOM 3026 O O . ARG A 1 369 ? -6.029 -24.185 -23.163 1.00 97.88 369 ARG A O 1
ATOM 3033 N N . PHE A 1 370 ? -4.167 -23.168 -23.904 1.00 97.88 370 PHE A N 1
ATOM 3034 C CA . PHE A 1 370 ? -3.243 -24.104 -23.277 1.00 97.88 370 PHE A CA 1
ATOM 3035 C C . PHE A 1 370 ? -3.226 -23.929 -21.752 1.00 97.88 370 PHE A C 1
ATOM 3037 O O . PHE A 1 370 ? -3.294 -24.926 -21.034 1.00 97.88 370 PHE A O 1
ATOM 3044 N N . VAL A 1 371 ? -3.216 -22.685 -21.254 1.00 97.94 371 VAL A N 1
ATOM 3045 C CA . VAL A 1 371 ? -3.338 -22.385 -19.815 1.00 97.94 371 VAL A CA 1
ATOM 3046 C C . VAL A 1 371 ? -4.617 -22.945 -19.245 1.00 97.94 371 VAL A C 1
ATOM 3048 O O . VAL A 1 371 ? -4.556 -23.627 -18.229 1.00 97.94 371 VAL A O 1
ATOM 3051 N N . ASP A 1 372 ? -5.752 -22.679 -19.888 1.00 98.00 372 ASP A N 1
ATOM 3052 C CA . ASP A 1 372 ? -7.058 -23.102 -19.386 1.00 98.00 372 ASP A CA 1
ATOM 3053 C C . ASP A 1 372 ? -7.109 -24.628 -19.241 1.00 98.00 372 ASP A C 1
ATOM 3055 O O . ASP A 1 372 ? -7.512 -25.149 -18.200 1.00 98.00 372 ASP A O 1
ATOM 3059 N N . SER A 1 373 ? -6.604 -25.352 -20.248 1.00 98.12 373 SER A N 1
ATOM 3060 C CA . SER A 1 373 ? -6.497 -26.812 -20.205 1.00 98.12 373 SER A CA 1
ATOM 3061 C C . SER A 1 373 ? -5.568 -27.290 -19.088 1.00 98.12 373 SER A C 1
ATOM 3063 O O . SER A 1 373 ? -5.952 -28.144 -18.291 1.00 98.12 373 SER A O 1
ATOM 3065 N N . LEU A 1 374 ? -4.346 -26.758 -19.010 1.00 98.31 374 LEU A N 1
ATOM 3066 C CA . LEU A 1 374 ? -3.346 -27.198 -18.034 1.00 98.31 374 LEU A CA 1
ATOM 3067 C C . LEU A 1 374 ? -3.765 -26.869 -16.595 1.00 98.31 374 LEU A C 1
ATOM 3069 O O . LEU A 1 374 ? -3.547 -27.656 -15.672 1.00 98.31 374 LEU A O 1
ATOM 3073 N N . TYR A 1 375 ? -4.389 -25.709 -16.401 1.00 98.62 375 TYR A N 1
ATOM 3074 C CA . TYR A 1 375 ? -4.930 -25.290 -15.119 1.00 98.62 375 TYR A CA 1
ATOM 3075 C C . TYR A 1 375 ? -6.116 -26.165 -14.703 1.00 98.62 375 TYR A C 1
ATOM 3077 O O . TYR A 1 375 ? -6.182 -26.581 -13.548 1.00 98.62 375 TYR A O 1
ATOM 3085 N N . GLY A 1 376 ? -6.989 -26.540 -15.644 1.00 98.56 376 GLY A N 1
ATOM 3086 C CA . GLY A 1 376 ? -8.049 -27.524 -15.415 1.00 98.56 376 GLY A CA 1
ATOM 3087 C C . GLY A 1 376 ? -7.514 -28.877 -14.928 1.00 98.56 376 GLY A C 1
ATOM 3088 O O . GLY A 1 376 ? -8.012 -29.416 -13.937 1.00 98.56 376 GLY A O 1
ATOM 3089 N N . GLU A 1 377 ? -6.447 -29.392 -15.548 1.00 98.50 377 GLU A N 1
ATOM 3090 C CA . GLU A 1 377 ? -5.780 -30.626 -15.104 1.00 98.50 377 GLU A CA 1
ATOM 3091 C C . GLU A 1 377 ? -5.181 -30.492 -13.694 1.00 98.50 377 GLU A C 1
ATOM 3093 O O . GLU A 1 377 ? -5.278 -31.413 -12.878 1.00 98.50 377 GLU A O 1
ATOM 3098 N N . TYR A 1 378 ? -4.613 -29.330 -13.363 1.00 98.56 378 TYR A N 1
ATOM 3099 C CA . TYR A 1 378 ? -4.117 -29.044 -12.016 1.00 98.56 378 TYR A CA 1
ATOM 3100 C C . TYR A 1 378 ? -5.240 -28.988 -10.968 1.00 98.56 378 TYR A C 1
ATOM 3102 O O . TYR A 1 378 ? -5.110 -29.557 -9.877 1.00 98.56 378 TYR A O 1
ATOM 3110 N N . LEU A 1 379 ? -6.359 -28.332 -11.287 1.00 98.31 379 LEU A N 1
ATOM 3111 C CA . LEU A 1 379 ? -7.530 -28.273 -10.411 1.00 98.31 379 LEU A CA 1
ATOM 3112 C C . LEU A 1 379 ? -8.098 -29.671 -10.148 1.00 98.31 379 LEU A C 1
ATOM 3114 O O . LEU A 1 379 ? -8.446 -29.978 -9.008 1.00 98.31 379 LEU A O 1
ATOM 3118 N N . ALA A 1 380 ? -8.102 -30.534 -11.165 1.00 98.06 380 ALA A N 1
ATOM 3119 C CA . ALA A 1 380 ? -8.531 -31.924 -11.062 1.00 98.06 380 ALA A CA 1
ATOM 3120 C C . ALA A 1 380 ? -7.512 -32.860 -10.380 1.00 98.06 380 ALA A C 1
ATOM 3122 O O . ALA A 1 380 ? -7.781 -34.052 -10.239 1.00 98.06 380 ALA A O 1
ATOM 3123 N N . GLY A 1 381 ? -6.342 -32.353 -9.972 1.00 97.50 381 GLY A N 1
ATOM 3124 C CA . GLY A 1 381 ? -5.292 -33.147 -9.329 1.00 97.50 381 GLY A CA 1
ATOM 3125 C C . GLY A 1 381 ? -4.532 -34.084 -10.274 1.00 97.50 381 GLY A C 1
ATOM 3126 O O . GLY A 1 381 ? -3.825 -34.967 -9.800 1.00 97.50 381 GLY A O 1
ATOM 3127 N N . ARG A 1 382 ? -4.663 -33.900 -11.595 1.00 98.06 382 ARG A N 1
ATOM 3128 C CA . ARG A 1 382 ? -4.024 -34.729 -12.633 1.00 98.06 382 ARG A CA 1
ATOM 3129 C C . ARG A 1 382 ? -2.722 -34.146 -13.182 1.00 98.06 382 ARG A C 1
ATOM 3131 O O . ARG A 1 382 ? -2.020 -34.820 -13.928 1.00 98.06 382 ARG A O 1
ATOM 3138 N N . TYR A 1 383 ? -2.372 -32.919 -12.799 1.00 97.38 383 TYR A N 1
ATOM 3139 C CA . TYR A 1 383 ? -1.114 -32.280 -13.180 1.00 97.38 383 TYR A CA 1
ATOM 3140 C C . TYR A 1 383 ? -0.251 -31.949 -11.960 1.00 97.38 383 TYR A C 1
ATOM 3142 O O . TYR A 1 383 ? -0.696 -31.276 -11.027 1.00 97.38 383 TYR A O 1
ATOM 3150 N N . GLN A 1 384 ? 1.009 -32.386 -11.997 1.00 96.06 384 GLN A N 1
ATOM 3151 C CA . GLN A 1 384 ? 2.028 -32.024 -11.016 1.00 96.06 384 GLN A CA 1
ATOM 3152 C C . GLN A 1 384 ? 2.747 -30.743 -11.457 1.00 96.06 384 GLN A C 1
ATOM 3154 O O . GLN A 1 384 ? 3.268 -30.654 -12.567 1.00 96.06 384 GLN A O 1
ATOM 3159 N N . LEU A 1 385 ? 2.793 -29.741 -10.576 1.00 95.75 385 LEU A N 1
ATOM 3160 C CA . LEU A 1 385 ? 3.366 -28.434 -10.895 1.00 95.75 385 LEU A CA 1
ATOM 3161 C C . LEU A 1 385 ? 4.887 -28.504 -11.110 1.00 95.75 385 LEU A C 1
ATOM 3163 O O . LEU A 1 385 ? 5.631 -28.935 -10.231 1.00 95.75 385 LEU A O 1
ATOM 3167 N N . GLY A 1 386 ? 5.352 -27.993 -12.252 1.00 95.12 386 GLY A N 1
ATOM 3168 C CA . GLY A 1 386 ? 6.776 -27.774 -12.530 1.00 95.12 386 GLY A CA 1
ATOM 3169 C C . GLY A 1 386 ? 7.334 -26.484 -11.910 1.00 95.12 386 GLY A C 1
ATOM 3170 O O . GLY A 1 386 ? 6.619 -25.733 -11.257 1.00 95.12 386 GLY A O 1
ATOM 3171 N N . GLN A 1 387 ? 8.612 -26.185 -12.163 1.00 95.00 387 GLN A N 1
ATOM 3172 C CA . GLN A 1 387 ? 9.353 -25.090 -11.504 1.00 95.00 387 GLN A CA 1
ATOM 3173 C C . GLN A 1 387 ? 8.929 -23.659 -11.885 1.00 95.00 387 GLN A C 1
ATOM 3175 O O . GLN A 1 387 ? 9.356 -22.715 -11.234 1.00 95.00 387 GLN A O 1
ATOM 3180 N N . ASN A 1 388 ? 8.132 -23.476 -12.938 1.00 95.62 388 ASN A N 1
ATOM 3181 C CA . ASN A 1 388 ? 7.767 -22.144 -13.420 1.00 95.62 388 ASN A CA 1
ATOM 3182 C C . ASN A 1 388 ? 6.961 -21.357 -12.363 1.00 95.62 388 ASN A C 1
ATOM 3184 O O . ASN A 1 388 ? 6.091 -21.912 -11.690 1.00 95.62 388 ASN A O 1
ATOM 3188 N N . GLU A 1 389 ? 7.232 -20.061 -12.233 1.00 96.75 389 GLU A N 1
ATOM 3189 C CA . GLU A 1 389 ? 6.604 -19.159 -11.267 1.00 96.75 389 GLU A CA 1
ATOM 3190 C C . GLU A 1 389 ? 5.082 -19.055 -11.425 1.00 96.75 389 GLU A C 1
ATOM 3192 O O . GLU A 1 389 ? 4.372 -18.987 -10.424 1.00 96.75 389 GLU A O 1
ATOM 3197 N N . ILE A 1 390 ? 4.551 -19.152 -12.647 1.00 97.88 390 ILE A N 1
ATOM 3198 C CA . ILE A 1 390 ? 3.106 -19.183 -12.905 1.00 97.88 390 ILE A CA 1
ATOM 3199 C C . ILE A 1 390 ? 2.487 -20.434 -12.270 1.00 97.88 390 ILE A C 1
ATOM 3201 O O . ILE A 1 390 ? 1.417 -20.364 -11.666 1.00 97.88 390 ILE A O 1
ATOM 3205 N N . TYR A 1 391 ? 3.173 -21.576 -12.337 1.00 98.06 391 TYR A N 1
ATOM 3206 C CA . TYR A 1 391 ? 2.713 -22.813 -11.702 1.00 98.06 391 TYR A CA 1
ATOM 3207 C C . TYR A 1 391 ? 2.826 -22.727 -10.181 1.00 98.06 391 TYR A C 1
ATOM 3209 O O . TYR A 1 391 ? 1.883 -23.043 -9.459 1.00 98.06 391 TYR A O 1
ATOM 3217 N N . GLN A 1 392 ? 3.981 -22.299 -9.678 1.00 98.25 392 GLN A N 1
ATOM 3218 C CA . GLN A 1 392 ? 4.241 -22.280 -8.242 1.00 98.25 392 GLN A CA 1
ATOM 3219 C C . GLN A 1 392 ? 3.407 -21.217 -7.516 1.00 98.25 392 GLN A C 1
ATOM 3221 O O . GLN A 1 392 ? 2.954 -21.472 -6.408 1.00 98.25 392 GLN A O 1
ATOM 3226 N N . VAL A 1 393 ? 3.143 -20.068 -8.139 1.00 98.62 393 VAL A N 1
ATOM 3227 C CA . VAL A 1 393 ? 2.428 -18.950 -7.509 1.00 98.62 393 VAL A CA 1
ATOM 3228 C C . VAL A 1 393 ? 0.995 -18.843 -8.026 1.00 98.62 393 VAL A C 1
ATOM 3230 O O . VAL A 1 393 ? 0.053 -19.032 -7.258 1.00 98.62 393 VAL A O 1
ATOM 3233 N N . CYS A 1 394 ? 0.791 -18.573 -9.319 1.00 98.69 394 CYS A N 1
ATOM 3234 C CA . CYS A 1 394 ? -0.533 -18.228 -9.853 1.00 98.69 394 CYS A CA 1
ATOM 3235 C C . CYS A 1 394 ? -1.519 -19.402 -9.853 1.00 98.69 394 CYS A C 1
ATOM 3237 O O . CYS A 1 394 ? -2.669 -19.218 -9.457 1.00 98.69 394 CYS A O 1
ATOM 3239 N N . PHE A 1 395 ? -1.092 -20.614 -10.228 1.00 98.75 395 PHE A N 1
ATOM 3240 C CA . PHE A 1 395 ? -1.971 -21.792 -10.203 1.00 98.75 395 PHE A CA 1
ATOM 3241 C C . PHE A 1 395 ? -2.409 -22.108 -8.765 1.00 98.75 395 PHE A C 1
ATOM 3243 O O . PHE A 1 395 ? -3.597 -22.323 -8.503 1.00 98.75 395 PHE A O 1
ATOM 3250 N N . ARG A 1 396 ? -1.469 -22.091 -7.808 1.00 98.75 396 ARG A N 1
ATOM 3251 C CA . ARG A 1 396 ? -1.771 -22.293 -6.380 1.00 98.75 396 ARG A CA 1
ATOM 3252 C C . ARG A 1 396 ? -2.706 -21.224 -5.835 1.00 98.75 396 ARG A C 1
ATOM 3254 O O . ARG A 1 396 ? -3.702 -21.571 -5.203 1.00 98.75 396 ARG A O 1
ATOM 3261 N N . LEU A 1 397 ? -2.419 -19.953 -6.114 1.00 98.81 397 LEU A N 1
ATOM 3262 C CA . LEU A 1 397 ? -3.232 -18.822 -5.679 1.00 98.81 397 LEU A CA 1
ATOM 3263 C C . LEU A 1 397 ? -4.654 -18.907 -6.239 1.00 98.81 397 LEU A C 1
ATOM 3265 O O . LEU A 1 397 ? -5.612 -18.805 -5.476 1.00 98.81 397 LEU A O 1
ATOM 3269 N N . GLY A 1 398 ? -4.799 -19.179 -7.538 1.00 98.69 398 GLY A N 1
ATOM 3270 C CA . GLY A 1 398 ? -6.106 -19.367 -8.162 1.00 98.69 398 GLY A CA 1
ATOM 3271 C C . GLY A 1 398 ? -6.887 -20.513 -7.520 1.00 98.69 398 GLY A C 1
ATOM 3272 O O . GLY A 1 398 ? -8.042 -20.330 -7.151 1.00 98.69 398 GLY A O 1
ATOM 3273 N N . LYS A 1 399 ? -6.241 -21.670 -7.287 1.00 98.69 399 LYS A N 1
ATOM 3274 C CA . LYS A 1 399 ? -6.892 -22.831 -6.655 1.00 98.69 399 LYS A CA 1
ATOM 3275 C C . LYS A 1 399 ? -7.346 -22.503 -5.233 1.00 98.69 399 LYS A C 1
ATOM 3277 O O . LYS A 1 399 ? -8.458 -22.854 -4.852 1.00 98.69 399 LYS A O 1
ATOM 3282 N N . LYS A 1 400 ? -6.505 -21.806 -4.464 1.00 98.44 400 LYS A N 1
ATOM 3283 C CA . LYS A 1 400 ? -6.807 -21.375 -3.093 1.00 98.44 400 LYS A CA 1
ATOM 3284 C C . LYS A 1 400 ? -8.012 -20.430 -3.033 1.00 98.44 400 LYS A C 1
ATOM 3286 O O . LYS A 1 400 ? -8.773 -20.495 -2.074 1.00 98.44 400 LYS A O 1
ATOM 3291 N N . LEU A 1 401 ? -8.174 -19.567 -4.035 1.00 98.19 401 LEU A N 1
ATOM 3292 C CA . LEU A 1 401 ? -9.266 -18.592 -4.124 1.00 98.19 401 LEU A CA 1
ATOM 3293 C C . LEU A 1 401 ? -10.500 -19.113 -4.879 1.00 98.19 401 LEU A C 1
ATOM 3295 O O . LEU A 1 401 ? -11.501 -18.408 -4.954 1.00 98.19 401 LEU A O 1
ATOM 3299 N N . GLY A 1 402 ? -10.452 -20.340 -5.410 1.00 98.38 402 GLY A N 1
ATOM 3300 C CA . GLY A 1 402 ? -11.560 -20.945 -6.153 1.00 98.38 402 GLY A CA 1
ATOM 3301 C C . GLY A 1 402 ? -11.744 -20.396 -7.572 1.00 98.38 402 GLY A C 1
ATOM 3302 O O . GLY A 1 402 ? -12.832 -20.517 -8.136 1.00 98.38 402 GLY A O 1
ATOM 3303 N N . HIS A 1 403 ? -10.706 -19.798 -8.159 1.00 98.50 403 HIS A N 1
ATOM 3304 C CA . HIS A 1 403 ? -10.760 -19.276 -9.524 1.00 98.50 403 HIS A CA 1
ATOM 3305 C C . HIS A 1 403 ? -10.820 -20.406 -10.543 1.00 98.50 403 HIS A C 1
ATOM 3307 O O . HIS A 1 403 ? -10.127 -21.414 -10.426 1.00 98.50 403 HIS A O 1
ATOM 3313 N N . LYS A 1 404 ? -11.645 -20.220 -11.575 1.00 97.81 404 LYS A N 1
ATOM 3314 C CA . LYS A 1 404 ? -11.812 -21.201 -12.658 1.00 97.81 404 LYS A CA 1
ATOM 3315 C C . LYS A 1 404 ? -10.789 -21.037 -13.781 1.00 97.81 404 LYS A C 1
ATOM 3317 O O . LYS A 1 404 ? -10.558 -21.983 -14.522 1.00 97.81 404 LYS A O 1
ATOM 3322 N N . GLN A 1 405 ? -10.191 -19.854 -13.903 1.00 97.25 405 GLN A N 1
ATOM 3323 C CA . GLN A 1 405 ? -9.248 -19.519 -14.967 1.00 97.25 405 GLN A CA 1
ATOM 3324 C C . GLN A 1 405 ? -8.220 -18.483 -14.505 1.00 97.25 405 GLN A C 1
ATOM 3326 O O . GLN A 1 405 ? -8.420 -17.785 -13.508 1.00 97.25 405 GLN A O 1
ATOM 3331 N N . LEU A 1 406 ? -7.143 -18.375 -15.279 1.00 98.50 406 LEU A N 1
ATOM 3332 C CA . LEU A 1 406 ? -6.117 -17.337 -15.194 1.00 98.50 406 LEU A CA 1
ATOM 3333 C C . LEU A 1 406 ? -6.062 -16.610 -16.546 1.00 98.50 406 LEU A C 1
ATOM 3335 O O . LEU A 1 406 ? -6.480 -17.167 -17.557 1.00 98.50 406 LEU A O 1
ATOM 3339 N N . TYR A 1 407 ? -5.544 -15.386 -16.584 1.00 98.75 407 TYR A N 1
ATOM 3340 C CA . TYR A 1 407 ? -5.603 -14.534 -17.77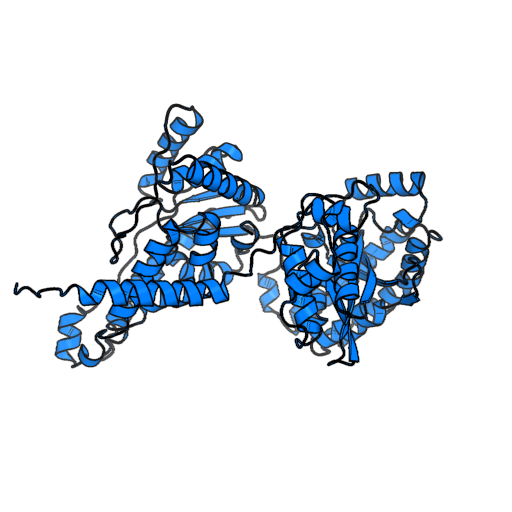5 1.00 98.75 407 TYR A CA 1
ATOM 3341 C C . TYR A 1 407 ? -4.208 -14.283 -18.352 1.00 98.75 407 TYR A C 1
ATOM 3343 O O . TYR A 1 407 ? -3.367 -13.651 -17.717 1.00 98.75 407 TYR A O 1
ATOM 3351 N N . CYS A 1 408 ? -3.955 -14.750 -19.570 1.00 98.75 408 CYS A N 1
ATOM 3352 C CA . CYS A 1 408 ? -2.745 -14.428 -20.321 1.00 98.75 408 CYS A CA 1
ATOM 3353 C C . CYS A 1 408 ? -2.782 -12.966 -20.774 1.00 98.75 408 CYS A C 1
ATOM 3355 O O . CYS A 1 408 ? -3.754 -12.537 -21.400 1.00 98.75 408 CYS A O 1
ATOM 3357 N N . VAL A 1 409 ? -1.726 -12.202 -20.490 1.00 98.62 409 VAL A N 1
ATOM 3358 C CA . VAL A 1 409 ? -1.661 -10.772 -20.847 1.00 98.62 409 VAL A CA 1
ATOM 3359 C C . VAL A 1 409 ? -0.417 -10.377 -21.638 1.00 98.62 409 VAL A C 1
ATOM 3361 O O . VAL A 1 409 ? -0.367 -9.255 -22.149 1.00 98.62 409 VAL A O 1
ATOM 3364 N N . ASP A 1 410 ? 0.558 -11.278 -21.789 1.00 97.88 410 ASP A N 1
ATOM 3365 C CA . ASP A 1 410 ? 1.772 -10.989 -22.551 1.00 97.88 410 ASP A CA 1
ATOM 3366 C C . ASP A 1 410 ? 1.486 -10.851 -24.055 1.00 97.88 410 ASP A C 1
ATOM 3368 O O . ASP A 1 410 ? 0.492 -11.350 -24.596 1.00 97.88 410 ASP A O 1
ATOM 3372 N N . THR A 1 411 ? 2.370 -10.136 -24.740 1.00 96.94 411 THR A N 1
ATOM 3373 C CA . THR A 1 411 ? 2.309 -9.837 -26.170 1.00 96.94 411 THR A CA 1
ATOM 3374 C C . THR A 1 411 ? 3.702 -9.472 -26.680 1.00 96.94 411 THR A C 1
ATOM 3376 O O . THR A 1 411 ? 4.624 -9.219 -25.911 1.00 96.94 411 THR A O 1
ATOM 3379 N N . GLN A 1 412 ? 3.880 -9.443 -27.999 1.00 94.62 412 GLN A N 1
ATOM 3380 C CA . GLN A 1 412 ? 5.105 -8.937 -28.620 1.00 94.62 412 GLN A CA 1
ATOM 3381 C C . GLN A 1 412 ? 5.121 -7.405 -28.699 1.00 94.62 412 GLN A C 1
ATOM 3383 O O . GLN A 1 412 ? 4.063 -6.766 -28.734 1.00 94.62 412 GLN A O 1
ATOM 3388 N N . ALA A 1 413 ? 6.332 -6.844 -28.743 1.00 94.69 413 ALA A N 1
ATOM 3389 C CA . ALA A 1 413 ? 6.565 -5.457 -29.131 1.00 94.69 413 ALA A CA 1
ATOM 3390 C C . ALA A 1 413 ? 6.178 -5.237 -30.600 1.00 94.69 413 ALA A C 1
ATOM 3392 O O . ALA A 1 413 ? 6.294 -6.147 -31.424 1.00 94.69 413 ALA A O 1
ATOM 3393 N N . ARG A 1 414 ? 5.770 -4.012 -30.931 1.00 93.12 414 ARG A N 1
ATOM 3394 C CA . ARG A 1 414 ? 5.814 -3.488 -32.297 1.00 93.12 414 ARG A CA 1
ATOM 3395 C C . ARG A 1 414 ? 7.038 -2.586 -32.424 1.00 93.12 414 ARG A C 1
ATOM 3397 O O . ARG A 1 414 ? 7.232 -1.722 -31.574 1.00 93.12 414 ARG A O 1
ATOM 3404 N N . TRP A 1 415 ? 7.810 -2.802 -33.479 1.00 91.12 415 TRP A N 1
ATOM 3405 C CA . TRP A 1 415 ? 9.011 -2.039 -33.808 1.00 91.12 415 TRP A CA 1
ATOM 3406 C C . TRP A 1 415 ? 8.717 -1.087 -34.967 1.00 91.12 415 TRP A C 1
ATOM 3408 O O . TRP A 1 415 ? 7.778 -1.324 -35.733 1.00 91.12 415 TRP A O 1
ATOM 3418 N N . PHE A 1 416 ? 9.491 -0.012 -35.070 1.00 90.31 416 PHE A N 1
ATOM 3419 C CA . PHE A 1 416 ? 9.525 0.810 -36.274 1.00 90.31 416 PHE A CA 1
ATOM 3420 C C . PHE A 1 416 ? 10.197 0.019 -37.404 1.00 90.31 416 PHE A C 1
ATOM 3422 O O . PHE A 1 416 ? 11.131 -0.741 -37.155 1.00 90.31 416 PHE A O 1
ATOM 3429 N N . GLU A 1 417 ? 9.684 0.158 -38.625 1.00 88.31 417 GLU A N 1
ATOM 3430 C CA . GLU A 1 417 ? 10.159 -0.619 -39.780 1.00 88.31 417 GLU A CA 1
ATOM 3431 C C . GLU A 1 417 ? 11.437 -0.018 -40.387 1.00 88.31 417 GLU A C 1
ATOM 3433 O O . GLU A 1 417 ? 12.298 -0.766 -40.841 1.00 88.31 417 GLU A O 1
ATOM 3438 N N . ASP A 1 418 ? 11.604 1.305 -40.296 1.00 91.06 418 ASP A N 1
ATOM 3439 C CA . ASP A 1 418 ? 12.660 2.062 -40.981 1.00 91.06 418 ASP A CA 1
ATOM 3440 C C . ASP A 1 418 ? 13.739 2.606 -40.022 1.00 91.06 418 ASP A C 1
ATOM 3442 O O . ASP A 1 418 ? 14.229 3.718 -40.196 1.00 91.06 418 ASP A O 1
ATOM 3446 N N . VAL A 1 419 ? 14.106 1.854 -38.978 1.00 92.06 419 VAL A N 1
ATOM 3447 C CA . VAL A 1 419 ? 15.173 2.276 -38.049 1.00 92.06 419 VAL A CA 1
ATOM 3448 C C . VAL A 1 419 ? 16.542 1.903 -38.620 1.00 92.06 419 VAL A C 1
ATOM 3450 O O . VAL A 1 419 ? 16.771 0.721 -38.893 1.00 92.06 419 VAL A O 1
ATOM 3453 N N . PRO A 1 420 ? 17.486 2.854 -38.759 1.00 93.81 420 PRO A N 1
ATOM 3454 C CA . PRO A 1 420 ? 18.847 2.533 -39.170 1.00 93.81 420 PRO A CA 1
ATOM 3455 C C . PRO A 1 420 ? 19.512 1.524 -38.228 1.00 93.81 420 PRO A C 1
ATOM 3457 O O . PRO A 1 420 ? 19.409 1.625 -37.004 1.00 93.81 420 PRO A O 1
ATOM 3460 N N . GLU A 1 421 ? 20.268 0.578 -38.784 1.00 93.38 421 GLU A N 1
ATOM 3461 C CA . GLU A 1 421 ? 21.063 -0.343 -37.970 1.00 93.38 421 GLU A CA 1
ATOM 3462 C C . GLU A 1 421 ? 22.106 0.425 -37.136 1.00 93.38 421 GLU A C 1
ATOM 3464 O O . GLU A 1 421 ? 22.876 1.233 -37.665 1.00 93.38 421 GLU A O 1
ATOM 3469 N N . GLU A 1 422 ? 22.157 0.150 -35.828 1.00 91.19 422 GLU A N 1
ATOM 3470 C CA . GLU A 1 422 ? 22.940 0.939 -34.866 1.00 91.19 422 GLU A CA 1
ATOM 3471 C C . GLU A 1 422 ? 24.440 0.976 -35.186 1.00 91.19 422 GLU A C 1
ATOM 3473 O O . GLU A 1 422 ? 25.053 2.041 -35.129 1.00 91.19 422 GLU A O 1
ATOM 3478 N N . GLU A 1 423 ? 25.049 -0.164 -35.528 1.00 92.00 423 GLU A N 1
ATOM 3479 C CA . GLU A 1 423 ? 26.496 -0.245 -35.769 1.00 92.00 423 GLU A CA 1
ATOM 3480 C C . GLU A 1 423 ? 26.942 0.495 -37.049 1.00 92.00 423 GLU A C 1
ATOM 3482 O O . GLU A 1 423 ? 27.849 1.338 -36.954 1.00 92.00 423 GLU A O 1
ATOM 3487 N N . PRO A 1 424 ? 26.341 0.255 -38.238 1.00 95.75 424 PRO A N 1
ATOM 3488 C CA . PRO A 1 424 ? 26.643 1.035 -39.439 1.00 95.75 424 PRO A CA 1
ATOM 3489 C C . PRO A 1 424 ? 26.398 2.532 -39.247 1.00 95.75 424 PRO A C 1
ATOM 3491 O O . PRO A 1 424 ? 27.263 3.342 -39.595 1.00 95.75 424 PRO A O 1
ATOM 3494 N N . PHE A 1 425 ? 25.269 2.896 -38.632 1.00 96.50 425 PHE A N 1
ATOM 3495 C CA . PHE A 1 425 ? 24.911 4.284 -38.359 1.00 96.50 425 PHE A CA 1
ATOM 3496 C C . PHE A 1 425 ? 25.940 4.955 -37.443 1.00 96.50 425 PHE A C 1
ATOM 3498 O O . PHE A 1 425 ? 26.464 6.031 -37.747 1.00 96.50 425 PHE A O 1
ATOM 3505 N N . ALA A 1 426 ? 26.325 4.283 -36.354 1.00 96.25 426 ALA A N 1
ATOM 3506 C CA . ALA A 1 426 ? 27.321 4.811 -35.436 1.00 96.25 426 ALA A CA 1
ATOM 3507 C C . ALA A 1 426 ? 28.681 5.011 -36.109 1.00 96.25 426 ALA A C 1
ATOM 3509 O O . ALA A 1 426 ? 29.382 5.974 -35.796 1.00 96.25 426 ALA A O 1
ATOM 3510 N N . LYS A 1 427 ? 29.053 4.137 -37.050 1.00 96.81 427 LYS A N 1
ATOM 3511 C CA . LYS A 1 427 ? 30.291 4.276 -37.820 1.00 96.81 427 LYS A CA 1
ATOM 3512 C C . LYS A 1 427 ? 30.252 5.437 -38.802 1.00 96.81 427 LYS A C 1
ATOM 3514 O O . LYS A 1 427 ? 31.232 6.175 -38.875 1.00 96.81 427 LYS A O 1
ATOM 3519 N N . GLN A 1 428 ? 29.151 5.599 -39.526 1.00 97.44 428 GLN A N 1
ATOM 3520 C CA . GLN A 1 428 ? 28.970 6.679 -40.494 1.00 97.44 428 GLN A CA 1
ATOM 3521 C C . GLN A 1 428 ? 29.098 8.062 -39.840 1.00 97.44 428 GLN A C 1
ATOM 3523 O O . GLN A 1 428 ? 29.742 8.945 -40.401 1.00 97.44 428 GLN A O 1
ATOM 3528 N N . TYR A 1 429 ? 28.542 8.225 -38.637 1.00 97.56 429 TYR A N 1
ATOM 3529 C CA . TYR A 1 429 ? 28.473 9.515 -37.944 1.00 97.56 429 TYR A CA 1
ATOM 3530 C C . TYR A 1 429 ? 29.479 9.678 -36.789 1.00 97.56 429 TYR A C 1
ATOM 3532 O O . TYR A 1 429 ? 29.412 10.648 -36.034 1.00 97.56 429 TYR A O 1
ATOM 3540 N N . GLY A 1 430 ? 30.424 8.745 -36.618 1.00 96.12 430 GLY A N 1
ATOM 3541 C CA . GLY A 1 430 ? 31.447 8.826 -35.564 1.00 96.12 430 GLY A CA 1
ATOM 3542 C C . GLY A 1 430 ? 30.880 8.765 -34.136 1.00 96.12 430 GLY A C 1
ATOM 3543 O O . GLY A 1 430 ? 31.412 9.384 -33.208 1.00 96.12 430 GLY A O 1
ATOM 3544 N N . LEU A 1 431 ? 29.777 8.039 -33.948 1.00 96.38 431 LEU A N 1
ATOM 3545 C CA . LEU A 1 431 ? 29.059 7.911 -32.678 1.00 96.38 431 LEU A CA 1
ATOM 3546 C C . LEU A 1 431 ? 29.603 6.777 -31.801 1.00 96.38 431 LEU A C 1
ATOM 3548 O O . LEU A 1 431 ? 29.156 6.632 -30.665 1.00 96.38 431 LEU A O 1
ATOM 3552 N N . GLN A 1 432 ? 30.612 6.014 -32.246 1.00 93.25 432 GLN A N 1
ATOM 3553 C CA . GLN A 1 432 ? 31.194 4.933 -31.432 1.00 93.25 432 GLN A CA 1
ATOM 3554 C C . GLN A 1 432 ? 31.806 5.434 -30.117 1.00 93.25 432 GLN A C 1
ATOM 3556 O O . GLN A 1 432 ? 31.916 4.668 -29.165 1.00 93.25 432 GLN A O 1
ATOM 3561 N N . LYS A 1 433 ? 32.130 6.731 -30.016 1.00 92.19 433 LYS A N 1
ATOM 3562 C CA . LYS A 1 433 ? 32.506 7.386 -28.749 1.00 92.19 433 LYS A CA 1
ATOM 3563 C C . LYS A 1 433 ? 31.442 7.250 -27.649 1.00 92.19 433 LYS A C 1
ATOM 3565 O O . LYS A 1 433 ? 31.766 7.394 -26.475 1.00 92.19 433 LYS A O 1
ATOM 3570 N N . TYR A 1 434 ? 30.185 6.995 -28.021 1.00 92.19 434 TYR A N 1
ATOM 3571 C CA . TYR A 1 434 ? 29.079 6.753 -27.098 1.00 92.19 434 TYR A CA 1
ATOM 3572 C C . TYR A 1 434 ? 28.824 5.273 -26.816 1.00 92.19 434 TYR A C 1
ATOM 3574 O O . TYR A 1 434 ? 27.972 4.985 -25.979 1.00 92.19 434 TYR A O 1
ATOM 3582 N N . ALA A 1 435 ? 29.529 4.347 -27.479 1.00 87.25 435 ALA A N 1
ATOM 3583 C CA . ALA A 1 435 ? 29.417 2.925 -27.179 1.00 87.25 435 ALA A CA 1
ATOM 3584 C C . ALA A 1 435 ? 29.640 2.673 -25.682 1.00 87.25 435 ALA A C 1
ATOM 3586 O O . ALA A 1 435 ? 30.426 3.361 -25.023 1.00 87.25 435 ALA A O 1
ATOM 3587 N N . ASP A 1 436 ? 28.924 1.696 -25.133 1.00 83.69 436 ASP A N 1
ATOM 3588 C CA . ASP A 1 436 ? 29.013 1.413 -23.709 1.00 83.69 436 ASP A CA 1
ATOM 3589 C C . ASP A 1 436 ? 30.338 0.726 -23.363 1.00 83.69 436 ASP A C 1
ATOM 3591 O O . ASP A 1 436 ? 30.510 -0.477 -23.549 1.00 83.69 436 ASP A O 1
ATOM 3595 N N . THR A 1 437 ? 31.285 1.498 -22.835 1.00 79.56 437 THR A N 1
ATOM 3596 C CA . THR A 1 437 ? 32.591 0.985 -22.401 1.00 79.56 437 THR A CA 1
ATOM 3597 C C . THR A 1 437 ? 32.655 0.673 -20.908 1.00 79.56 437 THR A C 1
ATOM 3599 O O . THR A 1 437 ? 33.665 0.154 -20.440 1.00 79.56 437 THR A O 1
ATOM 3602 N N . THR A 1 438 ? 31.616 1.002 -20.131 1.00 89.50 438 THR A N 1
ATOM 3603 C CA . THR A 1 438 ? 31.686 0.977 -18.658 1.00 89.50 438 THR A CA 1
ATOM 3604 C C . THR A 1 438 ? 30.424 0.409 -18.020 1.00 89.50 438 THR A C 1
ATOM 3606 O O . THR A 1 438 ? 30.507 -0.532 -17.226 1.00 89.50 438 THR A O 1
ATOM 3609 N N . TYR A 1 439 ? 29.252 0.948 -18.352 1.00 91.75 439 TYR A N 1
ATOM 3610 C CA . TYR A 1 439 ? 27.999 0.597 -17.693 1.00 91.75 439 TYR A CA 1
ATOM 3611 C C . TYR A 1 439 ? 27.558 -0.827 -18.008 1.00 91.75 439 TYR A C 1
ATOM 3613 O O . TYR A 1 439 ? 27.122 -1.508 -17.089 1.00 91.75 439 TYR A O 1
ATOM 3621 N N . GLY A 1 440 ? 27.777 -1.337 -19.219 1.00 90.69 440 GLY A N 1
ATOM 3622 C CA . GLY A 1 440 ? 27.465 -2.725 -19.570 1.00 90.69 440 GLY A CA 1
ATOM 3623 C C . GLY A 1 440 ? 28.190 -3.729 -18.666 1.00 90.69 440 GLY A C 1
ATOM 3624 O O . GLY A 1 440 ? 27.586 -4.672 -18.156 1.00 90.69 440 GLY A O 1
ATOM 3625 N N . THR A 1 441 ? 29.465 -3.471 -18.348 1.00 91.56 441 THR A N 1
ATOM 3626 C CA . THR A 1 441 ? 30.229 -4.295 -17.390 1.00 91.56 441 THR A CA 1
ATOM 3627 C C . THR A 1 441 ? 29.693 -4.148 -15.962 1.00 91.56 441 THR A C 1
ATOM 3629 O O . THR A 1 441 ? 29.661 -5.120 -15.205 1.00 91.56 441 THR A O 1
ATOM 3632 N N . LEU A 1 442 ? 29.276 -2.944 -15.560 1.00 94.81 442 LEU A N 1
ATOM 3633 C CA . LEU A 1 442 ? 28.690 -2.708 -14.237 1.00 94.81 442 LEU A CA 1
ATOM 3634 C C . LEU A 1 442 ? 27.316 -3.379 -14.093 1.00 94.81 442 LEU A C 1
ATOM 3636 O O . LEU A 1 442 ? 27.066 -4.010 -13.069 1.00 94.81 442 LEU A O 1
ATOM 3640 N N . TYR A 1 443 ? 26.467 -3.320 -15.119 1.00 94.31 443 TYR A N 1
ATOM 3641 C CA . TYR A 1 443 ? 25.187 -4.022 -15.161 1.00 94.31 443 TYR A CA 1
ATOM 3642 C C . TYR A 1 443 ? 25.378 -5.533 -15.153 1.00 94.31 443 TYR A C 1
ATOM 3644 O O . TYR A 1 443 ? 24.694 -6.215 -14.400 1.00 94.31 443 TYR A O 1
ATOM 3652 N N . GLN A 1 444 ? 26.360 -6.064 -15.885 1.00 92.44 444 GLN A N 1
ATOM 3653 C CA . GLN A 1 444 ? 26.681 -7.490 -15.822 1.00 92.44 444 GLN A CA 1
ATOM 3654 C C . GLN A 1 444 ? 27.065 -7.929 -14.400 1.00 92.44 444 GLN A C 1
ATOM 3656 O O . GLN A 1 444 ? 26.603 -8.971 -13.935 1.00 92.44 444 GLN A O 1
ATOM 3661 N N . LYS A 1 445 ? 27.865 -7.124 -13.686 1.00 94.00 445 LYS A N 1
ATOM 3662 C CA . LYS A 1 445 ? 28.197 -7.376 -12.272 1.00 94.00 445 LYS A CA 1
ATOM 3663 C C . LYS A 1 445 ? 26.970 -7.285 -11.366 1.00 94.00 445 LYS A C 1
ATOM 3665 O O . LYS A 1 445 ? 26.836 -8.101 -10.457 1.00 94.00 445 LYS A O 1
ATOM 3670 N N . LEU A 1 446 ? 26.089 -6.311 -11.602 1.00 92.75 446 LEU A N 1
ATOM 3671 C CA . LEU A 1 446 ? 24.835 -6.168 -10.863 1.00 92.75 446 LEU A CA 1
ATOM 3672 C C . LEU A 1 446 ? 23.948 -7.402 -11.057 1.00 92.75 446 LEU A C 1
ATOM 3674 O O . LEU A 1 446 ? 23.524 -7.988 -10.072 1.00 92.75 446 LEU A O 1
ATOM 3678 N N . TYR A 1 447 ? 23.740 -7.847 -12.298 1.00 92.94 447 TYR A N 1
ATOM 3679 C CA . TYR A 1 447 ? 22.940 -9.035 -12.596 1.00 92.94 447 TYR A CA 1
ATOM 3680 C C . TYR A 1 447 ? 23.530 -10.303 -11.988 1.00 92.94 447 TYR A C 1
ATOM 3682 O O . TYR A 1 447 ? 22.791 -11.101 -11.429 1.00 92.94 447 TYR A O 1
ATOM 3690 N N . GLU A 1 448 ? 24.854 -10.472 -12.017 1.00 94.25 448 GLU A N 1
ATOM 3691 C CA . GLU A 1 448 ? 25.507 -11.599 -11.343 1.00 94.25 448 GLU A CA 1
ATOM 3692 C C . GLU A 1 448 ? 25.360 -11.543 -9.818 1.00 94.25 448 GLU A C 1
ATOM 3694 O O . GLU A 1 448 ? 25.171 -12.575 -9.174 1.00 94.25 448 GLU A O 1
ATOM 3699 N N . THR A 1 449 ? 25.389 -10.341 -9.240 1.00 91.75 449 THR A N 1
ATOM 3700 C CA . THR A 1 449 ? 25.129 -10.142 -7.810 1.00 91.75 449 THR A CA 1
ATOM 3701 C C . THR A 1 449 ? 23.682 -10.497 -7.470 1.00 91.75 449 THR A C 1
ATOM 3703 O O . THR A 1 449 ? 23.466 -11.322 -6.584 1.00 91.75 449 THR A O 1
ATOM 3706 N N . ASP A 1 450 ? 22.705 -9.959 -8.203 1.00 91.31 450 ASP A N 1
ATOM 3707 C CA . ASP A 1 450 ? 21.277 -10.264 -8.041 1.00 91.31 450 ASP A CA 1
ATOM 3708 C C . ASP A 1 450 ? 21.011 -11.768 -8.155 1.00 91.31 450 ASP A C 1
ATOM 3710 O O . ASP A 1 450 ? 20.329 -12.360 -7.315 1.00 91.31 450 ASP A O 1
ATOM 3714 N N . ASP A 1 451 ? 21.610 -12.396 -9.167 1.00 93.06 451 ASP A N 1
ATOM 3715 C CA . ASP A 1 451 ? 21.504 -13.824 -9.425 1.00 93.06 451 ASP A CA 1
ATOM 3716 C C . ASP A 1 451 ? 22.066 -14.659 -8.271 1.00 93.06 451 ASP A C 1
ATOM 3718 O O . ASP A 1 451 ? 21.499 -15.689 -7.922 1.00 93.06 451 ASP A O 1
ATOM 3722 N N . SER A 1 452 ? 23.140 -14.208 -7.618 1.00 93.94 452 SER A N 1
ATOM 3723 C CA . SER A 1 452 ? 23.668 -14.874 -6.423 1.00 93.94 452 SER A CA 1
ATOM 3724 C C . SER A 1 452 ? 22.775 -14.684 -5.190 1.00 93.94 452 SER A C 1
ATOM 3726 O O . SER A 1 452 ? 22.594 -15.625 -4.410 1.00 93.94 452 SER A O 1
ATOM 3728 N N . LEU A 1 453 ? 22.166 -13.501 -5.018 1.00 92.19 453 LEU A N 1
ATOM 3729 C CA . LEU A 1 453 ? 21.425 -13.130 -3.806 1.00 92.19 453 LEU A CA 1
ATOM 3730 C C . LEU A 1 453 ? 20.244 -14.066 -3.543 1.00 92.19 453 LEU A C 1
ATOM 3732 O O . LEU A 1 453 ? 20.016 -14.465 -2.402 1.00 92.19 453 LEU A O 1
ATOM 3736 N N . LYS A 1 454 ? 19.548 -14.504 -4.597 1.00 91.31 454 LYS A N 1
ATOM 3737 C CA . LYS A 1 454 ? 18.413 -15.436 -4.481 1.00 91.31 454 LYS A CA 1
ATOM 3738 C C . LYS A 1 454 ? 18.780 -16.777 -3.832 1.00 91.31 454 LYS A C 1
ATOM 3740 O O . LYS A 1 454 ? 17.891 -17.496 -3.381 1.00 91.31 454 LYS A O 1
ATOM 3745 N N . THR A 1 455 ? 20.064 -17.143 -3.778 1.00 91.62 455 THR A N 1
ATOM 3746 C CA . THR A 1 455 ? 20.523 -18.385 -3.132 1.00 91.62 455 THR A CA 1
ATOM 3747 C C . THR A 1 455 ? 20.712 -18.250 -1.623 1.00 91.62 455 THR A C 1
ATOM 3749 O O . THR A 1 455 ? 20.605 -19.252 -0.917 1.00 91.62 455 THR A O 1
ATOM 3752 N N . VAL A 1 456 ? 20.932 -17.030 -1.124 1.00 91.75 456 VAL A N 1
ATOM 3753 C CA . VAL A 1 456 ? 21.246 -16.760 0.289 1.00 91.75 456 VAL A CA 1
ATOM 3754 C C . VAL A 1 456 ? 20.116 -16.063 1.047 1.00 91.75 456 VAL A C 1
ATOM 3756 O O . VAL A 1 456 ? 20.119 -16.078 2.273 1.00 91.75 456 VAL A O 1
ATOM 3759 N N . THR A 1 457 ? 19.126 -15.507 0.347 1.00 91.56 457 THR A N 1
ATOM 3760 C CA . THR A 1 457 ? 17.923 -14.915 0.949 1.00 91.56 457 THR A CA 1
ATOM 3761 C C . THR A 1 457 ? 16.721 -15.862 0.872 1.00 91.56 457 THR A C 1
ATOM 3763 O O . THR A 1 457 ? 16.660 -16.781 0.039 1.00 91.56 457 THR A O 1
ATOM 3766 N N . THR A 1 458 ? 15.707 -15.618 1.703 1.00 93.62 458 THR A N 1
ATOM 3767 C CA . THR A 1 458 ? 14.383 -16.228 1.500 1.00 93.62 458 THR A CA 1
ATOM 3768 C C . THR A 1 458 ? 13.772 -15.742 0.180 1.00 93.62 458 THR A C 1
ATOM 3770 O O . THR A 1 458 ? 14.167 -14.704 -0.365 1.00 93.62 458 THR A O 1
ATOM 3773 N N . LEU A 1 459 ? 12.802 -16.486 -0.360 1.00 94.69 459 LEU A N 1
ATOM 3774 C CA . LEU A 1 459 ? 12.101 -16.111 -1.590 1.00 94.69 459 LEU A CA 1
ATOM 3775 C C . LEU A 1 459 ? 11.435 -14.738 -1.446 1.00 94.69 459 LEU A C 1
ATOM 3777 O O . LEU A 1 459 ? 11.541 -13.896 -2.332 1.00 94.69 459 LEU A O 1
ATOM 3781 N N . ARG A 1 460 ? 10.789 -14.502 -0.302 1.00 93.69 460 ARG A N 1
ATOM 3782 C CA . ARG A 1 460 ? 10.089 -13.256 0.012 1.00 93.69 460 ARG A CA 1
ATOM 3783 C C . ARG A 1 460 ? 11.035 -12.060 0.066 1.00 93.69 460 ARG A C 1
ATOM 3785 O O . ARG A 1 460 ? 10.754 -11.050 -0.569 1.00 93.69 460 ARG A O 1
ATOM 3792 N N . GLU A 1 461 ? 12.162 -12.178 0.767 1.00 91.50 461 GLU A N 1
ATOM 3793 C CA . GLU A 1 461 ? 13.179 -11.116 0.830 1.00 91.50 461 GLU A CA 1
ATOM 3794 C C . GLU A 1 461 ? 13.746 -10.800 -0.554 1.00 91.50 461 GLU A C 1
ATOM 3796 O O . GLU A 1 461 ? 13.881 -9.632 -0.912 1.00 91.50 461 GLU A O 1
ATOM 3801 N N . HIS A 1 462 ? 14.022 -11.827 -1.362 1.00 95.19 462 HIS A N 1
ATOM 3802 C CA . HIS A 1 462 ? 14.515 -11.612 -2.718 1.00 95.19 462 HIS A CA 1
ATOM 3803 C C . HIS A 1 462 ? 13.478 -10.910 -3.601 1.00 95.19 462 HIS A C 1
ATOM 3805 O O . HIS A 1 462 ? 13.814 -9.979 -4.328 1.00 95.19 462 HIS A O 1
ATOM 3811 N N . LEU A 1 463 ? 12.207 -11.320 -3.517 1.00 96.31 463 LEU A N 1
ATOM 3812 C CA . LEU A 1 463 ? 11.111 -10.671 -4.236 1.00 96.31 463 LEU A CA 1
ATOM 3813 C C . LEU A 1 463 ? 10.936 -9.214 -3.788 1.00 96.31 463 LEU A C 1
ATOM 3815 O O . LEU A 1 463 ? 10.820 -8.336 -4.638 1.00 96.31 463 LEU A O 1
ATOM 3819 N N . LEU A 1 464 ? 10.992 -8.925 -2.485 1.00 93.25 464 LEU A N 1
ATOM 3820 C CA . LEU A 1 464 ? 10.981 -7.552 -1.966 1.00 93.25 464 LEU A CA 1
ATOM 3821 C C . LEU A 1 464 ? 12.155 -6.726 -2.512 1.00 93.25 464 LEU A C 1
ATOM 3823 O O . LEU A 1 464 ? 11.961 -5.575 -2.895 1.00 93.25 464 LEU A O 1
ATOM 3827 N N . TYR A 1 465 ? 13.348 -7.320 -2.600 1.00 94.06 465 TYR A N 1
ATOM 3828 C CA . TYR A 1 465 ? 14.530 -6.676 -3.168 1.00 94.06 465 TYR A CA 1
ATOM 3829 C C . TYR A 1 465 ? 14.351 -6.332 -4.655 1.00 94.06 465 TYR A C 1
ATOM 3831 O O . TYR A 1 465 ? 14.510 -5.168 -5.030 1.00 94.06 465 TYR A O 1
ATOM 3839 N N . VAL A 1 466 ? 13.967 -7.294 -5.505 1.00 94.25 466 VAL A N 1
ATOM 3840 C CA . VAL A 1 466 ? 13.828 -7.047 -6.957 1.00 94.25 466 VAL A CA 1
ATOM 3841 C C . VAL A 1 466 ? 12.644 -6.139 -7.308 1.00 94.25 466 VAL A C 1
ATOM 3843 O O . VAL A 1 466 ? 12.635 -5.543 -8.379 1.00 94.25 466 VAL A O 1
ATOM 3846 N N . ASN A 1 467 ? 11.675 -5.986 -6.399 1.00 95.56 467 ASN A N 1
ATOM 3847 C CA . ASN A 1 467 ? 10.551 -5.052 -6.529 1.00 95.56 467 ASN A CA 1
ATOM 3848 C C . ASN A 1 467 ? 10.797 -3.702 -5.829 1.00 95.56 467 ASN A C 1
ATOM 3850 O O . ASN A 1 467 ? 9.904 -2.851 -5.821 1.00 95.56 467 ASN A O 1
ATOM 3854 N N . SER A 1 468 ? 11.972 -3.488 -5.225 1.00 92.88 468 SER A N 1
ATOM 3855 C CA . SER A 1 468 ? 12.281 -2.219 -4.557 1.00 92.88 468 SER A CA 1
ATOM 3856 C C . SER A 1 468 ? 12.359 -1.066 -5.570 1.00 92.88 468 SER A C 1
ATOM 3858 O O . SER A 1 468 ? 12.858 -1.268 -6.684 1.00 92.88 468 SER A O 1
ATOM 3860 N N . PRO A 1 469 ? 11.882 0.149 -5.224 1.00 90.00 469 PRO A N 1
ATOM 3861 C CA . PRO A 1 469 ? 11.935 1.302 -6.123 1.00 90.00 469 PRO A CA 1
ATOM 3862 C C . PRO A 1 469 ? 13.335 1.564 -6.684 1.00 90.00 469 PRO A C 1
ATOM 3864 O O . PRO A 1 469 ? 13.485 1.782 -7.884 1.00 90.00 469 PRO A O 1
ATOM 3867 N N . GLU A 1 470 ? 14.363 1.467 -5.841 1.00 91.00 470 GLU A N 1
ATOM 3868 C CA . GLU A 1 470 ? 15.758 1.685 -6.214 1.00 91.00 470 GLU A CA 1
ATOM 3869 C C . GLU A 1 470 ? 16.235 0.628 -7.212 1.00 91.00 470 GLU A C 1
ATOM 3871 O O . GLU A 1 470 ? 16.860 0.964 -8.223 1.00 91.00 470 GLU A O 1
ATOM 3876 N N . ARG A 1 471 ? 15.919 -0.656 -6.968 1.00 92.38 471 ARG A N 1
ATOM 3877 C CA . ARG A 1 471 ? 16.337 -1.734 -7.867 1.00 92.38 471 ARG A CA 1
ATOM 3878 C C . ARG A 1 471 ? 15.627 -1.651 -9.211 1.00 92.38 471 ARG A C 1
ATOM 3880 O O . ARG A 1 471 ? 16.291 -1.813 -10.236 1.00 92.38 471 ARG A O 1
ATOM 3887 N N . LEU A 1 472 ? 14.324 -1.377 -9.220 1.00 93.81 472 LEU A N 1
ATOM 3888 C CA . LEU A 1 472 ? 13.546 -1.195 -10.447 1.00 93.81 472 LEU A CA 1
ATOM 3889 C C . LEU A 1 472 ? 14.066 -0.005 -11.262 1.00 93.81 472 LEU A C 1
ATOM 3891 O O . LEU A 1 472 ? 14.289 -0.137 -12.465 1.00 93.81 472 LEU A O 1
ATOM 3895 N N . GLN A 1 473 ? 14.325 1.131 -10.608 1.00 92.19 473 GLN A N 1
ATOM 3896 C CA . GLN A 1 473 ? 14.840 2.332 -11.263 1.00 92.19 473 GLN A CA 1
ATOM 3897 C C . GLN A 1 473 ? 16.220 2.093 -11.882 1.00 92.19 473 GLN A C 1
ATOM 3899 O O . GLN A 1 473 ? 16.417 2.375 -13.064 1.00 92.19 473 GLN A O 1
ATOM 3904 N N . ILE A 1 474 ? 17.169 1.544 -11.113 1.00 93.50 474 ILE A N 1
ATOM 3905 C CA . ILE A 1 474 ? 18.518 1.301 -11.634 1.00 93.50 474 ILE A CA 1
ATOM 3906 C C . ILE A 1 474 ? 18.507 0.201 -12.702 1.00 93.50 474 ILE A C 1
ATOM 3908 O O . ILE A 1 474 ? 19.252 0.282 -13.666 1.00 93.50 474 ILE A O 1
ATOM 3912 N N . GLY A 1 475 ? 17.630 -0.803 -12.585 1.00 91.88 475 GLY A N 1
ATOM 3913 C CA . GLY A 1 475 ? 17.494 -1.878 -13.571 1.00 91.88 475 GLY A CA 1
ATOM 3914 C C . GLY A 1 475 ? 16.993 -1.393 -14.919 1.00 91.88 475 GLY A C 1
ATOM 3915 O O . GLY A 1 475 ? 17.525 -1.812 -15.944 1.00 91.88 475 GLY A O 1
ATOM 3916 N N . HIS A 1 476 ? 16.030 -0.470 -14.911 1.00 94.00 476 HIS A N 1
ATOM 3917 C CA . HIS A 1 476 ? 15.542 0.175 -16.129 1.00 94.00 476 HIS A CA 1
ATOM 3918 C C . HIS A 1 476 ? 16.623 1.003 -16.830 1.00 94.00 476 HIS A C 1
ATOM 3920 O O . HIS A 1 476 ? 16.642 1.097 -18.054 1.00 94.00 476 HIS A O 1
ATOM 3926 N N . GLY A 1 477 ? 17.561 1.565 -16.063 1.00 93.56 477 GLY A N 1
ATOM 3927 C CA . GLY A 1 477 ? 18.648 2.389 -16.587 1.00 93.56 477 GLY A CA 1
ATOM 3928 C C . GLY A 1 477 ? 19.550 1.688 -17.607 1.00 93.56 477 GLY A C 1
ATOM 3929 O O . GLY A 1 477 ? 20.191 2.381 -18.390 1.00 93.56 477 GLY A O 1
ATOM 3930 N N . HIS A 1 478 ? 19.592 0.349 -17.648 1.00 91.00 478 HIS A N 1
ATOM 3931 C CA . HIS A 1 478 ? 20.385 -0.391 -18.638 1.00 91.00 478 HIS A CA 1
ATOM 3932 C C . HIS A 1 478 ? 19.931 -0.110 -20.078 1.00 91.00 478 HIS A C 1
ATOM 3934 O O . HIS A 1 478 ? 20.762 -0.026 -20.974 1.00 91.00 478 HIS A O 1
ATOM 3940 N N . TYR A 1 479 ? 18.636 0.135 -20.296 1.00 90.81 479 TYR A N 1
ATOM 3941 C CA . TYR A 1 479 ? 18.096 0.470 -21.619 1.00 90.81 479 TYR A CA 1
ATOM 3942 C C . TYR A 1 479 ? 18.425 1.902 -22.073 1.00 90.81 479 TYR A C 1
ATOM 3944 O O . TYR A 1 479 ? 18.084 2.281 -23.188 1.00 90.81 479 TYR A O 1
ATOM 3952 N N . LEU A 1 480 ? 19.046 2.713 -21.207 1.00 93.00 480 LEU A N 1
ATOM 3953 C CA . LEU A 1 480 ? 19.261 4.151 -21.405 1.00 93.00 480 LEU A CA 1
ATOM 3954 C C . LEU A 1 480 ? 20.756 4.527 -21.434 1.00 93.00 480 LEU A C 1
ATOM 3956 O O . LEU A 1 480 ? 21.121 5.695 -21.268 1.00 93.00 480 LEU A O 1
ATOM 3960 N N . THR A 1 481 ? 21.644 3.545 -21.618 1.00 93.19 481 THR A N 1
ATOM 3961 C CA . THR A 1 481 ? 23.097 3.739 -21.738 1.00 93.19 481 THR A CA 1
ATOM 3962 C C . THR A 1 481 ? 23.598 3.405 -23.143 1.00 93.19 481 THR A C 1
ATOM 3964 O O . THR A 1 481 ? 22.866 2.896 -23.986 1.00 93.19 481 THR A O 1
ATOM 3967 N N . GLY A 1 482 ? 24.866 3.728 -23.421 1.00 93.69 482 GLY A N 1
ATOM 3968 C CA . GLY A 1 482 ? 25.531 3.290 -24.648 1.00 93.69 482 GLY A CA 1
ATOM 3969 C C . GLY A 1 482 ? 24.877 3.789 -25.936 1.00 93.69 482 GLY A C 1
ATOM 3970 O O . GLY A 1 482 ? 24.732 5.000 -26.144 1.00 93.69 482 GLY A O 1
ATOM 3971 N N . SER A 1 483 ? 24.478 2.823 -26.771 1.00 93.31 483 SER A N 1
ATOM 3972 C CA . SER A 1 483 ? 23.886 3.048 -28.091 1.00 93.31 483 SER A CA 1
ATOM 3973 C C . SER A 1 483 ? 22.575 3.823 -28.057 1.00 93.31 483 SER A C 1
ATOM 3975 O O . SER A 1 483 ? 22.250 4.459 -29.050 1.00 93.31 483 SER A O 1
ATOM 3977 N N . PHE A 1 484 ? 21.903 3.930 -26.903 1.00 94.62 484 PHE A N 1
ATOM 3978 C CA . PHE A 1 484 ? 20.758 4.831 -26.717 1.00 94.62 484 PHE A CA 1
ATOM 3979 C C . PHE A 1 484 ? 21.049 6.283 -27.159 1.00 94.62 484 PHE A C 1
ATOM 3981 O O . PHE A 1 484 ? 20.146 7.021 -27.539 1.00 94.62 484 PHE A O 1
ATOM 3988 N N . LYS A 1 485 ? 22.322 6.708 -27.130 1.00 95.19 485 LYS A N 1
ATOM 3989 C CA . LYS A 1 485 ? 22.772 8.052 -27.539 1.00 95.19 485 LYS A CA 1
ATOM 3990 C C . LYS A 1 485 ? 23.099 8.169 -29.032 1.00 95.19 485 LYS A C 1
ATOM 3992 O O . LYS A 1 485 ? 23.623 9.202 -29.448 1.00 95.19 485 LYS A O 1
ATOM 3997 N N . TYR A 1 486 ? 22.890 7.121 -29.826 1.00 96.56 486 TYR A N 1
ATOM 3998 C CA . TYR A 1 486 ? 23.144 7.165 -31.261 1.00 96.56 486 TYR A CA 1
ATOM 3999 C C . TYR A 1 486 ? 22.064 8.006 -31.937 1.00 96.56 486 TYR A C 1
ATOM 4001 O O . TYR A 1 486 ? 20.946 7.542 -32.141 1.00 96.56 486 TYR A O 1
ATOM 4009 N N . ALA A 1 487 ? 22.421 9.256 -32.239 1.00 96.69 487 ALA A N 1
ATOM 4010 C CA . ALA A 1 487 ? 21.570 10.224 -32.910 1.00 96.69 487 ALA A CA 1
ATOM 4011 C C . ALA A 1 487 ? 22.401 11.143 -33.816 1.00 96.69 487 ALA A C 1
ATOM 4013 O O . ALA A 1 487 ? 23.420 11.688 -33.380 1.00 96.69 487 ALA A O 1
ATOM 4014 N N . ALA A 1 488 ? 21.972 11.306 -35.067 1.00 97.25 488 ALA A N 1
ATOM 4015 C CA . ALA A 1 488 ? 22.589 12.188 -36.060 1.00 97.25 488 ALA A CA 1
ATOM 4016 C C . ALA A 1 488 ? 21.613 12.456 -37.215 1.00 97.25 488 ALA A C 1
ATOM 4018 O O . ALA A 1 488 ? 20.791 11.603 -37.525 1.00 97.25 488 ALA A O 1
ATOM 4019 N N . GLU A 1 489 ? 21.703 13.629 -37.853 1.00 96.00 489 GLU A N 1
ATOM 4020 C CA . GLU A 1 489 ? 20.894 13.990 -39.037 1.00 96.00 489 GLU A CA 1
ATOM 4021 C C . GLU A 1 489 ? 19.370 13.792 -38.879 1.00 96.00 489 GLU A C 1
ATOM 4023 O O . GLU A 1 489 ? 18.666 13.525 -39.845 1.00 96.00 489 GLU A O 1
ATOM 4028 N N . GLY A 1 490 ? 18.845 13.940 -37.658 1.00 94.69 490 GLY A N 1
ATOM 4029 C CA . GLY A 1 490 ? 17.416 13.763 -37.363 1.00 94.69 490 GLY A CA 1
ATOM 4030 C C . GLY A 1 490 ? 16.980 12.320 -37.085 1.00 94.69 490 GLY A C 1
ATOM 4031 O O . GLY A 1 490 ? 15.836 12.124 -36.689 1.00 94.69 490 GLY A O 1
ATOM 4032 N N . GLU A 1 491 ? 17.881 11.345 -37.213 1.00 96.38 491 GLU A N 1
ATOM 4033 C CA . GLU A 1 491 ? 17.652 9.932 -36.891 1.00 96.38 491 GLU A CA 1
ATOM 4034 C C . GLU A 1 491 ? 18.094 9.606 -35.456 1.00 96.38 491 GLU A C 1
ATOM 4036 O O . GLU A 1 491 ? 19.113 10.127 -34.981 1.00 96.38 491 GLU A O 1
ATOM 4041 N N . TYR A 1 492 ? 17.362 8.717 -34.773 1.00 96.31 492 TYR A N 1
ATOM 4042 C CA . TYR A 1 492 ? 17.581 8.356 -33.362 1.00 96.31 492 TYR A CA 1
ATOM 4043 C C . TYR A 1 492 ? 17.544 6.834 -33.108 1.00 96.31 492 TYR A C 1
ATOM 4045 O O . TYR A 1 492 ? 16.874 6.385 -32.172 1.00 96.31 492 TYR A O 1
ATOM 4053 N N . PRO A 1 493 ? 18.293 6.007 -33.864 1.00 95.50 493 PRO A N 1
ATOM 4054 C CA . PRO A 1 493 ? 18.109 4.555 -33.863 1.00 95.50 493 PRO A CA 1
ATOM 4055 C C . PRO A 1 493 ? 18.213 3.891 -32.486 1.00 95.50 493 PRO A C 1
ATOM 4057 O O . PRO A 1 493 ? 17.447 2.981 -32.184 1.00 95.50 493 PRO A O 1
ATOM 4060 N N . GLY A 1 494 ? 19.095 4.378 -31.608 1.00 93.44 494 GLY A N 1
ATOM 4061 C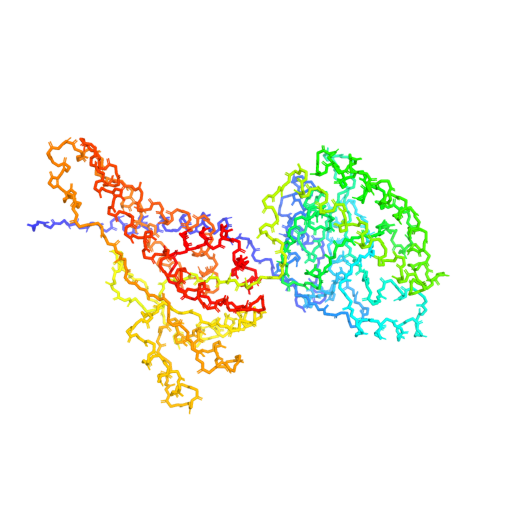 CA . GLY A 1 494 ? 19.197 3.846 -30.247 1.00 93.44 494 GLY A CA 1
ATOM 4062 C C . GLY A 1 494 ? 17.952 4.100 -29.390 1.00 93.44 494 GLY A C 1
ATOM 4063 O O . GLY A 1 494 ? 17.511 3.220 -28.647 1.00 93.44 494 GLY A O 1
ATOM 4064 N N . ALA A 1 495 ? 17.363 5.294 -29.492 1.00 94.81 495 ALA A N 1
ATOM 4065 C CA . ALA A 1 495 ? 16.133 5.619 -28.776 1.00 94.81 495 ALA A CA 1
ATOM 4066 C C . ALA A 1 495 ? 14.929 4.898 -29.398 1.00 94.81 495 ALA A C 1
ATOM 4068 O O . ALA A 1 495 ? 14.123 4.326 -28.663 1.00 94.81 495 ALA A O 1
ATOM 4069 N N . ASP A 1 496 ? 14.851 4.861 -30.730 1.00 95.44 496 ASP A N 1
ATOM 4070 C CA . ASP A 1 496 ? 13.766 4.227 -31.480 1.00 95.44 496 ASP A CA 1
ATOM 4071 C C . ASP A 1 496 ? 13.716 2.716 -31.237 1.00 95.44 496 ASP A C 1
ATOM 4073 O O . ASP A 1 496 ? 12.641 2.176 -30.961 1.00 95.44 496 ASP A O 1
ATOM 4077 N N . ASN A 1 497 ? 14.866 2.039 -31.185 1.00 92.25 497 ASN A N 1
ATOM 4078 C CA . ASN A 1 497 ? 14.942 0.641 -30.760 1.00 92.25 497 ASN A CA 1
ATOM 4079 C C . ASN A 1 497 ? 14.495 0.470 -29.301 1.00 92.25 497 ASN A C 1
ATOM 4081 O O . ASN A 1 497 ? 13.662 -0.386 -28.995 1.00 92.25 497 ASN A O 1
ATOM 4085 N N . ALA A 1 498 ? 14.956 1.315 -28.375 1.00 92.75 498 ALA A N 1
ATOM 4086 C CA . ALA A 1 498 ? 14.524 1.226 -26.980 1.00 92.75 498 ALA A CA 1
ATOM 4087 C C . ALA A 1 498 ? 12.994 1.369 -26.819 1.00 92.75 498 ALA A C 1
ATOM 4089 O O . ALA A 1 498 ? 12.413 0.762 -25.910 1.00 92.75 498 ALA A O 1
ATOM 4090 N N . THR A 1 499 ? 12.306 2.091 -27.718 1.00 93.81 499 THR A N 1
ATOM 4091 C CA . THR A 1 499 ? 10.837 2.216 -27.676 1.00 93.81 499 THR A CA 1
ATOM 4092 C C . THR A 1 499 ? 10.103 0.886 -27.833 1.00 93.81 499 THR A C 1
ATOM 4094 O O . THR A 1 499 ? 9.006 0.755 -27.289 1.00 93.81 499 THR A O 1
ATOM 4097 N N . GLY A 1 500 ? 10.687 -0.136 -28.471 1.00 94.25 500 GLY A N 1
ATOM 4098 C CA . GLY A 1 500 ? 10.074 -1.465 -28.568 1.00 94.25 500 GLY A CA 1
ATOM 4099 C C . GLY A 1 500 ? 9.820 -2.093 -27.192 1.00 94.25 500 GLY A C 1
ATOM 4100 O O . GLY A 1 500 ? 8.764 -2.695 -26.955 1.00 94.25 500 GLY A O 1
ATOM 4101 N N . TRP A 1 501 ? 10.727 -1.866 -26.232 1.00 94.69 501 TRP A N 1
ATOM 4102 C CA . TRP A 1 501 ? 10.548 -2.305 -24.845 1.00 94.69 501 TRP A CA 1
ATOM 4103 C C . TRP A 1 501 ? 9.388 -1.575 -24.159 1.00 94.69 501 TRP A C 1
ATOM 4105 O O . TRP A 1 501 ? 8.552 -2.202 -23.502 1.00 94.69 501 TRP A O 1
ATOM 4115 N N . TYR A 1 502 ? 9.270 -0.262 -24.366 1.00 96.06 502 TYR A N 1
ATOM 4116 C CA . TYR A 1 502 ? 8.130 0.521 -23.884 1.00 96.06 502 TYR A CA 1
ATOM 4117 C C . TYR A 1 502 ? 6.821 0.059 -24.530 1.00 96.06 502 TYR A C 1
ATOM 4119 O O . TYR A 1 502 ? 5.836 -0.174 -23.831 1.00 96.06 502 TYR A O 1
ATOM 4127 N N . ASN A 1 503 ? 6.826 -0.155 -25.845 1.00 97.12 503 ASN A N 1
ATOM 4128 C CA . ASN A 1 503 ? 5.674 -0.589 -26.619 1.00 97.12 503 ASN A CA 1
ATOM 4129 C C . ASN A 1 503 ? 5.103 -1.913 -26.093 1.00 97.12 503 ASN A C 1
ATOM 4131 O O . ASN A 1 503 ? 3.907 -1.986 -25.808 1.00 97.12 503 ASN A O 1
ATOM 4135 N N . ARG A 1 504 ? 5.944 -2.940 -25.892 1.00 97.19 504 ARG A N 1
ATOM 4136 C CA . ARG A 1 504 ? 5.501 -4.226 -25.324 1.00 97.19 504 ARG A CA 1
ATOM 4137 C C . ARG A 1 504 ? 4.829 -4.032 -23.967 1.00 97.19 504 ARG A C 1
ATOM 4139 O O . ARG A 1 504 ? 3.722 -4.520 -23.766 1.00 97.19 504 ARG A O 1
ATOM 4146 N N . ASN A 1 505 ? 5.464 -3.285 -23.066 1.00 98.25 505 ASN A N 1
ATOM 4147 C CA . ASN A 1 505 ? 4.951 -3.053 -21.715 1.00 98.25 505 ASN A CA 1
ATOM 4148 C C . ASN A 1 505 ? 3.617 -2.288 -21.703 1.00 98.25 505 ASN A C 1
ATOM 4150 O O . ASN A 1 505 ? 2.709 -2.655 -20.958 1.00 98.25 505 ASN A O 1
ATOM 4154 N N . LEU A 1 506 ? 3.449 -1.284 -22.569 1.00 98.25 506 LEU A N 1
ATOM 4155 C CA . LEU A 1 506 ? 2.172 -0.578 -22.720 1.00 98.25 506 LEU A CA 1
ATOM 4156 C C . LEU A 1 506 ? 1.067 -1.494 -23.258 1.00 98.25 506 LEU A C 1
ATOM 4158 O O . LEU A 1 506 ? -0.070 -1.424 -22.797 1.00 98.25 506 LEU A O 1
ATOM 4162 N N . ARG A 1 507 ? 1.389 -2.397 -24.191 1.00 98.31 507 ARG A N 1
ATOM 4163 C CA . ARG A 1 507 ? 0.420 -3.372 -24.714 1.00 98.31 507 ARG A CA 1
ATOM 4164 C C . ARG A 1 507 ? 0.024 -4.418 -23.669 1.00 98.31 507 ARG A C 1
ATOM 4166 O O . ARG A 1 507 ? -1.147 -4.785 -23.604 1.00 98.31 507 ARG A O 1
ATOM 4173 N N . ILE A 1 508 ? 0.964 -4.860 -22.829 1.00 98.69 508 ILE A N 1
ATOM 4174 C CA . ILE A 1 508 ? 0.661 -5.718 -21.671 1.00 98.69 508 ILE A CA 1
ATOM 4175 C C . ILE A 1 508 ? -0.306 -4.993 -20.732 1.00 98.69 508 ILE A C 1
ATOM 4177 O O . ILE A 1 508 ? -1.335 -5.558 -20.368 1.00 98.69 508 ILE A O 1
ATOM 4181 N N . LEU A 1 509 ? -0.032 -3.729 -20.388 1.00 98.50 509 LEU A N 1
ATOM 4182 C CA . LEU A 1 509 ? -0.943 -2.949 -19.550 1.00 98.50 509 LEU A CA 1
ATOM 4183 C C . LEU A 1 509 ? -2.324 -2.796 -20.200 1.00 98.50 509 LEU A C 1
ATOM 4185 O O . LEU A 1 509 ? -3.324 -2.975 -19.517 1.00 98.50 509 LEU A O 1
ATOM 4189 N N . ALA A 1 510 ? -2.406 -2.540 -21.507 1.00 98.38 510 ALA A N 1
ATOM 4190 C CA . ALA A 1 510 ? -3.685 -2.464 -22.214 1.00 98.38 510 ALA A CA 1
ATOM 4191 C C . ALA A 1 510 ? -4.487 -3.777 -22.116 1.00 98.38 510 ALA A C 1
ATOM 4193 O O . ALA A 1 510 ? -5.706 -3.746 -21.951 1.00 98.38 510 ALA A O 1
ATOM 4194 N N . ASN A 1 511 ? -3.819 -4.934 -22.170 1.00 98.50 511 ASN A N 1
ATOM 4195 C CA . ASN A 1 511 ? -4.462 -6.230 -21.936 1.00 98.50 511 ASN A CA 1
ATOM 4196 C C . ASN A 1 511 ? -4.938 -6.393 -20.488 1.00 98.50 511 ASN A C 1
ATOM 4198 O O . ASN A 1 511 ? -6.008 -6.952 -20.270 1.00 98.50 511 ASN A O 1
ATOM 4202 N N . VAL A 1 512 ? -4.165 -5.910 -19.513 1.00 98.56 512 VAL A N 1
ATOM 4203 C CA . VAL A 1 512 ? -4.536 -5.935 -18.090 1.00 98.56 512 VAL A CA 1
ATOM 4204 C C . VAL A 1 512 ? -5.733 -5.024 -17.816 1.00 98.56 512 VAL A C 1
ATOM 4206 O O . VAL A 1 512 ? -6.652 -5.439 -17.119 1.00 98.56 512 VAL A O 1
ATOM 4209 N N . LEU A 1 513 ? -5.766 -3.817 -18.386 1.00 98.06 513 LEU A N 1
ATOM 4210 C CA . LEU A 1 513 ? -6.882 -2.879 -18.226 1.00 98.06 513 LEU A CA 1
ATOM 4211 C C . LEU A 1 513 ? -8.187 -3.426 -18.816 1.00 98.06 513 LEU A C 1
ATOM 4213 O O . LEU A 1 513 ? -9.242 -3.221 -18.233 1.00 98.06 513 LEU A O 1
ATOM 4217 N N . GLN A 1 514 ? -8.130 -4.215 -19.894 1.00 97.81 514 GLN A N 1
ATOM 4218 C CA . GLN A 1 514 ? -9.314 -4.919 -20.413 1.00 97.81 514 GLN A CA 1
ATOM 4219 C C . GLN A 1 514 ? -9.916 -5.926 -19.417 1.00 97.81 514 GLN A C 1
ATOM 4221 O O . GLN A 1 514 ? -11.070 -6.306 -19.575 1.00 97.81 514 GLN A O 1
ATOM 4226 N N . LEU A 1 515 ? -9.163 -6.370 -18.404 1.00 97.94 515 LEU A N 1
ATOM 4227 C CA . LEU A 1 515 ? -9.686 -7.230 -17.338 1.00 97.94 515 LEU A CA 1
ATOM 4228 C C . LEU A 1 515 ? -10.427 -6.437 -16.253 1.00 97.94 515 LEU A C 1
ATOM 4230 O O . LEU A 1 515 ? -11.064 -7.047 -15.398 1.00 97.94 515 LEU A O 1
ATOM 4234 N N . ALA A 1 516 ? -10.314 -5.111 -16.230 1.00 96.56 516 ALA A N 1
ATOM 4235 C CA . ALA A 1 516 ? -10.866 -4.242 -15.199 1.00 96.56 516 ALA A CA 1
ATOM 4236 C C . ALA A 1 516 ? -12.311 -3.834 -15.549 1.00 96.56 516 ALA A C 1
ATOM 4238 O O . ALA A 1 516 ? -12.587 -2.698 -15.916 1.00 96.56 516 ALA A O 1
ATOM 4239 N N . GLU A 1 517 ? -13.237 -4.788 -15.469 1.00 95.31 517 GLU A N 1
ATOM 4240 C CA . GLU A 1 517 ? -14.621 -4.643 -15.950 1.00 95.31 517 GLU A CA 1
ATOM 4241 C C . GLU A 1 517 ? -15.558 -4.033 -14.895 1.00 95.31 517 GLU A C 1
ATOM 4243 O O . GLU A 1 517 ? -16.636 -3.538 -15.225 1.00 95.31 517 GLU A O 1
ATOM 4248 N N . SER A 1 518 ? -15.170 -4.079 -13.617 1.00 94.62 518 SER A N 1
ATOM 4249 C CA . SER A 1 518 ? -15.957 -3.564 -12.494 1.00 94.62 518 SER A CA 1
ATOM 4250 C C . SER A 1 518 ? -15.093 -2.780 -11.501 1.00 94.62 518 SER A C 1
ATOM 4252 O O . SER A 1 518 ? -13.979 -3.213 -11.209 1.00 94.62 518 SER A O 1
ATOM 4254 N N . PRO A 1 519 ? -15.609 -1.703 -10.872 1.00 91.12 519 PRO A N 1
ATOM 4255 C CA . PRO A 1 519 ? -14.934 -1.006 -9.772 1.00 91.12 519 PRO A CA 1
ATOM 4256 C C . PRO A 1 519 ? -14.464 -1.907 -8.622 1.00 91.12 519 PRO A C 1
ATOM 4258 O O . PRO A 1 519 ? -13.507 -1.570 -7.932 1.00 91.12 519 PRO A O 1
ATOM 4261 N N . GLY A 1 520 ? -15.115 -3.058 -8.420 1.00 91.44 520 GLY A N 1
ATOM 4262 C CA . GLY A 1 520 ? -14.738 -4.039 -7.401 1.00 91.44 520 GLY A CA 1
ATOM 4263 C C . GLY A 1 520 ? -13.644 -5.027 -7.821 1.00 91.44 520 GLY A C 1
ATOM 4264 O O . GLY A 1 520 ? -13.235 -5.848 -6.997 1.00 91.44 520 GLY A O 1
ATOM 4265 N N . ASP A 1 521 ? -13.177 -4.994 -9.074 1.00 97.31 521 ASP A N 1
ATOM 4266 C CA . ASP A 1 521 ? -12.144 -5.912 -9.549 1.00 97.31 521 ASP A CA 1
ATOM 4267 C C . ASP A 1 521 ? -10.807 -5.688 -8.837 1.00 97.31 521 ASP A C 1
ATOM 4269 O O . ASP A 1 521 ? -10.380 -4.568 -8.566 1.00 97.31 521 ASP A O 1
ATOM 4273 N N . ARG A 1 522 ? -10.116 -6.789 -8.541 1.00 98.12 522 ARG A N 1
ATOM 4274 C CA . ARG A 1 522 ? -8.799 -6.805 -7.901 1.00 98.12 522 ARG A CA 1
ATOM 4275 C C . ARG A 1 522 ? -7.898 -7.703 -8.732 1.00 98.12 522 ARG A C 1
ATOM 4277 O O . ARG A 1 522 ? -7.968 -8.926 -8.637 1.00 98.12 522 ARG A O 1
ATOM 4284 N N . ILE A 1 523 ? -7.085 -7.106 -9.587 1.00 98.81 523 ILE A N 1
ATOM 4285 C CA . ILE A 1 523 ? -6.240 -7.810 -10.544 1.00 98.81 523 ILE A CA 1
ATOM 4286 C C . ILE A 1 523 ? -4.850 -7.990 -9.938 1.00 98.81 523 ILE A C 1
ATOM 4288 O O . ILE A 1 523 ? -4.219 -7.026 -9.507 1.00 98.81 523 ILE A O 1
ATOM 4292 N N . PHE A 1 524 ? -4.365 -9.228 -9.909 1.00 98.81 524 PHE A N 1
ATOM 4293 C CA . PHE A 1 524 ? -2.979 -9.547 -9.574 1.00 98.81 524 PHE A CA 1
ATOM 4294 C C . PHE A 1 524 ? -2.218 -9.952 -10.837 1.00 98.81 524 PHE A C 1
ATOM 4296 O O . PHE A 1 524 ? -2.619 -10.907 -11.493 1.00 98.81 524 PHE A O 1
ATOM 4303 N N . LEU A 1 525 ? -1.128 -9.257 -11.162 1.00 98.81 525 LEU A N 1
ATOM 4304 C CA . LEU A 1 525 ? -0.225 -9.571 -12.269 1.00 98.81 525 LEU A CA 1
ATOM 4305 C C . LEU A 1 525 ? 1.098 -10.137 -11.740 1.00 98.81 525 LEU A C 1
ATOM 4307 O O . LEU A 1 525 ? 1.813 -9.454 -11.005 1.00 98.81 525 LEU A O 1
ATOM 4311 N N . LEU A 1 526 ? 1.452 -11.348 -12.176 1.00 98.69 526 LEU A N 1
ATOM 4312 C CA . LEU A 1 526 ? 2.793 -11.914 -12.006 1.00 98.69 526 LEU A CA 1
ATOM 4313 C C . LEU A 1 526 ? 3.570 -11.806 -13.324 1.00 98.69 526 LEU A C 1
ATOM 4315 O O 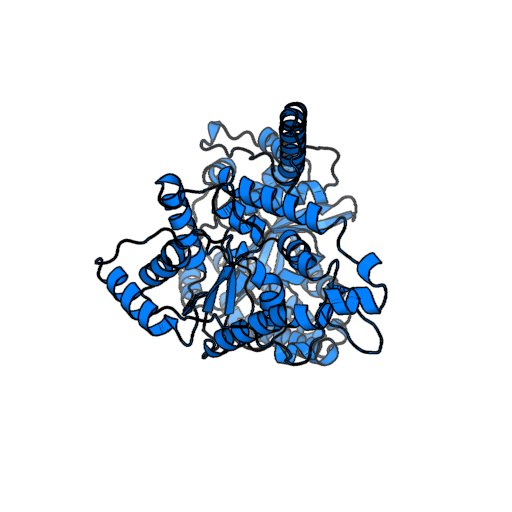. LEU A 1 526 ? 3.106 -12.304 -14.352 1.00 98.69 526 LEU A O 1
ATOM 4319 N N . ILE A 1 527 ? 4.738 -11.165 -13.284 1.00 98.19 527 ILE A N 1
ATOM 4320 C CA . ILE A 1 527 ? 5.554 -10.873 -14.472 1.00 98.19 527 ILE A CA 1
ATOM 4321 C C . ILE A 1 527 ? 7.046 -10.795 -14.110 1.00 98.19 527 ILE A C 1
ATOM 4323 O O . ILE A 1 527 ? 7.396 -10.641 -12.939 1.00 98.19 527 ILE A O 1
ATOM 4327 N N . GLY A 1 528 ? 7.951 -10.902 -15.080 1.00 96.56 528 GLY A N 1
ATOM 4328 C CA . GLY A 1 528 ? 9.376 -10.630 -14.893 1.00 96.56 528 GLY A CA 1
ATOM 4329 C C . GLY A 1 528 ? 9.638 -9.205 -14.384 1.00 96.56 528 GLY A C 1
ATOM 4330 O O . GLY A 1 528 ? 9.025 -8.235 -14.835 1.00 96.56 528 GLY A O 1
ATOM 4331 N N . ALA A 1 529 ? 10.572 -9.049 -13.440 1.00 95.50 529 ALA A N 1
ATOM 4332 C CA . ALA A 1 529 ? 10.855 -7.772 -12.776 1.00 95.50 529 ALA A CA 1
ATOM 4333 C C . ALA A 1 529 ? 11.294 -6.657 -13.747 1.00 95.50 529 ALA A C 1
ATOM 4335 O O . ALA A 1 529 ? 11.044 -5.482 -13.484 1.00 95.50 529 ALA A O 1
ATOM 4336 N N . GLY A 1 530 ? 11.883 -7.009 -14.895 1.00 94.06 530 GLY A N 1
ATOM 4337 C CA . GLY A 1 530 ? 12.282 -6.044 -15.925 1.00 94.06 530 GLY A CA 1
ATOM 4338 C C . GLY A 1 530 ? 11.117 -5.260 -16.545 1.00 94.06 530 GLY A C 1
ATOM 4339 O O . GLY A 1 530 ? 11.330 -4.158 -17.047 1.00 94.06 530 GLY A O 1
ATOM 4340 N N . HIS A 1 531 ? 9.891 -5.788 -16.493 1.00 97.00 531 HIS A N 1
ATOM 4341 C CA . HIS A 1 531 ? 8.691 -5.142 -17.037 1.00 97.00 531 HIS A CA 1
ATOM 4342 C C . HIS A 1 531 ? 8.128 -4.040 -16.125 1.00 97.00 531 HIS A C 1
ATOM 4344 O O . HIS A 1 531 ? 7.503 -3.077 -16.583 1.00 97.00 531 HIS A O 1
ATOM 4350 N N . LEU A 1 532 ? 8.351 -4.169 -14.815 1.00 96.12 532 LEU A N 1
ATOM 4351 C CA . LEU A 1 532 ? 7.713 -3.336 -13.798 1.00 96.12 532 LEU A CA 1
ATOM 4352 C C . LEU A 1 532 ? 7.955 -1.834 -13.948 1.00 96.12 532 LEU A C 1
ATOM 4354 O O . LEU A 1 532 ? 6.980 -1.108 -13.769 1.00 96.12 532 LEU A O 1
ATOM 4358 N N . PRO A 1 533 ? 9.163 -1.328 -14.269 1.00 95.94 533 PRO A N 1
ATOM 4359 C CA . PRO A 1 533 ? 9.407 0.113 -14.315 1.00 95.94 533 PRO A CA 1
ATOM 4360 C C . PRO A 1 533 ? 8.412 0.867 -15.208 1.00 95.94 533 PRO A C 1
ATOM 4362 O O . PRO A 1 533 ? 7.886 1.905 -14.809 1.00 95.94 533 PRO A O 1
ATOM 4365 N N . ILE A 1 534 ? 8.092 0.309 -16.380 1.00 97.31 534 ILE A N 1
ATOM 4366 C CA . ILE A 1 534 ? 7.180 0.931 -17.348 1.00 97.31 534 ILE A CA 1
ATOM 4367 C C . ILE A 1 534 ? 5.720 0.659 -16.979 1.00 97.31 534 ILE A C 1
ATOM 4369 O O . ILE A 1 534 ? 4.917 1.592 -16.937 1.00 97.31 534 ILE A O 1
ATOM 4373 N N . ILE A 1 535 ? 5.364 -0.598 -16.682 1.00 97.88 535 ILE A N 1
ATOM 4374 C CA . ILE A 1 535 ? 3.968 -0.954 -16.384 1.00 97.88 535 ILE A CA 1
ATOM 4375 C C . ILE A 1 535 ? 3.500 -0.255 -15.105 1.00 97.88 535 ILE A C 1
ATOM 4377 O O . ILE A 1 535 ? 2.414 0.312 -15.093 1.00 97.88 535 ILE A O 1
ATOM 4381 N N . LYS A 1 536 ? 4.322 -0.228 -14.049 1.00 95.88 536 LYS A N 1
ATOM 4382 C CA . LYS A 1 536 ? 4.009 0.457 -12.788 1.00 95.88 536 LYS A CA 1
ATOM 4383 C C . LYS A 1 536 ? 3.829 1.957 -12.993 1.00 95.88 536 LYS A C 1
ATOM 4385 O O . LYS A 1 536 ? 2.872 2.523 -12.467 1.00 95.88 536 LYS A O 1
ATOM 4390 N N . HIS A 1 537 ? 4.717 2.595 -13.759 1.00 96.06 537 HIS A N 1
ATOM 4391 C CA . HIS A 1 537 ? 4.580 4.010 -14.100 1.00 96.06 537 HIS A CA 1
ATOM 4392 C C . HIS A 1 537 ? 3.230 4.284 -14.777 1.00 96.06 537 HIS A C 1
ATOM 4394 O O . HIS A 1 537 ? 2.451 5.100 -14.287 1.00 96.06 537 HIS A O 1
ATOM 4400 N N . ALA A 1 538 ? 2.915 3.549 -15.845 1.00 97.44 538 ALA A N 1
ATOM 4401 C CA . ALA A 1 538 ? 1.678 3.741 -16.594 1.00 97.44 538 ALA A CA 1
ATOM 4402 C C . ALA A 1 538 ? 0.421 3.380 -15.773 1.00 97.44 538 ALA A C 1
ATOM 4404 O O . ALA A 1 538 ? -0.559 4.122 -15.800 1.00 97.44 538 ALA A O 1
ATOM 4405 N N . ALA A 1 539 ? 0.467 2.311 -14.971 1.00 96.12 539 ALA A N 1
ATOM 4406 C CA . ALA A 1 539 ? -0.615 1.903 -14.072 1.00 96.12 539 ALA A CA 1
ATOM 4407 C C . ALA A 1 539 ? -0.888 2.920 -12.951 1.00 96.12 539 ALA A C 1
ATOM 4409 O O . ALA A 1 539 ? -2.021 3.047 -12.504 1.00 96.12 539 ALA A O 1
ATOM 4410 N N . THR A 1 540 ? 0.138 3.647 -12.502 1.00 92.75 540 THR A N 1
ATOM 4411 C CA . THR A 1 540 ? 0.000 4.709 -11.489 1.00 92.75 540 THR A CA 1
ATOM 4412 C C . THR A 1 540 ? -0.492 6.025 -12.104 1.00 92.75 540 THR A C 1
ATOM 4414 O O . THR A 1 540 ? -1.084 6.857 -11.416 1.00 92.75 540 THR A O 1
ATOM 4417 N N . ALA A 1 541 ? -0.231 6.235 -13.397 1.00 94.06 541 ALA A N 1
ATOM 4418 C CA . ALA A 1 541 ? -0.631 7.435 -14.123 1.00 94.06 541 ALA A CA 1
ATOM 4419 C C . ALA A 1 541 ? -2.095 7.394 -14.592 1.00 94.06 541 ALA A C 1
ATOM 4421 O O . ALA A 1 541 ? -2.756 8.433 -14.597 1.00 94.06 541 ALA A O 1
ATOM 4422 N N . THR A 1 542 ? -2.604 6.222 -14.987 1.00 93.38 542 THR A N 1
ATOM 4423 C CA . THR A 1 542 ? -3.982 6.097 -15.482 1.00 93.38 542 THR A CA 1
ATOM 4424 C C . THR A 1 542 ? -5.020 6.308 -14.369 1.00 93.38 542 THR A C 1
ATOM 4426 O O . THR A 1 542 ? -4.857 5.791 -13.262 1.00 93.38 542 THR A O 1
ATOM 4429 N N . PRO A 1 543 ? -6.121 7.038 -14.632 1.00 92.06 543 PRO A N 1
ATOM 4430 C CA . PRO A 1 543 ? -7.236 7.138 -13.702 1.00 92.06 543 PRO A CA 1
ATOM 4431 C C . PRO A 1 543 ? -8.146 5.900 -13.715 1.00 92.06 543 PRO A C 1
ATOM 4433 O O . PRO A 1 543 ? -9.041 5.823 -12.884 1.00 92.06 543 PRO A O 1
ATOM 4436 N N . GLU A 1 544 ? -7.980 4.937 -14.617 1.00 93.12 544 GLU A N 1
ATOM 4437 C CA . GLU A 1 544 ? -8.923 3.810 -14.732 1.00 93.12 544 GLU A CA 1
ATOM 4438 C C . GLU A 1 544 ? -8.754 2.749 -13.640 1.00 93.12 544 GLU A C 1
ATOM 4440 O O . GLU A 1 544 ? -9.670 1.977 -13.373 1.00 93.12 544 GLU A O 1
ATOM 4445 N N . ILE A 1 545 ? -7.600 2.723 -12.975 1.00 94.38 545 ILE A N 1
ATOM 4446 C CA . ILE A 1 545 ? -7.275 1.743 -11.940 1.00 94.38 545 ILE A CA 1
ATOM 4447 C C . ILE A 1 545 ? -6.575 2.403 -10.758 1.00 94.38 545 ILE A C 1
ATOM 4449 O O . ILE A 1 545 ? -5.964 3.464 -10.870 1.00 94.38 545 ILE A O 1
ATOM 4453 N N . LYS A 1 546 ? -6.640 1.740 -9.608 1.00 92.69 546 LYS A N 1
ATOM 4454 C CA . LYS A 1 546 ? -5.823 2.046 -8.439 1.00 92.69 546 LYS A CA 1
ATOM 4455 C C . LYS A 1 546 ? -4.674 1.047 -8.347 1.00 92.69 546 LYS A C 1
ATOM 4457 O O . LYS A 1 546 ? -4.894 -0.142 -8.121 1.00 92.69 546 LYS A O 1
ATOM 4462 N N . TYR A 1 547 ? -3.443 1.525 -8.475 1.00 93.88 547 TYR A N 1
ATOM 4463 C CA . TYR A 1 547 ? -2.265 0.688 -8.265 1.00 93.88 547 TYR A CA 1
ATOM 4464 C C . TYR A 1 547 ? -2.053 0.385 -6.769 1.00 93.88 547 TYR A C 1
ATOM 4466 O O . TYR A 1 547 ? -2.208 1.261 -5.919 1.00 93.88 547 TYR A O 1
ATOM 4474 N N . VAL A 1 548 ? -1.705 -0.863 -6.452 1.00 92.44 548 VAL A N 1
ATOM 4475 C CA . VAL A 1 548 ? -1.450 -1.362 -5.093 1.00 92.44 548 VAL A CA 1
ATOM 4476 C C . VAL A 1 548 ? -0.068 -2.005 -5.050 1.00 92.44 548 VAL A C 1
ATOM 4478 O O . VAL A 1 548 ? 0.241 -2.897 -5.841 1.00 92.44 548 VAL A O 1
ATOM 4481 N N . GLU A 1 549 ? 0.772 -1.576 -4.108 1.00 90.19 549 GLU A N 1
ATOM 4482 C CA . GLU A 1 549 ? 2.126 -2.110 -3.974 1.00 90.19 549 GLU A CA 1
ATOM 4483 C C . GLU A 1 549 ? 2.102 -3.546 -3.440 1.00 90.19 549 GLU A C 1
ATOM 4485 O O . GLU A 1 549 ? 1.565 -3.812 -2.365 1.00 90.19 549 GLU A O 1
ATOM 4490 N N . ALA A 1 550 ? 2.771 -4.478 -4.125 1.00 91.44 550 ALA A N 1
ATOM 4491 C CA . ALA A 1 550 ? 2.911 -5.849 -3.625 1.00 91.44 550 ALA A CA 1
ATOM 4492 C C . ALA A 1 550 ? 3.626 -5.895 -2.260 1.00 91.44 550 ALA A C 1
ATOM 4494 O O . ALA A 1 550 ? 3.322 -6.737 -1.419 1.00 91.44 550 ALA A O 1
ATOM 4495 N N . SER A 1 551 ? 4.537 -4.950 -1.995 1.00 85.44 551 SER A N 1
ATOM 4496 C CA . SER A 1 551 ? 5.228 -4.853 -0.703 1.00 85.44 551 SER A CA 1
ATOM 4497 C C . SER A 1 551 ? 4.304 -4.548 0.485 1.00 85.44 551 SER A C 1
ATOM 4499 O O . SER A 1 551 ? 4.712 -4.796 1.613 1.00 85.44 551 SER A O 1
ATOM 4501 N N . GLU A 1 552 ? 3.076 -4.064 0.257 1.00 81.00 552 GLU A N 1
ATOM 4502 C CA . GLU A 1 552 ? 2.029 -3.931 1.288 1.00 81.00 552 GLU A CA 1
ATOM 4503 C C . GLU A 1 552 ? 1.340 -5.261 1.626 1.00 81.00 552 GLU A C 1
ATOM 4505 O O . GLU A 1 552 ? 0.330 -5.251 2.318 1.00 81.00 552 GLU A O 1
ATOM 4510 N N . TYR A 1 553 ? 1.779 -6.383 1.057 1.00 86.00 553 TYR A N 1
ATOM 4511 C CA . TYR A 1 553 ? 1.251 -7.715 1.381 1.00 86.00 553 TYR A CA 1
ATOM 4512 C C . TYR A 1 553 ? 2.369 -8.721 1.683 1.00 86.00 553 TYR A C 1
ATOM 4514 O O . TYR A 1 553 ? 2.129 -9.799 2.229 1.00 86.00 553 TYR A O 1
ATOM 4522 N N . LEU A 1 554 ? 3.607 -8.392 1.307 1.00 82.19 554 LEU A N 1
ATOM 4523 C CA . LEU A 1 554 ? 4.769 -9.262 1.448 1.00 82.19 554 LEU A CA 1
ATOM 4524 C C . LEU A 1 554 ? 5.595 -8.990 2.713 1.00 82.19 554 LEU A C 1
ATOM 4526 O O . LEU A 1 554 ? 6.612 -9.662 2.881 1.00 82.19 554 LEU A O 1
ATOM 4530 N N . LYS A 1 555 ? 5.228 -8.029 3.572 1.00 66.75 555 LYS A N 1
ATOM 4531 C CA . LYS A 1 555 ? 6.072 -7.615 4.709 1.00 66.75 555 LYS A CA 1
ATOM 4532 C C . LYS A 1 555 ? 5.994 -8.531 5.926 1.00 66.75 555 LYS A C 1
ATOM 4534 O O . LYS A 1 555 ? 4.924 -9.096 6.233 1.00 66.75 555 LYS A O 1
#

=== Feature glossary ===
The record interleaves many kinds of information about one protein. Here is each kind framed as the question it answers.

Q: What are the backbone torsion angles?
A: φ (phi) and ψ (psi) are the two rotatable backbone dihedrals per residue: φ is the C(i-1)–N–Cα–C torsion, ψ is the N–Cα–C–N(i+1) torsion, both in degrees on (−180°, 180°]. α-helical residues cluster near (−60°, −45°); β-strand residues near (−120°, +130°). A Ramachandran plot is simply a scatter of (φ, ψ) for every residue.

Q: What is the amino-acid chain?
A: This is the polypeptide sequence — one letter per residue, N-terminus first. Length ranges from a few dozen residues for small domains to over a thousand for large multi-domain proteins.

Q: How mobile is each atom in the crystal?
A: For experimental (PDB) structures, the B-factor (temperature factor) quantifies the positional spread of each atom in the crystal — a combination of thermal vibration and static disorder — in units of Å². High B-factors mark flexible loops or poorly resolved regions; low B-factors mark the rigid, well-ordered core.

Q: Are the domains correctly placed relative to each other?
A: Predicted Aligned Error (PAE) is an AlphaFold confidence matrix: entry (i, j) is the expected error in the position of residue j, in ångströms, when the prediction is superimposed on the true structure at residue i. Low PAE within a block of residues means that block is internally rigid and well-predicted; high PAE between two blocks means their relative placement is uncertain even if each block individually is confident.

Q: How confident is the AlphaFold model at each residue?
A: pLDDT is the predicted lDDT-Cα score: AlphaFold's confidence that the local environment of each residue (all inter-atomic distances within 15 Å) is correctly placed. It is a per-residue number between 0 and 100, with higher meaning more reliable.

Q: What family and function is it annotated with?
A: Functional annotations link the protein to curated databases. InterPro entries identify conserved domains and families by matching the sequence against member-database signatures (Pfam, PROSITE, CDD, …). Gene Ontology (GO) terms describe molecular function, biological process, and cellular component in a controlled vocabulary. CATH places the structure in a hierarchical fold classification (Class/Architecture/Topology/Homologous-superfamily). The organism is the source species.

Q: How big and how compact is the whole molecule?
A: Three whole-structure scalars: the radius of gyration (RMS distance of Cα from centroid, in Å), the count of Cα–Cα contacts (pairs closer than 8 Å and separated by more than four residues in sequence — i.e. tertiary, not local, contacts), and the bounding-box dimensions. Together they distinguish compact globular folds from extended fibres or disordered chains.

Q: What known structures does this most resemble?
A: The Foldseek neighbor list gives the closest experimentally determined structures in the PDB, ranked by structural alignment. TM-score near 1 means near-identical fold; near 0.3 means only rough topology match. This is how one finds what a novel AlphaFold prediction most resembles in the solved-structure universe.

Q: Which residues are buried vs exposed?
A: SASA measures how much of the protein is reachable by solvent. It is computed by rolling a water-sized probe over the atomic surface and summing the exposed area (Å²). Per-residue SASA distinguishes core (buried, low SASA) from surface (exposed, high SASA) residues; total SASA is a whole-molecule size measure.

Q: Which residues are in helices, strands, or loops?
A: Eight-state secondary structure (DSSP): H is the canonical α-helix, G the tighter 3₁₀-helix, I the wider π-helix; E/B are β-structure, T and S are turns and bends, and '-' is everything else. DSSP derives these from the pattern of main-chain N–H···O=C hydrogen bonds, not from the sequence.

Q: Where is each backbone atom in 3D?
A: Structure coordinates are given as an mmCIF _atom_site loop: one row per atom with element, residue name, chain id, sequence number, and x/y/z position in Å. Only the four main-chain atoms per residue are included here; side chains are omitted to keep the record compact.

Q: What if only a Cα trace is available?
A: Three-state secondary structure (P-SEA) collapses the eight DSSP classes into helix (a), strand (b), and coil (c). P-SEA assigns these from Cα geometry alone — distances and angles — without requiring backbone oxygens, so it works on any Cα trace.

Q: What do the rendered images show?
A: The six renders are orthographic views along the three Cartesian axes in both directions. Representation (cartoon, sticks, or surface) and color scheme (sequence-rainbow or by-chain) vary across proteins so the training set covers all the common visualization conventions.

Q: What does the local fold look like, residue by residue?
A: Foldseek's 3Di representation compresses backbone geometry into a per-residue letter drawn from a learned twenty-state alphabet. It captures the tertiary interaction pattern around each residue — which residues are packed against it in space, regardless of where they are in sequence.

Q: What do the diagnostic plots show?
A: The contact map is a binary N×N matrix image: pixel (i, j) is dark where Cα_i and Cα_j are within 8 Å and |i−j|>4. Because the |i−j|>4 filter removes local helical contacts, off-diagonal stripes parallel to the main diagonal indicate parallel β-sheets; stripes perpendicular to it indicate antiparallel β-sheets. The Ramachandran plot scatters every residue's (φ, ψ) pair against the sterically allowed regions. The PAE heatmap renders the predicted-aligned-error matrix.